Protein AF-A0A8C9ELP5-F1 (afdb_monomer_lite)

pLDDT: mean 88.49, std 15.23, range [23.5, 98.75]

Foldseek 3Di:
DDDDDDDPPDQFKKFKDAQLDTPDIDSDCVVVVVVCVPDDDDAADDCPVLVVLCVVLVWDFQCVVVVWWFFKAFFPAWDDDDDQQTGGWIKTKTWTQPVCLLVSQLSAQLVVRHQHGWPWKADCVLRVDDDQCDGPDIHRGDYDVRTIITITTDPCSVSRRVSRSRHRIDMDTDPVRHDDDPDDPPPPPPDVPVFRKDKDFLDVVRTTIFIDTPVVQVVQQVVLVVQQDAPVQQQSVLLRDGCLSVSQVRLVVSKQEEEEEEWDQDQVVDQVNTDPFFLLLSLQVQLVCVVVVGAYAYEYAPSCQVVSQVVQVVCCVVPSHVDRHHYHYAAPPDPQRLQVVQAPNSDLSGGPTLEYEYTNAFAQWPVRFTADLVRDTPRVSHHPCLVNLVVQVVRPRYFYEYEDAQQRTAQSLVSLVSNCVRGRVSVTRHHNHHGSGYRHGHPPCSPNDPSPPD

Sequence (454 aa):
QKEIKWIKTDRLQYRKYEYGAFTGSLKSLRDYSEQLKDMVAFYLGCSFNFEKVLQAAGIPVRNIEQKCSVSMYKTAVPCYSVSTFCCNLVVTMRPIPECKLEAAVLATSELKATHGAPIHMGNPGLLGIQDLSKPDYGDPVHLHPGDIPVFWASSVTGIEAVINCRSPLAFTHSLDCTFVTDLKNDRFTLGSSREVPQVHCISQDPLHFSMASAEAAKKIKTLESLIGIDPGNRGIVHLLRPGELLKACLSLSHSRSVLVTTGFPTHFNYEPPEENDGPPGALAIAAMLQALEKDVAIVTDQRAMDLNKKIIEEAVQIGILKKPVPLLSYQRESADSALTFLCENGNPRRPRFDHLIAIERAGMAADGNYYNARKVNIKHLVDPIDELFLAAQTIPGITTTGVGDGGNELGMGKLKDAVKKHIKNGDVIACDVAADFAVVAGKGFWDGRKLRCD

Structure (mmCIF, N/CA/C/O backbone):
data_AF-A0A8C9ELP5-F1
#
_entry.id   AF-A0A8C9ELP5-F1
#
loop_
_atom_site.group_PDB
_atom_site.id
_atom_site.type_symbol
_atom_site.label_atom_id
_atom_site.label_alt_id
_atom_site.label_comp_id
_atom_site.label_asym_id
_atom_site.label_entity_id
_atom_site.label_seq_id
_atom_site.pdbx_PDB_ins_code
_atom_site.Cartn_x
_atom_site.Cartn_y
_atom_site.Cartn_z
_atom_site.occupancy
_atom_site.B_iso_or_equiv
_atom_site.auth_seq_id
_atom_site.auth_comp_id
_atom_site.auth_asym_id
_atom_site.auth_atom_id
_atom_site.pdbx_PDB_model_num
ATOM 1 N N . GLN A 1 1 ? -28.405 22.721 37.026 1.00 29.77 1 GLN A N 1
ATOM 2 C CA . GLN A 1 1 ? -28.747 21.291 37.174 1.00 29.77 1 GLN A CA 1
ATOM 3 C C . GLN A 1 1 ? -29.893 20.983 36.221 1.00 29.77 1 GLN A C 1
ATOM 5 O O . GLN A 1 1 ? -30.991 21.463 36.453 1.00 29.77 1 GLN A O 1
ATOM 10 N N . LYS A 1 2 ? -29.630 20.295 35.105 1.00 26.56 2 LYS A N 1
ATOM 11 C CA . LYS A 1 2 ? -30.691 19.707 34.273 1.00 26.56 2 LYS A CA 1
ATOM 12 C C . LYS A 1 2 ? -30.842 18.255 34.724 1.00 26.56 2 LYS A C 1
ATOM 14 O O . LYS A 1 2 ? -29.837 17.559 34.832 1.00 26.56 2 LYS A O 1
ATOM 19 N N . GLU A 1 3 ? -32.060 17.872 35.094 1.00 26.17 3 GLU A N 1
ATOM 20 C CA . GLU A 1 3 ? -32.407 16.533 35.572 1.00 26.17 3 GLU A CA 1
ATOM 21 C C . GLU A 1 3 ? -32.121 15.479 34.501 1.00 26.17 3 GLU A C 1
ATOM 23 O O . GLU A 1 3 ? -32.678 15.531 33.408 1.00 26.17 3 GLU A O 1
ATOM 28 N N . ILE A 1 4 ? -31.276 14.513 34.858 1.00 31.50 4 ILE A N 1
ATOM 29 C CA . ILE A 1 4 ? -31.034 13.285 34.103 1.00 31.50 4 ILE A CA 1
ATOM 30 C C . ILE A 1 4 ? -32.175 12.323 34.449 1.00 31.50 4 ILE A C 1
ATOM 32 O O . ILE A 1 4 ? -32.312 11.914 35.606 1.00 31.50 4 ILE A O 1
ATOM 36 N N . LYS A 1 5 ? -33.014 11.978 33.468 1.00 27.06 5 LYS A N 1
ATOM 37 C CA . LYS A 1 5 ? -34.073 10.972 33.632 1.00 27.06 5 LYS A CA 1
ATOM 38 C C . LYS A 1 5 ? -33.539 9.587 33.272 1.00 27.06 5 LYS A C 1
ATOM 40 O O . LYS A 1 5 ? -33.350 9.261 32.107 1.00 27.06 5 LYS A O 1
ATOM 45 N N . TRP A 1 6 ? -33.346 8.763 34.295 1.00 37.16 6 TRP A N 1
ATOM 46 C CA . TRP A 1 6 ? -32.908 7.373 34.183 1.00 37.16 6 TRP A CA 1
ATOM 47 C C . TRP A 1 6 ? -34.072 6.464 33.742 1.00 37.16 6 TRP A C 1
ATOM 49 O O . TRP A 1 6 ? -35.066 6.326 34.462 1.00 37.16 6 TRP A O 1
ATOM 59 N N . ILE A 1 7 ? -33.988 5.859 32.550 1.00 29.64 7 ILE A N 1
ATOM 60 C CA . ILE A 1 7 ? -34.947 4.848 32.076 1.00 29.64 7 ILE A CA 1
ATOM 61 C C . ILE A 1 7 ? -34.343 3.453 32.291 1.00 29.64 7 ILE A C 1
ATOM 63 O O . ILE A 1 7 ? -33.519 2.985 31.515 1.00 29.64 7 ILE A O 1
ATOM 67 N N . LYS A 1 8 ? -34.800 2.809 33.372 1.00 32.00 8 LYS A N 1
ATOM 68 C CA . LYS A 1 8 ? -34.883 1.362 33.664 1.00 32.00 8 LYS A CA 1
ATOM 69 C C . LYS A 1 8 ? -34.085 0.392 32.762 1.00 32.00 8 LYS A C 1
ATOM 71 O O . LYS A 1 8 ? -34.684 -0.440 32.093 1.00 32.00 8 LYS A O 1
ATOM 76 N N . THR A 1 9 ? -32.757 0.404 32.900 1.00 37.22 9 THR A N 1
ATOM 77 C CA . THR A 1 9 ? -31.876 -0.796 32.957 1.00 37.22 9 THR A CA 1
ATOM 78 C C . THR A 1 9 ? -30.593 -0.502 33.769 1.00 37.22 9 THR A C 1
ATOM 80 O O . THR A 1 9 ? -29.535 -1.086 33.552 1.00 37.22 9 THR A O 1
ATOM 83 N N . ASP A 1 10 ? -30.677 0.424 34.732 1.00 43.22 10 ASP A N 1
ATOM 84 C CA . ASP A 1 10 ? -29.532 1.050 35.404 1.00 43.22 10 ASP A CA 1
ATOM 85 C C . ASP A 1 10 ? -28.763 0.130 36.362 1.00 43.22 10 ASP A C 1
ATOM 87 O O . ASP A 1 10 ? -29.031 0.060 37.565 1.00 43.22 10 ASP A O 1
ATOM 91 N N . ARG A 1 11 ? -27.691 -0.477 35.858 1.00 55.50 11 ARG A N 1
ATOM 92 C CA . ARG A 1 11 ? -26.452 -0.579 36.636 1.00 55.50 11 ARG A CA 1
ATOM 93 C C . ARG A 1 11 ? -25.299 -0.110 35.766 1.00 55.50 11 ARG A C 1
ATOM 95 O O . ARG A 1 11 ? -24.639 -0.930 35.142 1.00 55.50 11 ARG A O 1
ATOM 102 N N . LEU A 1 12 ? -25.054 1.203 35.743 1.00 66.19 12 LEU A N 1
ATOM 103 C CA . LEU A 1 12 ? -23.777 1.736 35.268 1.00 66.19 12 LEU A CA 1
ATOM 104 C C . LEU A 1 12 ? -22.661 1.029 36.042 1.00 66.19 12 LEU A C 1
ATOM 106 O O . LEU A 1 12 ? -22.584 1.121 37.268 1.00 66.19 12 LEU A O 1
ATOM 110 N N . GLN A 1 13 ? -21.838 0.271 35.327 1.00 82.62 13 GLN A N 1
ATOM 111 C CA . GLN A 1 13 ? -20.644 -0.336 35.886 1.00 82.62 13 GLN A CA 1
ATOM 112 C C . GLN A 1 13 ? -19.434 0.433 35.391 1.00 82.62 13 GLN A C 1
ATOM 114 O O . GLN A 1 13 ? -19.248 0.616 34.189 1.00 82.62 13 GLN A O 1
ATOM 119 N N . TYR A 1 14 ? -18.590 0.844 36.321 1.00 88.00 14 TYR A N 1
ATOM 120 C CA . TYR A 1 14 ? -17.334 1.517 36.051 1.00 88.00 14 TYR A CA 1
ATOM 121 C C . TYR A 1 14 ? -16.186 0.542 36.258 1.00 88.00 14 TYR A C 1
ATOM 123 O O . TYR A 1 14 ? -16.240 -0.307 37.143 1.00 88.00 14 TYR A O 1
ATOM 131 N N . ARG A 1 15 ? -15.129 0.684 35.471 1.00 91.94 15 ARG A N 1
ATOM 132 C CA . ARG A 1 15 ? -13.860 -0.006 35.683 1.00 91.94 15 ARG A CA 1
ATOM 133 C C . ARG A 1 15 ? -12.865 0.981 36.272 1.00 91.94 15 ARG A C 1
ATOM 135 O O . ARG A 1 15 ? -12.681 2.062 35.710 1.00 91.94 15 ARG A O 1
ATOM 142 N N . LYS A 1 16 ? -12.253 0.605 37.392 1.00 94.00 16 LYS A N 1
ATOM 143 C CA . LYS A 1 16 ? -11.197 1.358 38.067 1.00 94.00 16 LYS A CA 1
ATOM 144 C C . LYS A 1 16 ? -9.837 0.901 37.550 1.00 94.00 16 LYS A C 1
ATOM 146 O O . LYS A 1 16 ? -9.591 -0.303 37.444 1.00 94.00 16 LYS A O 1
ATOM 151 N N . TYR A 1 17 ? -8.974 1.869 37.265 1.00 95.06 17 TYR A N 1
ATOM 152 C CA . TYR A 1 17 ? -7.582 1.640 36.911 1.00 95.06 17 TYR A CA 1
ATOM 153 C C . TYR A 1 17 ? -6.667 2.438 37.831 1.00 95.06 17 TYR A C 1
ATOM 155 O O . TYR A 1 17 ? -6.917 3.617 38.082 1.00 95.06 17 TYR A O 1
ATOM 163 N N . GLU A 1 18 ? -5.600 1.803 38.304 1.00 95.38 18 GLU A N 1
ATOM 164 C CA . GLU A 1 18 ? -4.544 2.433 39.101 1.00 95.38 18 GLU A CA 1
ATOM 165 C C . GLU A 1 18 ? -3.206 2.144 38.432 1.00 95.38 18 GLU A C 1
ATOM 167 O O . GLU A 1 18 ? -2.853 0.986 38.207 1.00 95.38 18 GLU A O 1
ATOM 172 N N . TYR A 1 19 ? -2.493 3.201 38.038 1.00 94.81 19 TYR A N 1
ATOM 173 C CA . TYR A 1 19 ? -1.244 3.107 37.274 1.00 94.81 19 TYR A CA 1
ATOM 174 C C . TYR A 1 19 ? -1.367 2.237 36.009 1.00 94.81 19 TYR A C 1
ATOM 176 O O . TYR A 1 19 ? -0.432 1.543 35.612 1.00 94.81 19 TYR A O 1
ATOM 184 N N . GLY A 1 20 ? -2.545 2.270 35.373 1.00 92.00 20 GLY A N 1
ATOM 185 C CA . GLY A 1 20 ? -2.869 1.496 34.171 1.00 92.00 20 GLY A CA 1
ATOM 186 C C . GLY A 1 20 ? -3.349 0.061 34.425 1.00 92.00 20 GLY A C 1
ATOM 187 O O . GLY A 1 20 ? -3.874 -0.570 33.511 1.00 92.00 20 GLY A O 1
ATOM 188 N N . ALA A 1 21 ? -3.239 -0.460 35.649 1.00 94.56 21 ALA A N 1
ATOM 189 C CA . ALA A 1 21 ? -3.736 -1.790 35.991 1.00 94.56 21 ALA A CA 1
ATOM 190 C C . ALA A 1 21 ? -5.232 -1.745 36.318 1.00 94.56 21 ALA A C 1
ATOM 192 O O . ALA A 1 21 ? -5.672 -0.888 37.079 1.00 94.56 21 ALA A O 1
ATOM 193 N N . PHE A 1 22 ? -6.017 -2.680 35.777 1.00 93.62 22 PHE A N 1
ATOM 194 C CA . PHE A 1 22 ? -7.421 -2.844 36.158 1.00 93.62 22 PHE A CA 1
ATOM 195 C C . PHE A 1 22 ? -7.512 -3.369 37.598 1.00 93.62 22 PHE A C 1
ATOM 197 O O . PHE A 1 22 ? -7.090 -4.493 37.866 1.00 93.62 22 PHE A O 1
ATOM 204 N N . THR A 1 23 ? -8.066 -2.574 38.519 1.00 94.38 23 THR A N 1
ATOM 205 C CA . THR A 1 23 ? -8.130 -2.921 39.953 1.00 94.38 23 THR A CA 1
ATOM 206 C C . THR A 1 23 ? -9.531 -3.255 40.457 1.00 94.38 23 THR A C 1
ATOM 208 O O . THR A 1 23 ? -9.685 -3.703 41.592 1.00 94.38 23 THR A O 1
ATOM 211 N N . GLY A 1 24 ? -10.561 -3.120 39.617 1.00 92.12 24 GLY A N 1
ATOM 212 C CA . GLY A 1 24 ? -11.883 -3.665 39.916 1.00 92.12 24 GLY A CA 1
ATOM 213 C C . GLY A 1 24 ? -13.042 -2.974 39.207 1.00 92.12 24 GLY A C 1
ATOM 214 O O . GLY A 1 24 ? -12.899 -1.910 38.599 1.00 92.12 24 GLY A O 1
ATOM 215 N N . SER A 1 25 ? -14.218 -3.591 39.320 1.00 91.88 25 SER A N 1
ATOM 216 C CA . SER A 1 25 ? -15.484 -3.046 38.824 1.00 91.88 25 SER A CA 1
ATOM 217 C C . SER A 1 25 ? -16.283 -2.404 39.956 1.00 91.88 25 SER A C 1
ATOM 219 O O . SER A 1 25 ? -16.458 -2.991 41.023 1.00 91.88 25 SER A O 1
ATOM 221 N N . LEU A 1 26 ? -16.820 -1.213 39.708 1.00 89.94 26 LEU A N 1
ATOM 222 C CA . LEU A 1 26 ? -17.600 -0.424 40.655 1.00 89.94 26 LEU A CA 1
ATOM 223 C C . LEU A 1 26 ? -19.015 -0.214 40.114 1.00 89.94 26 LEU A C 1
ATOM 225 O O . LEU A 1 26 ? -19.203 0.062 38.934 1.00 89.94 26 LEU A O 1
ATOM 229 N N . LYS A 1 27 ? -20.027 -0.287 40.981 1.00 88.44 27 LYS A N 1
ATOM 230 C CA . LYS A 1 27 ? -21.426 0.034 40.616 1.00 88.44 27 LYS A CA 1
ATOM 231 C C . LYS A 1 27 ? -21.759 1.523 40.766 1.00 88.44 27 LYS A C 1
ATOM 233 O O . LYS A 1 27 ? -22.863 1.950 40.453 1.00 88.44 27 LYS A O 1
ATOM 238 N N . SER A 1 28 ? -20.841 2.291 41.345 1.00 85.94 28 SER A N 1
ATOM 239 C CA . SER A 1 28 ? -21.008 3.697 41.697 1.00 85.94 28 SER A CA 1
ATOM 240 C C . SER A 1 28 ? -19.632 4.315 41.926 1.00 85.94 28 SER A C 1
ATOM 242 O O . SER A 1 28 ? -18.739 3.641 42.432 1.00 85.94 28 SER A O 1
ATOM 244 N N . LEU A 1 29 ? -19.481 5.598 41.595 1.00 87.00 29 LEU A N 1
ATOM 245 C CA . LEU A 1 29 ? -18.277 6.383 41.889 1.00 87.00 29 LEU A CA 1
ATOM 246 C C . LEU A 1 29 ? -18.446 7.299 43.116 1.00 87.00 29 LEU A C 1
ATOM 248 O O . LEU A 1 29 ? -17.603 8.153 43.362 1.00 87.00 29 LEU A O 1
ATOM 252 N N . ARG A 1 30 ? -19.533 7.144 43.890 1.00 86.75 30 ARG A N 1
ATOM 253 C CA . ARG A 1 30 ? -19.834 8.004 45.055 1.00 86.75 30 ARG A CA 1
ATOM 254 C C . ARG A 1 30 ? -18.714 8.024 46.096 1.00 86.75 30 ARG A C 1
ATOM 256 O O . ARG A 1 30 ? -18.434 9.087 46.631 1.00 86.75 30 ARG A O 1
ATOM 263 N N . ASP A 1 31 ? -18.049 6.893 46.314 1.00 88.31 31 ASP A N 1
ATOM 264 C CA . ASP A 1 31 ? -16.957 6.771 47.292 1.00 88.31 31 ASP A CA 1
ATOM 265 C C . ASP A 1 31 ? -15.677 7.517 46.861 1.00 88.31 31 ASP A C 1
ATOM 267 O O . ASP A 1 31 ? -14.733 7.630 47.635 1.00 88.31 31 ASP A O 1
ATOM 271 N N . TYR A 1 32 ? -15.655 8.047 45.633 1.00 88.88 32 TYR A N 1
ATOM 272 C CA . TYR A 1 32 ? -14.551 8.815 45.057 1.00 88.88 32 TYR A CA 1
ATOM 273 C C . TYR A 1 32 ? -14.918 10.294 44.840 1.00 88.88 32 TYR A C 1
ATOM 275 O O . TYR A 1 32 ? -14.298 10.979 44.029 1.00 88.88 32 TYR A O 1
ATOM 283 N N . SER A 1 33 ? -15.953 10.806 45.520 1.00 86.75 33 SER A N 1
ATOM 284 C CA . SER A 1 33 ? -16.499 12.150 45.278 1.00 86.75 33 SER A CA 1
ATOM 285 C C . SER A 1 33 ? -15.484 13.283 45.422 1.00 86.75 33 SER A C 1
ATOM 287 O O . SER A 1 33 ? -15.594 14.275 44.709 1.00 86.75 33 SER A O 1
ATOM 289 N N . GLU A 1 34 ? -14.514 13.152 46.329 1.00 89.31 34 GLU A N 1
ATOM 290 C CA . GLU A 1 34 ? -13.456 14.152 46.506 1.00 89.31 34 GLU A CA 1
ATOM 291 C C . GLU A 1 34 ? -12.462 14.119 45.344 1.00 89.31 34 GLU A C 1
ATOM 293 O O . GLU A 1 34 ? -12.195 15.155 44.746 1.00 89.31 34 GLU A O 1
ATOM 298 N N . GLN A 1 35 ? -11.996 12.932 44.946 1.00 90.06 35 GLN A N 1
ATOM 299 C CA . GLN A 1 35 ? -11.085 12.761 43.810 1.00 90.06 35 GLN A CA 1
ATOM 300 C C . GLN A 1 35 ? -11.726 13.230 42.501 1.00 90.06 35 GLN A C 1
ATOM 302 O O . GLN A 1 35 ? -11.055 13.813 41.656 1.00 90.06 35 GLN A O 1
ATOM 307 N N . LEU A 1 36 ? -13.034 13.005 42.336 1.00 89.00 36 LEU A N 1
ATOM 308 C CA . LEU A 1 36 ? -13.774 13.414 41.144 1.00 89.00 36 LEU A CA 1
ATOM 309 C C . LEU A 1 36 ? -13.821 14.938 40.941 1.00 89.00 36 LEU A C 1
ATOM 311 O O . LEU A 1 36 ? -14.077 15.360 39.816 1.00 89.00 36 LEU A O 1
ATOM 315 N N . LYS A 1 37 ? -13.576 15.763 41.974 1.00 90.19 37 LYS A N 1
ATOM 316 C CA . LYS A 1 37 ? -13.555 17.235 41.841 1.00 90.19 37 LYS A CA 1
ATOM 317 C C . LYS A 1 37 ? -12.415 17.728 40.949 1.00 90.19 37 LYS A C 1
ATOM 319 O O . LYS A 1 37 ? -12.600 18.712 40.241 1.00 90.19 37 LYS A O 1
ATOM 324 N N . ASP A 1 38 ? -11.294 17.009 40.950 1.00 91.81 38 ASP A N 1
ATOM 325 C CA . ASP A 1 38 ? -10.094 17.336 40.172 1.00 91.81 38 ASP A CA 1
ATOM 326 C C . ASP A 1 38 ? -9.979 16.497 38.885 1.00 91.81 38 ASP A C 1
ATOM 328 O O . ASP A 1 38 ? -8.976 16.556 38.173 1.00 91.81 38 ASP A O 1
ATOM 332 N N . MET A 1 39 ? -11.000 15.693 38.568 1.00 92.75 39 MET A N 1
ATOM 333 C CA . MET A 1 39 ? -11.027 14.849 37.375 1.00 92.75 39 MET A CA 1
ATOM 334 C C . MET A 1 39 ? -11.803 15.492 36.229 1.00 92.75 39 MET A C 1
ATOM 336 O O . MET A 1 39 ? -12.816 16.164 36.412 1.00 92.75 39 MET A O 1
ATOM 340 N N . VAL A 1 40 ? -11.363 15.193 35.007 1.00 91.31 40 VAL A N 1
ATOM 341 C CA . VAL A 1 40 ? -12.064 15.563 33.776 1.00 91.31 40 VAL A CA 1
ATOM 342 C C . VAL A 1 40 ? -12.744 14.326 33.200 1.00 91.31 40 VAL A C 1
ATOM 344 O O . VAL A 1 40 ? -12.113 13.286 33.012 1.00 91.31 40 VAL A O 1
ATOM 347 N N . ALA A 1 41 ? -14.039 14.440 32.907 1.00 88.69 41 ALA A N 1
ATOM 348 C CA . ALA A 1 41 ? -14.807 13.382 32.265 1.00 88.69 41 ALA A CA 1
ATOM 349 C C . ALA A 1 41 ? -14.831 13.575 30.744 1.00 88.69 41 ALA A C 1
ATOM 351 O O . ALA A 1 41 ? -15.235 14.627 30.249 1.00 88.69 41 ALA A O 1
ATOM 352 N N . PHE A 1 42 ? -14.459 12.527 30.010 1.00 87.31 42 PHE A N 1
ATOM 353 C CA . PHE A 1 42 ? -14.516 12.492 28.551 1.00 87.31 42 PHE A CA 1
ATOM 354 C C . PHE A 1 42 ? -15.639 11.559 28.100 1.00 87.31 42 PHE A C 1
ATOM 356 O O . PHE A 1 42 ? -15.638 10.370 28.419 1.00 87.31 42 PHE A O 1
ATOM 363 N N . TYR A 1 43 ? -16.586 12.094 27.332 1.00 81.75 43 TYR A N 1
ATOM 364 C CA . TYR A 1 43 ? -17.624 11.302 26.680 1.00 81.75 43 TYR A CA 1
ATOM 365 C C . TYR A 1 43 ? -17.198 11.029 25.242 1.00 81.75 43 TYR A C 1
ATOM 367 O O . TYR A 1 43 ? -17.160 11.937 24.414 1.00 81.75 43 TYR A O 1
ATOM 375 N N . LEU A 1 44 ? -16.861 9.773 24.961 1.00 77.69 44 LEU A N 1
ATOM 376 C CA . LEU A 1 44 ? -16.493 9.307 23.628 1.00 77.69 44 LEU A CA 1
ATOM 377 C C . LEU A 1 44 ? -17.695 8.578 23.014 1.00 77.69 44 LEU A C 1
ATOM 379 O O . LEU A 1 44 ? -18.373 7.814 23.701 1.00 77.69 44 LEU A O 1
ATOM 383 N N . GLY A 1 45 ? -17.984 8.846 21.738 1.00 68.00 45 GLY A N 1
ATOM 384 C CA . GLY A 1 45 ? -19.166 8.321 21.043 1.00 68.00 45 GLY A CA 1
ATOM 385 C C . GLY A 1 45 ? -19.249 6.785 21.007 1.00 68.00 45 GLY A C 1
ATOM 386 O O . GLY A 1 45 ? -18.250 6.082 21.171 1.00 68.00 45 GLY A O 1
ATOM 387 N N . CYS A 1 46 ? -20.460 6.262 20.779 1.00 62.75 46 CYS A N 1
ATOM 388 C CA . CYS A 1 46 ? -20.768 4.825 20.778 1.00 62.75 46 CYS A CA 1
ATOM 389 C C . CYS A 1 46 ? -21.505 4.375 19.498 1.00 62.75 46 CYS A C 1
ATOM 391 O O . CYS A 1 46 ? -22.206 5.153 18.849 1.00 62.75 46 CYS A O 1
ATOM 393 N N . SER A 1 47 ? -21.354 3.088 19.175 1.00 58.00 47 SER A N 1
ATOM 394 C CA . SER A 1 47 ? -21.798 2.364 17.976 1.00 58.00 47 SER A CA 1
ATOM 395 C C . SER A 1 47 ? -23.311 2.201 17.793 1.00 58.00 47 SER A C 1
ATOM 397 O O . SER A 1 47 ? -23.749 1.769 16.729 1.00 58.00 47 SER A O 1
ATOM 399 N N . PHE A 1 48 ? -24.148 2.527 18.779 1.00 58.12 48 PHE A N 1
ATOM 400 C CA . PHE A 1 48 ? -25.562 2.121 18.732 1.00 58.12 48 PHE A CA 1
ATOM 401 C C . PHE A 1 48 ? -26.359 2.721 17.564 1.00 58.12 48 PHE A C 1
ATOM 403 O O . PHE A 1 48 ? -27.272 2.087 17.035 1.00 58.12 48 PHE A O 1
ATOM 410 N N . ASN A 1 49 ? -26.021 3.937 17.132 1.00 65.12 49 ASN A N 1
ATOM 411 C CA . ASN A 1 49 ? -26.681 4.543 15.974 1.00 65.12 49 ASN A CA 1
ATOM 412 C C . ASN A 1 49 ? -26.093 4.055 14.641 1.00 65.12 49 ASN A C 1
ATOM 414 O O . ASN A 1 49 ? -26.766 4.102 13.617 1.00 65.12 49 ASN A O 1
ATOM 418 N N . PHE A 1 50 ? -24.855 3.564 14.664 1.00 77.38 50 PHE A N 1
ATOM 419 C CA . PHE A 1 50 ? -24.125 3.105 13.489 1.00 77.38 50 PHE A CA 1
ATOM 420 C C . PHE A 1 50 ? -24.731 1.820 12.906 1.00 77.38 50 PHE A C 1
ATOM 422 O O . PHE A 1 50 ? -24.912 1.710 11.698 1.00 77.38 50 PHE A O 1
ATOM 429 N N . GLU A 1 51 ? -25.131 0.867 13.749 1.00 84.81 51 GLU A N 1
ATOM 430 C CA . GLU A 1 51 ? -25.720 -0.392 13.266 1.00 84.81 51 GLU A CA 1
ATOM 431 C C . GLU A 1 51 ? -27.098 -0.177 12.629 1.00 84.81 51 GLU A C 1
ATOM 433 O O . GLU A 1 51 ? -27.402 -0.772 11.597 1.00 84.81 51 GLU A O 1
ATOM 438 N N . LYS A 1 52 ? -27.892 0.756 13.171 1.00 84.25 52 LYS A N 1
ATOM 439 C CA . LYS A 1 52 ? -29.168 1.167 12.566 1.00 84.25 52 LYS A CA 1
ATOM 440 C C . LYS A 1 52 ? -28.977 1.792 11.188 1.00 84.25 52 LYS A C 1
ATOM 442 O O . LYS A 1 52 ? -29.787 1.549 10.300 1.00 84.25 52 LYS A O 1
ATOM 447 N N . VAL A 1 53 ? -27.917 2.583 11.009 1.00 86.38 53 VAL A N 1
ATOM 448 C CA . VAL A 1 53 ? -27.572 3.193 9.716 1.00 86.38 53 VAL A CA 1
ATOM 449 C C . VAL A 1 53 ? -27.267 2.110 8.678 1.00 86.38 53 VAL A C 1
ATOM 451 O O . VAL A 1 53 ? -27.806 2.157 7.574 1.00 86.38 53 VAL A O 1
ATOM 454 N N . LEU A 1 54 ? -26.477 1.096 9.045 1.00 90.31 54 LEU A N 1
ATOM 455 C CA . LEU A 1 54 ? -26.191 -0.039 8.164 1.00 90.31 54 LEU A CA 1
ATOM 456 C C . LEU A 1 54 ? -27.462 -0.826 7.811 1.00 90.31 54 LEU A C 1
ATOM 458 O O . LEU A 1 54 ? -27.724 -1.079 6.635 1.00 90.31 54 LEU A O 1
ATOM 462 N N . GLN A 1 55 ? -28.294 -1.154 8.803 1.00 92.12 55 GLN A N 1
ATOM 463 C CA . GLN A 1 55 ? -29.553 -1.870 8.573 1.00 92.12 55 GLN A CA 1
ATOM 464 C C . GLN A 1 55 ? -30.521 -1.078 7.681 1.00 92.12 55 GLN A C 1
ATOM 466 O O . GLN A 1 55 ? -31.141 -1.660 6.792 1.00 92.12 55 GLN A O 1
ATOM 471 N N . ALA A 1 56 ? -30.626 0.242 7.871 1.00 89.88 56 ALA A N 1
ATOM 472 C CA . ALA A 1 56 ? -31.456 1.117 7.040 1.00 89.88 56 ALA A CA 1
ATOM 473 C C . ALA A 1 56 ? -30.971 1.180 5.581 1.00 89.88 56 ALA A C 1
ATOM 475 O O . ALA A 1 56 ? -31.786 1.293 4.670 1.00 89.88 56 ALA A O 1
ATOM 476 N N . ALA A 1 57 ? -29.662 1.035 5.350 1.00 90.62 57 ALA A N 1
ATOM 477 C CA . ALA A 1 57 ? -29.071 0.874 4.021 1.00 90.62 57 ALA A CA 1
ATOM 478 C C . ALA A 1 57 ? -29.196 -0.564 3.466 1.00 90.62 57 ALA A C 1
ATOM 480 O O . ALA A 1 57 ? -28.624 -0.890 2.426 1.00 90.62 57 ALA A O 1
ATOM 481 N N . GLY A 1 58 ? -29.929 -1.448 4.153 1.00 93.44 58 GLY A N 1
ATOM 482 C CA . GLY A 1 58 ? -30.131 -2.839 3.756 1.00 93.44 58 GLY A CA 1
ATOM 483 C C . GLY A 1 58 ? -28.903 -3.726 3.960 1.00 93.44 58 GLY A C 1
ATOM 484 O O . GLY A 1 58 ? -28.814 -4.790 3.346 1.00 93.44 58 GLY A O 1
ATOM 485 N N . ILE A 1 59 ? -27.934 -3.314 4.776 1.00 95.69 59 ILE A N 1
ATOM 486 C CA . ILE A 1 59 ? -26.691 -4.049 5.021 1.00 95.69 59 ILE A CA 1
ATOM 487 C C . ILE A 1 59 ? -26.894 -4.976 6.225 1.00 95.69 59 ILE A C 1
ATOM 489 O O . ILE A 1 59 ? -27.348 -4.513 7.275 1.00 95.69 59 ILE A O 1
ATOM 493 N N . PRO A 1 60 ? -26.590 -6.282 6.099 1.00 94.31 60 PRO A N 1
ATOM 494 C CA . PRO A 1 60 ? -26.710 -7.198 7.223 1.00 94.31 60 PRO A CA 1
ATOM 495 C C . PRO A 1 60 ? -25.690 -6.846 8.308 1.00 94.31 60 PRO A C 1
ATOM 497 O O . PRO A 1 60 ? -24.543 -6.512 8.016 1.00 94.31 60 PRO A O 1
ATOM 500 N N . VAL A 1 61 ? -26.105 -6.952 9.567 1.00 93.81 61 VAL A N 1
ATOM 501 C CA . VAL A 1 61 ? -25.246 -6.695 10.728 1.00 93.81 61 VAL A CA 1
ATOM 502 C C . VAL A 1 61 ? -25.087 -8.008 11.484 1.00 93.81 61 VAL A C 1
ATOM 504 O O . VAL A 1 61 ? -25.931 -8.379 12.300 1.00 93.81 61 VAL A O 1
ATOM 507 N N . ARG A 1 62 ? -24.013 -8.741 11.163 1.00 94.75 62 ARG A N 1
ATOM 508 C CA . ARG A 1 62 ? -23.817 -10.138 11.588 1.00 94.75 62 ARG A CA 1
ATOM 509 C C . ARG A 1 62 ? -23.825 -10.331 13.100 1.00 94.75 62 ARG A C 1
ATOM 511 O O . ARG A 1 62 ? -24.397 -11.303 13.572 1.00 94.75 62 ARG A O 1
ATOM 518 N N . ASN A 1 63 ? -23.255 -9.399 13.864 1.00 92.06 63 ASN A N 1
ATOM 519 C CA . ASN A 1 63 ? -23.262 -9.478 15.326 1.00 92.06 63 ASN A CA 1
ATOM 520 C C . ASN A 1 63 ? -24.686 -9.404 15.907 1.00 92.06 63 ASN A C 1
ATOM 522 O O . ASN A 1 63 ? -25.012 -10.145 16.830 1.00 92.06 63 ASN A O 1
ATOM 526 N N . ILE A 1 64 ? -25.576 -8.598 15.312 1.00 91.75 64 ILE A N 1
ATOM 527 C CA . ILE A 1 64 ? -26.994 -8.559 15.701 1.00 91.75 64 ILE A CA 1
ATOM 528 C C . ILE A 1 64 ? -27.690 -9.875 15.329 1.00 91.75 64 ILE A C 1
ATOM 530 O O . ILE A 1 64 ? -28.407 -10.438 16.155 1.00 91.75 64 ILE A O 1
ATOM 534 N N . GLU A 1 65 ? -27.472 -10.382 14.110 1.00 93.94 65 GLU A N 1
ATOM 535 C CA . GLU A 1 65 ? -28.037 -11.663 13.645 1.00 93.94 65 GLU A CA 1
ATOM 536 C C . GLU A 1 65 ? -27.619 -12.831 14.559 1.00 93.94 65 GLU A C 1
ATOM 538 O O . GLU A 1 65 ? -28.435 -13.692 14.888 1.00 93.94 65 GLU A O 1
ATOM 543 N N . GLN A 1 66 ? -26.365 -12.814 15.019 1.00 93.94 66 GLN A N 1
ATOM 544 C CA . GLN A 1 66 ? -25.758 -13.823 15.892 1.00 93.94 66 GLN A CA 1
ATOM 545 C C . GLN A 1 66 ? -25.993 -13.557 17.390 1.00 93.94 66 GLN A C 1
ATOM 547 O O . GLN A 1 66 ? -25.612 -14.382 18.218 1.00 93.94 66 GLN A O 1
ATOM 552 N N . LYS A 1 67 ? -26.664 -12.451 17.749 1.00 92.88 67 LYS A N 1
ATOM 553 C CA . LYS A 1 67 ? -26.953 -12.033 19.135 1.00 92.88 67 LYS A CA 1
ATOM 554 C C . LYS A 1 67 ? -25.700 -11.946 20.015 1.00 92.88 67 LYS A C 1
ATOM 556 O O . LYS A 1 67 ? -25.737 -12.330 21.183 1.00 92.88 67 LYS A O 1
ATOM 561 N N . CYS A 1 68 ? -24.612 -11.434 19.455 1.00 90.12 68 CYS A N 1
ATOM 562 C CA . CYS A 1 68 ? -23.338 -11.275 20.141 1.00 90.12 68 CYS A CA 1
ATOM 563 C C . CYS A 1 68 ? -22.848 -9.821 20.090 1.00 90.12 68 CYS A C 1
ATOM 565 O O . CYS A 1 68 ? -23.307 -9.001 19.285 1.00 90.12 68 CYS A O 1
ATOM 567 N N . SER A 1 69 ? -21.925 -9.486 20.985 1.00 88.00 69 SER A N 1
ATOM 568 C CA . SER A 1 69 ? -21.266 -8.183 20.994 1.00 88.00 69 SER A CA 1
ATOM 569 C C . SER A 1 69 ? -20.343 -8.050 19.786 1.00 88.00 69 SER A C 1
ATOM 571 O O . SER A 1 69 ? -19.741 -9.022 19.337 1.00 88.00 69 SER A O 1
ATOM 573 N N . VAL A 1 70 ? -20.200 -6.835 19.256 1.00 90.31 70 VAL A N 1
ATOM 574 C CA . VAL A 1 70 ? -19.300 -6.590 18.121 1.00 90.31 70 VAL A CA 1
ATOM 575 C C . VAL A 1 70 ? -17.853 -6.951 18.479 1.00 90.31 70 VAL A C 1
ATOM 577 O O . VAL A 1 70 ? -17.358 -6.564 19.538 1.00 90.31 70 VAL A O 1
ATOM 580 N N . SER A 1 71 ? -17.168 -7.655 17.577 1.00 94.75 71 SER A N 1
ATOM 581 C CA . SER A 1 71 ? -15.751 -7.982 17.730 1.00 94.75 71 SER A CA 1
ATOM 582 C C . SER A 1 71 ? -14.894 -6.721 17.653 1.00 94.75 71 SER A C 1
ATOM 584 O O . SER A 1 71 ? -15.027 -5.927 16.711 1.00 94.75 71 SER A O 1
ATOM 586 N N . MET A 1 72 ? -13.990 -6.547 18.616 1.00 95.62 72 MET A N 1
ATOM 587 C CA . MET A 1 72 ? -13.026 -5.449 18.617 1.00 95.62 72 MET A CA 1
ATOM 588 C C . MET A 1 72 ? -11.601 -5.964 18.780 1.00 95.62 72 MET A C 1
ATOM 590 O O . MET A 1 72 ? -11.351 -6.867 19.576 1.00 95.62 72 MET A O 1
ATOM 594 N N . TYR A 1 73 ? -10.671 -5.357 18.050 1.00 97.31 73 TYR A N 1
ATOM 595 C CA . TYR A 1 73 ? -9.283 -5.805 17.971 1.00 97.31 73 TYR A CA 1
ATOM 596 C C . TYR A 1 73 ? -8.327 -4.642 18.199 1.00 97.31 73 TYR A C 1
ATOM 598 O O . TYR A 1 73 ? -8.531 -3.543 17.673 1.00 97.31 73 TYR A O 1
ATOM 606 N N . LYS A 1 74 ? -7.261 -4.895 18.953 1.00 96.44 74 LYS A N 1
ATOM 607 C CA . LYS A 1 74 ? -6.087 -4.035 19.039 1.00 96.44 74 LYS A CA 1
ATOM 608 C C . LYS A 1 74 ? -5.273 -4.231 17.769 1.00 96.44 74 LYS A C 1
ATOM 610 O O . LYS A 1 74 ? -4.894 -5.345 17.421 1.00 96.44 74 LYS A O 1
ATOM 615 N N . THR A 1 75 ? -5.020 -3.141 17.062 1.00 96.31 75 THR A N 1
ATOM 616 C CA . THR A 1 75 ? -4.223 -3.181 15.833 1.00 96.31 75 THR A CA 1
ATOM 617 C C . THR A 1 75 ? -2.734 -2.994 16.135 1.00 96.31 75 THR A C 1
ATOM 619 O O . THR A 1 75 ? -2.337 -2.653 17.253 1.00 96.31 75 THR A O 1
ATOM 622 N N . ALA A 1 76 ? -1.893 -3.179 15.121 1.00 92.38 76 ALA A N 1
ATOM 623 C CA . ALA A 1 76 ? -0.502 -2.731 15.121 1.00 92.38 76 ALA A CA 1
ATOM 624 C C . ALA A 1 76 ? -0.354 -1.247 14.727 1.00 92.38 76 ALA A C 1
ATOM 626 O O . ALA A 1 76 ? 0.763 -0.735 14.700 1.00 92.38 76 ALA A O 1
ATOM 627 N N . VAL A 1 77 ? -1.459 -0.554 14.417 1.00 91.38 77 VAL A N 1
ATOM 628 C CA . VAL A 1 77 ? -1.453 0.842 13.968 1.00 91.38 77 VAL A CA 1
ATOM 629 C C . VAL A 1 77 ? -1.375 1.765 15.190 1.00 91.38 77 VAL A C 1
ATOM 631 O O . VAL A 1 77 ? -2.323 1.804 15.981 1.00 91.38 77 VAL A O 1
ATOM 634 N N . PRO A 1 78 ? -0.276 2.516 15.382 1.00 92.00 78 PRO A N 1
ATOM 635 C CA . PRO A 1 78 ? -0.148 3.420 16.516 1.00 92.00 78 PRO A CA 1
ATOM 636 C C . PRO A 1 78 ? -1.040 4.653 16.332 1.00 92.00 78 PRO A C 1
ATOM 638 O O . PRO A 1 78 ? -1.140 5.210 15.239 1.00 92.00 78 PRO A O 1
ATOM 641 N N . CYS A 1 79 ? -1.652 5.122 17.417 1.00 93.56 79 CYS A N 1
ATOM 642 C CA . CYS A 1 79 ? -2.242 6.456 17.451 1.00 93.56 79 CYS A CA 1
ATOM 643 C C . CYS A 1 79 ? -1.142 7.524 17.530 1.00 93.56 79 CYS A C 1
ATOM 645 O O . CYS A 1 79 ? -0.039 7.278 18.030 1.00 93.56 79 CYS A O 1
ATOM 647 N N . TYR A 1 80 ? -1.469 8.744 17.099 1.00 90.44 80 TYR A N 1
ATOM 648 C CA . TYR A 1 80 ? -0.598 9.892 17.331 1.00 90.44 80 TYR A CA 1
ATOM 649 C C . TYR A 1 80 ? -0.387 10.087 18.839 1.00 90.44 80 TYR A C 1
ATOM 651 O O . TYR A 1 80 ? -1.349 10.198 19.601 1.00 90.44 80 TYR A O 1
ATOM 659 N N . SER A 1 81 ? 0.874 10.081 19.270 1.00 91.44 81 SER A N 1
ATOM 660 C CA . SER A 1 81 ? 1.224 10.116 20.691 1.00 91.44 81 SER A CA 1
ATOM 661 C C . SER A 1 81 ? 1.316 11.550 21.206 1.00 91.44 81 SER A C 1
ATOM 663 O O . SER A 1 81 ? 1.899 12.415 20.555 1.00 91.44 81 SER A O 1
ATOM 665 N N . VAL A 1 82 ? 0.775 11.799 22.401 1.00 91.06 82 VAL A N 1
ATOM 666 C CA . VAL A 1 82 ? 0.818 13.111 23.065 1.00 91.06 82 VAL A CA 1
ATOM 667 C C . VAL A 1 82 ? 1.177 12.922 24.535 1.00 91.06 82 VAL A C 1
ATOM 669 O O . VAL A 1 82 ? 0.390 12.381 25.309 1.00 91.06 82 VAL A O 1
ATOM 672 N N . SER A 1 83 ? 2.353 13.414 24.940 1.00 90.94 83 SER A N 1
ATOM 673 C CA . SER A 1 83 ? 2.872 13.247 26.306 1.00 90.94 83 SER A CA 1
ATOM 674 C C . SER A 1 83 ? 2.863 11.765 26.727 1.00 90.94 83 SER A C 1
ATOM 676 O O . SER A 1 83 ? 3.443 10.934 26.032 1.00 90.94 83 SER A O 1
ATOM 678 N N . THR A 1 84 ? 2.214 11.415 27.837 1.00 90.88 84 THR A N 1
ATOM 679 C CA . THR A 1 84 ? 2.100 10.036 28.334 1.00 90.88 84 THR A CA 1
ATOM 680 C C . THR A 1 84 ? 1.051 9.197 27.601 1.00 90.88 84 THR A C 1
ATOM 682 O O . THR A 1 84 ? 0.985 7.990 27.818 1.00 90.88 84 THR A O 1
ATOM 685 N N . PHE A 1 85 ? 0.231 9.790 26.729 1.00 91.12 85 PHE A N 1
ATOM 686 C CA . PHE A 1 85 ? -0.762 9.057 25.950 1.00 91.12 85 PHE A CA 1
ATOM 687 C C . PHE A 1 85 ? -0.127 8.494 24.677 1.00 91.12 85 PHE A C 1
ATOM 689 O O . PHE A 1 85 ? 0.034 9.197 23.679 1.00 91.12 85 PHE A O 1
ATOM 696 N N . CYS A 1 8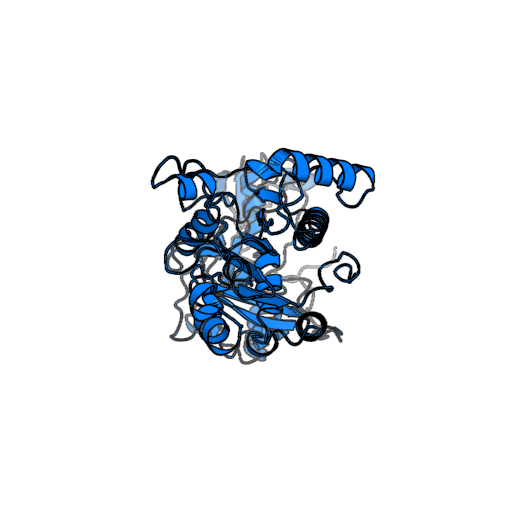6 ? 0.197 7.205 24.712 1.00 92.44 86 CYS A N 1
ATOM 697 C CA . CYS A 1 86 ? 0.622 6.419 23.560 1.00 92.44 86 CYS A CA 1
ATOM 698 C C . CYS A 1 86 ? -0.119 5.077 23.572 1.00 92.44 86 CYS A C 1
ATOM 700 O O . CYS A 1 86 ? -0.142 4.374 24.576 1.00 92.44 86 CYS A O 1
ATOM 702 N N . CYS A 1 87 ? -0.795 4.731 22.481 1.00 94.12 87 CYS A N 1
ATOM 703 C CA . CYS A 1 87 ? -1.514 3.464 22.371 1.00 94.12 87 CYS A CA 1
ATOM 704 C C . CYS A 1 87 ? -1.727 3.101 20.905 1.00 94.12 87 CYS A C 1
ATOM 706 O O . CYS A 1 87 ? -1.603 3.953 20.021 1.00 94.12 87 CYS A O 1
ATOM 708 N N . ASN A 1 88 ? -2.074 1.843 20.656 1.00 95.31 88 ASN A N 1
ATOM 709 C CA . ASN A 1 88 ? -2.506 1.417 19.335 1.00 95.31 88 ASN A CA 1
ATOM 710 C C . ASN A 1 88 ? -4.006 1.637 19.163 1.00 95.31 88 ASN A C 1
ATOM 712 O O . ASN A 1 88 ? -4.783 1.573 20.118 1.00 95.31 88 ASN A O 1
ATOM 716 N N . LEU A 1 89 ? -4.403 1.873 17.918 1.00 95.62 89 LEU A N 1
ATOM 717 C CA . LEU A 1 89 ? -5.794 2.004 17.528 1.00 95.62 89 LEU A CA 1
ATOM 718 C C . LEU A 1 89 ? -6.542 0.694 17.797 1.00 95.62 89 LEU A C 1
ATOM 720 O O . LEU A 1 89 ? -6.084 -0.387 17.412 1.00 95.62 89 LEU A O 1
ATOM 724 N N . VAL A 1 90 ? -7.717 0.800 18.414 1.00 95.69 90 VAL A N 1
ATOM 725 C CA . VAL A 1 90 ? -8.666 -0.309 18.539 1.00 95.69 90 VAL A CA 1
ATOM 726 C C . VAL A 1 90 ? -9.742 -0.145 17.481 1.00 95.69 90 VAL A C 1
ATOM 728 O O . VAL A 1 90 ? -10.291 0.944 17.298 1.00 95.69 90 VAL A O 1
ATOM 731 N N . VAL A 1 91 ? -10.079 -1.235 16.804 1.00 95.69 91 VAL A N 1
ATOM 732 C CA . VAL A 1 91 ? -11.074 -1.251 15.729 1.00 95.69 91 VAL A CA 1
ATOM 733 C C . VAL A 1 91 ? -12.235 -2.162 16.070 1.00 95.69 91 VAL A C 1
ATOM 735 O O . VAL A 1 91 ? -12.043 -3.193 16.702 1.00 95.69 91 VAL A O 1
ATOM 738 N N . THR A 1 92 ? -13.437 -1.804 15.627 1.00 94.75 92 THR A N 1
ATOM 739 C CA . THR A 1 92 ? -14.564 -2.744 15.524 1.00 94.75 92 THR A CA 1
ATOM 740 C C . THR A 1 92 ? -14.572 -3.354 14.132 1.00 94.75 92 THR A C 1
ATOM 742 O O . THR A 1 92 ? -14.358 -2.627 13.161 1.00 94.75 92 THR A O 1
ATOM 745 N N . MET A 1 93 ? -14.846 -4.651 14.027 1.00 96.31 93 MET A N 1
ATOM 746 C CA . MET A 1 93 ? -14.964 -5.350 12.747 1.00 96.31 93 MET A CA 1
ATOM 747 C C . MET A 1 93 ? -16.415 -5.749 12.499 1.00 96.31 93 MET A C 1
ATOM 749 O O . MET A 1 93 ? -17.086 -6.253 13.401 1.00 96.31 93 MET A O 1
ATOM 753 N N . ARG A 1 94 ? -16.901 -5.536 11.275 1.00 95.69 94 ARG A N 1
ATOM 754 C CA . ARG A 1 94 ? -18.171 -6.102 10.808 1.00 95.69 94 ARG A CA 1
ATOM 755 C C . ARG A 1 94 ? -17.963 -6.799 9.465 1.00 95.69 94 ARG A C 1
ATOM 757 O O . ARG A 1 94 ? -17.365 -6.195 8.574 1.00 95.69 94 ARG A O 1
ATOM 764 N N . PRO A 1 95 ? -18.471 -8.030 9.294 1.00 97.12 95 PRO A N 1
ATOM 765 C CA . PRO A 1 95 ? -18.527 -8.671 7.988 1.00 97.12 95 PRO A CA 1
ATOM 766 C C . PRO A 1 95 ? -19.563 -7.980 7.101 1.00 97.12 95 PRO A C 1
ATOM 768 O O . PRO A 1 95 ? -20.726 -7.860 7.493 1.00 97.12 95 PRO A O 1
ATOM 771 N N . ILE A 1 96 ? -19.153 -7.537 5.914 1.00 97.75 96 ILE A N 1
ATOM 772 C CA . ILE A 1 96 ? -20.019 -6.861 4.943 1.00 97.75 96 ILE A CA 1
ATOM 773 C C . ILE A 1 96 ? -19.955 -7.625 3.619 1.00 97.75 96 ILE A C 1
ATOM 775 O O . ILE A 1 96 ? -18.853 -7.809 3.109 1.00 97.75 96 ILE A O 1
ATOM 779 N N . PRO A 1 97 ? -21.087 -8.036 3.017 1.00 97.50 97 PRO A N 1
ATOM 780 C CA . PRO A 1 97 ? -21.076 -8.630 1.682 1.00 97.50 97 PRO A CA 1
ATOM 781 C C . PRO A 1 97 ? -20.344 -7.726 0.686 1.00 97.50 97 PRO A C 1
ATOM 783 O O . PRO A 1 97 ? -20.607 -6.523 0.669 1.00 97.50 97 PRO A O 1
ATOM 786 N N . GLU A 1 98 ? -19.481 -8.283 -0.167 1.00 96.31 98 GLU A N 1
ATOM 787 C CA . GLU A 1 98 ? -18.662 -7.493 -1.104 1.00 96.31 98 GLU A CA 1
ATOM 788 C C . GLU A 1 98 ? -19.504 -6.511 -1.941 1.00 96.31 98 GLU A C 1
ATOM 790 O O . GLU A 1 98 ? -19.186 -5.327 -2.048 1.00 96.31 98 GLU A O 1
ATOM 795 N N . CYS A 1 99 ? -20.663 -6.964 -2.432 1.00 95.81 99 CYS A N 1
ATOM 796 C CA . CYS A 1 99 ? -21.599 -6.152 -3.215 1.00 95.81 99 CYS A CA 1
ATOM 797 C C . CYS A 1 99 ? -22.247 -4.985 -2.445 1.00 95.81 99 CYS A C 1
ATOM 799 O O . CYS A 1 99 ? -22.936 -4.162 -3.044 1.00 95.81 99 CYS A O 1
ATOM 801 N N . LYS A 1 100 ? -22.056 -4.911 -1.123 1.00 96.56 100 LYS A N 1
ATOM 802 C CA . LYS A 1 100 ? -22.587 -3.866 -0.240 1.00 96.56 100 LYS A CA 1
ATOM 803 C C . LYS A 1 100 ? -21.502 -2.974 0.363 1.00 96.56 100 LYS A C 1
ATOM 805 O O . LYS A 1 100 ? -21.846 -2.088 1.143 1.00 96.56 100 LYS A O 1
ATOM 810 N N . LEU A 1 101 ? -20.227 -3.154 0.002 1.00 95.75 101 LEU A N 1
ATOM 811 C CA . LEU A 1 101 ? -19.128 -2.330 0.521 1.00 95.75 101 LEU A CA 1
ATOM 812 C C . LEU A 1 101 ? -19.336 -0.839 0.243 1.00 95.75 101 LEU A C 1
ATOM 814 O O . LEU A 1 101 ? -19.277 -0.030 1.165 1.00 95.75 101 LEU A O 1
ATOM 818 N N . GLU A 1 102 ? -19.647 -0.471 -1.000 1.00 94.50 102 GLU A N 1
ATOM 819 C CA . GLU A 1 102 ? -19.861 0.934 -1.369 1.00 94.50 102 GLU A CA 1
ATOM 820 C C . GLU A 1 102 ? -21.069 1.537 -0.637 1.00 94.50 102 GLU A C 1
ATOM 822 O O . GLU A 1 102 ? -20.982 2.640 -0.102 1.00 94.50 102 GLU A O 1
ATOM 827 N N . ALA A 1 103 ? -22.161 0.778 -0.493 1.00 93.62 103 ALA A N 1
ATOM 828 C CA . ALA A 1 103 ? -23.315 1.196 0.302 1.00 93.62 103 ALA A CA 1
ATOM 829 C C . ALA A 1 103 ? -22.960 1.389 1.789 1.00 93.62 103 ALA A C 1
ATOM 831 O O . ALA A 1 103 ? -23.425 2.346 2.408 1.00 93.62 103 ALA A O 1
ATOM 832 N N . ALA A 1 104 ? -22.115 0.521 2.360 1.00 94.25 104 ALA A N 1
ATOM 833 C CA . ALA A 1 104 ? -21.650 0.643 3.742 1.00 94.25 104 ALA A CA 1
ATOM 834 C C . ALA A 1 104 ? -20.808 1.902 3.943 1.00 94.25 104 ALA A C 1
ATOM 836 O O . ALA A 1 104 ? -21.005 2.636 4.913 1.00 94.25 104 ALA A O 1
ATOM 837 N N . VAL A 1 105 ? -19.908 2.185 3.004 1.00 93.19 105 VAL A N 1
ATOM 838 C CA . VAL A 1 105 ? -19.088 3.398 3.008 1.00 93.19 105 VAL A CA 1
ATOM 839 C C . VAL A 1 105 ? -19.964 4.639 2.904 1.00 93.19 105 VAL A C 1
ATOM 841 O O . VAL A 1 105 ? -19.839 5.532 3.740 1.00 93.19 105 VAL A O 1
ATOM 844 N N . LEU A 1 106 ? -20.890 4.686 1.945 1.00 90.62 106 LEU A N 1
ATOM 845 C CA . LEU A 1 106 ? -21.802 5.817 1.757 1.00 90.62 106 LEU A CA 1
ATOM 846 C C . LEU A 1 106 ? -22.652 6.084 3.000 1.00 90.62 106 LEU A C 1
ATOM 848 O O . LEU A 1 106 ? -22.786 7.228 3.429 1.00 90.62 106 LEU A O 1
ATOM 852 N N . ALA A 1 107 ? -23.193 5.029 3.609 1.00 88.75 107 ALA A N 1
ATOM 853 C CA . ALA A 1 107 ? -24.036 5.156 4.788 1.00 88.75 107 ALA A CA 1
ATOM 854 C C . ALA A 1 107 ? -23.254 5.655 6.017 1.00 88.75 107 ALA A C 1
ATOM 856 O O . ALA A 1 107 ? -23.801 6.382 6.845 1.00 88.75 107 ALA A O 1
ATOM 857 N N . THR A 1 108 ? -21.978 5.280 6.147 1.00 88.69 108 THR A N 1
ATOM 858 C CA . THR A 1 108 ? -21.193 5.527 7.369 1.00 88.69 108 THR A CA 1
ATOM 859 C C . THR A 1 108 ? -20.273 6.747 7.295 1.00 88.69 108 THR A C 1
ATOM 861 O O . THR A 1 108 ? -20.026 7.375 8.324 1.00 88.69 108 THR A O 1
ATOM 864 N N . SER A 1 109 ? -19.830 7.158 6.102 1.00 85.19 109 SER A N 1
ATOM 865 C CA . SER A 1 109 ? -18.858 8.256 5.926 1.00 85.19 109 SER A CA 1
ATOM 866 C C . SER A 1 109 ? -19.364 9.618 6.407 1.00 85.19 109 SER A C 1
ATOM 868 O O . SER A 1 109 ? -18.588 10.433 6.901 1.00 85.19 109 SER A O 1
ATOM 870 N N . GLU A 1 110 ? -20.674 9.855 6.338 1.00 77.44 110 GLU A N 1
ATOM 871 C CA . GLU A 1 110 ? -21.300 11.101 6.803 1.00 77.44 110 GLU A CA 1
ATOM 872 C C . GLU A 1 110 ? -21.408 11.186 8.338 1.00 77.44 110 GLU A C 1
ATOM 874 O O . GLU A 1 110 ? -21.709 12.246 8.895 1.00 77.44 110 GLU A O 1
ATOM 879 N N . LEU A 1 111 ? -21.131 10.095 9.061 1.00 76.44 111 LEU A N 1
ATOM 880 C CA . LEU A 1 111 ? -21.250 10.023 10.517 1.00 76.44 111 LEU A CA 1
ATOM 881 C C . LEU A 1 111 ? -20.040 10.645 11.239 1.00 76.44 111 LEU A C 1
ATOM 883 O O . LEU A 1 111 ? -19.391 9.990 12.055 1.00 76.44 111 LEU A O 1
ATOM 887 N N . LYS A 1 112 ? -19.773 11.935 10.991 1.00 67.94 112 LYS A N 1
ATOM 888 C CA . LYS A 1 112 ? -18.598 12.683 11.494 1.00 67.94 112 LYS A CA 1
ATOM 889 C C . LYS A 1 112 ? -18.416 12.670 13.018 1.00 67.94 112 LYS A C 1
ATOM 891 O O . LYS A 1 112 ? -17.305 12.854 13.497 1.00 67.94 112 LYS A O 1
ATOM 896 N N . ALA A 1 113 ? -19.495 12.490 13.780 1.00 63.78 113 ALA A N 1
ATOM 897 C CA . ALA A 1 113 ? -19.474 12.479 15.247 1.00 63.78 113 ALA A CA 1
ATOM 898 C C . ALA A 1 113 ? -19.357 11.066 15.865 1.00 63.78 113 ALA A C 1
ATOM 900 O O . ALA A 1 113 ? -19.390 10.931 17.087 1.00 63.78 113 ALA A O 1
ATOM 901 N N . THR A 1 114 ? -19.270 10.008 15.049 1.00 67.38 114 THR A N 1
ATOM 902 C CA . THR A 1 114 ? -19.138 8.610 15.510 1.00 67.38 114 THR A CA 1
ATOM 903 C C . THR A 1 114 ? -18.067 7.877 14.687 1.00 67.38 114 THR A C 1
ATOM 905 O O . THR A 1 114 ? -17.116 8.515 14.255 1.00 67.38 114 THR A O 1
ATOM 908 N N . HIS A 1 115 ? -18.192 6.560 14.475 1.00 67.00 115 HIS A N 1
ATOM 909 C CA . HIS A 1 115 ? -17.224 5.725 13.749 1.00 67.00 115 HIS A CA 1
ATOM 910 C C . HIS A 1 115 ? -16.778 6.284 12.386 1.00 67.00 115 HIS A C 1
ATOM 912 O O . HIS A 1 115 ? -15.646 6.030 11.989 1.00 67.00 115 HIS A O 1
ATOM 918 N N . GLY A 1 116 ? -17.639 7.042 11.695 1.00 82.31 116 GLY A N 1
ATOM 919 C CA . GLY A 1 116 ? -17.330 7.645 10.399 1.00 82.31 116 GLY A CA 1
ATOM 920 C C . GLY A 1 116 ? -17.104 6.608 9.297 1.00 82.31 116 GLY A C 1
ATOM 921 O O . GLY A 1 116 ? -17.678 5.516 9.320 1.00 82.31 116 GLY A O 1
ATOM 922 N N . ALA A 1 117 ? -16.269 6.967 8.323 1.00 88.38 117 ALA A N 1
ATOM 923 C CA . ALA A 1 117 ? -15.882 6.079 7.234 1.00 88.38 117 ALA A CA 1
ATOM 924 C C . ALA A 1 117 ? -15.045 4.886 7.749 1.00 88.38 117 ALA A C 1
ATOM 926 O O . ALA A 1 117 ? -14.356 5.019 8.767 1.00 88.38 117 ALA A O 1
ATOM 927 N N . PRO A 1 118 ? -15.069 3.726 7.066 1.00 93.44 118 PRO A N 1
ATOM 928 C CA . PRO A 1 118 ? -14.179 2.624 7.407 1.00 93.44 118 PRO A CA 1
ATOM 929 C C . PRO A 1 118 ? -12.716 3.044 7.306 1.00 93.44 118 PRO A C 1
ATOM 931 O O . PRO A 1 118 ? -12.343 3.801 6.411 1.00 93.44 118 PRO A O 1
ATOM 934 N N . ILE A 1 119 ? -11.884 2.503 8.189 1.00 92.62 119 ILE A N 1
ATOM 935 C CA . ILE A 1 119 ? -10.436 2.731 8.147 1.00 92.62 119 ILE A CA 1
ATOM 936 C C . ILE A 1 119 ? -9.696 1.643 7.362 1.00 92.62 119 ILE A C 1
ATOM 938 O O . ILE A 1 119 ? -8.561 1.854 6.957 1.00 92.62 119 ILE A O 1
ATOM 942 N N . HIS A 1 120 ? -10.316 0.469 7.189 1.00 96.12 120 HIS A N 1
ATOM 943 C CA . HIS A 1 120 ? -9.732 -0.669 6.480 1.00 96.12 120 HIS A CA 1
ATOM 944 C C . HIS A 1 120 ? -10.816 -1.615 5.966 1.00 96.12 120 HIS A C 1
ATOM 946 O O . HIS A 1 120 ? -11.840 -1.816 6.626 1.00 96.12 120 HIS A O 1
ATOM 952 N N . MET A 1 121 ? -10.572 -2.226 4.810 1.00 97.50 121 MET A N 1
ATOM 953 C CA . MET A 1 121 ? -11.469 -3.185 4.162 1.00 97.50 121 MET A CA 1
ATOM 954 C C . MET A 1 121 ? -10.651 -4.299 3.509 1.00 97.50 121 MET A C 1
ATOM 956 O O . MET A 1 121 ? -9.866 -4.046 2.593 1.00 97.50 121 MET A O 1
ATOM 960 N N . GLY A 1 122 ? -10.868 -5.539 3.945 1.00 96.69 122 GLY A N 1
ATOM 961 C CA . GLY A 1 122 ? -10.126 -6.700 3.460 1.00 96.69 122 GLY A CA 1
ATOM 962 C C . GLY A 1 122 ? -9.195 -7.276 4.523 1.00 96.69 122 GLY A C 1
ATOM 963 O O . GLY A 1 122 ? -9.552 -7.362 5.693 1.00 96.69 122 GLY A O 1
ATOM 964 N N . ASN A 1 123 ? -8.013 -7.731 4.121 1.00 95.19 123 ASN A N 1
ATOM 965 C CA . ASN A 1 123 ? -7.183 -8.629 4.913 1.00 95.19 123 ASN A CA 1
ATOM 966 C C . ASN A 1 123 ? -6.828 -8.048 6.305 1.00 95.19 123 ASN A C 1
ATOM 968 O O . ASN A 1 123 ? -6.179 -7.001 6.376 1.00 95.19 123 ASN A O 1
ATOM 972 N N . PRO A 1 124 ? -7.200 -8.723 7.412 1.00 95.44 124 PRO A N 1
ATOM 973 C CA . PRO A 1 124 ? -6.961 -8.243 8.779 1.00 95.44 124 PRO A CA 1
ATOM 974 C C . PRO A 1 124 ? -5.474 -8.151 9.155 1.00 95.44 124 PRO A C 1
ATOM 976 O O . PRO A 1 124 ? -5.097 -7.336 9.999 1.00 95.44 124 PRO A O 1
ATOM 979 N N . GLY A 1 125 ? -4.618 -8.941 8.504 1.00 92.62 125 GLY A N 1
ATOM 980 C CA . GLY A 1 125 ? -3.178 -8.969 8.741 1.00 92.62 125 GLY A CA 1
ATOM 981 C C . GLY A 1 125 ? -2.492 -7.635 8.445 1.00 92.62 125 GLY A C 1
ATOM 982 O O . GLY A 1 125 ? -1.515 -7.313 9.116 1.00 92.62 125 GLY A O 1
ATOM 983 N N . LEU A 1 126 ? -3.047 -6.814 7.541 1.00 90.31 126 LEU A N 1
ATOM 984 C CA . LEU A 1 126 ? -2.554 -5.455 7.268 1.00 90.31 126 LEU A CA 1
ATOM 985 C C . LEU A 1 126 ? -2.747 -4.503 8.464 1.00 90.31 126 LEU A C 1
ATOM 987 O O . LEU A 1 126 ? -2.015 -3.530 8.602 1.00 90.31 126 LEU A O 1
ATOM 991 N N . LEU A 1 127 ? -3.679 -4.813 9.373 1.00 93.12 127 LEU A N 1
ATOM 992 C CA . LEU A 1 127 ? -3.832 -4.131 10.663 1.00 93.12 127 LEU A CA 1
ATOM 993 C C . LEU A 1 127 ? -3.073 -4.832 11.803 1.00 93.12 127 LEU A C 1
ATOM 995 O O . LEU A 1 127 ? -3.212 -4.444 12.962 1.00 93.12 127 LEU A O 1
ATOM 999 N N . GLY A 1 128 ? -2.302 -5.882 11.511 1.00 92.31 128 GLY A N 1
ATOM 1000 C CA . GLY A 1 128 ? -1.636 -6.722 12.508 1.00 92.31 128 GLY A CA 1
ATOM 1001 C C . GLY A 1 128 ? -2.546 -7.755 13.185 1.00 92.31 128 GLY A C 1
ATOM 1002 O O . GLY A 1 128 ? -2.107 -8.416 14.125 1.00 92.31 128 GLY A O 1
ATOM 1003 N N . ILE A 1 129 ? -3.786 -7.931 12.716 1.00 95.25 129 ILE A N 1
ATOM 1004 C CA . ILE A 1 129 ? -4.753 -8.871 13.296 1.00 95.25 129 ILE A CA 1
ATOM 1005 C C . ILE A 1 129 ? -4.577 -10.244 12.635 1.00 95.25 129 ILE A C 1
ATOM 1007 O O . ILE A 1 129 ? -4.840 -10.412 11.447 1.00 95.25 129 ILE A O 1
ATOM 1011 N N . GLN A 1 130 ? -4.129 -11.235 13.410 1.00 91.94 130 GLN A N 1
ATOM 1012 C CA . GLN A 1 130 ? -3.782 -12.571 12.899 1.00 91.94 130 GLN A CA 1
ATOM 1013 C C . GLN A 1 130 ? -4.960 -13.556 12.893 1.00 91.94 130 GLN A C 1
ATOM 1015 O O . GLN A 1 130 ? -4.988 -14.478 12.084 1.00 91.94 130 GLN A O 1
ATOM 1020 N N . ASP A 1 131 ? -5.915 -13.389 13.810 1.00 94.94 131 ASP A N 1
ATOM 1021 C CA . ASP A 1 131 ? -6.990 -14.355 14.038 1.00 94.94 131 ASP A CA 1
ATOM 1022 C C . ASP A 1 131 ? -8.289 -13.629 14.409 1.00 94.94 131 ASP A C 1
ATOM 1024 O O . ASP A 1 131 ? -8.452 -13.137 15.526 1.00 94.94 131 ASP A O 1
ATOM 1028 N N . LEU A 1 132 ? -9.235 -13.568 13.466 1.00 96.38 132 LEU A N 1
ATOM 1029 C CA . LEU A 1 132 ? -10.540 -12.945 13.702 1.00 96.38 132 LEU A CA 1
ATOM 1030 C C . LEU A 1 132 ? -11.395 -13.719 14.719 1.00 96.38 132 LEU A C 1
ATOM 1032 O O . LEU A 1 132 ? -12.317 -13.140 15.286 1.00 96.38 132 LEU A O 1
ATOM 1036 N N . SER A 1 133 ? -11.096 -14.988 15.016 1.00 96.12 133 SER A N 1
ATOM 1037 C CA . SER A 1 133 ? -11.848 -15.754 16.021 1.00 96.12 133 SER A CA 1
ATOM 1038 C C . SER A 1 133 ? -11.518 -15.363 17.469 1.00 96.12 133 SER A C 1
ATOM 1040 O O . SER A 1 133 ? -12.197 -15.811 18.392 1.00 96.12 133 SER A O 1
ATOM 1042 N N . LYS A 1 134 ? -10.499 -14.516 17.679 1.00 96.62 134 LYS A N 1
ATOM 1043 C CA . LYS A 1 134 ? -10.016 -14.095 19.002 1.00 96.62 134 LYS A CA 1
ATOM 1044 C C . LYS A 1 134 ? -9.994 -12.570 19.126 1.00 96.62 134 LYS A C 1
ATOM 1046 O O . LYS A 1 134 ? -8.922 -11.972 19.058 1.00 96.62 134 LYS A O 1
ATOM 1051 N N . PRO A 1 135 ? -11.156 -11.920 19.276 1.00 96.56 135 PRO A N 1
ATOM 1052 C CA . PRO A 1 135 ? -11.185 -10.489 19.537 1.00 96.56 135 PRO A CA 1
ATOM 1053 C C . PRO A 1 135 ? -10.591 -10.155 20.911 1.00 96.56 135 PRO A C 1
ATOM 1055 O O . PRO A 1 135 ? -10.752 -10.911 21.868 1.00 96.56 135 PRO A O 1
ATOM 1058 N N . ASP A 1 136 ? -9.939 -8.997 21.018 1.00 95.00 136 ASP A N 1
ATOM 1059 C CA . ASP A 1 136 ? -9.450 -8.460 22.295 1.00 95.00 136 ASP A CA 1
ATOM 1060 C C . ASP A 1 136 ? -10.607 -8.011 23.201 1.00 95.00 136 ASP A C 1
ATOM 1062 O O . ASP A 1 136 ? -10.495 -8.039 24.429 1.00 95.00 136 ASP A O 1
ATOM 1066 N N . TYR A 1 137 ? -11.724 -7.594 22.591 1.00 91.31 137 TYR A N 1
ATOM 1067 C CA . TYR A 1 137 ? -12.955 -7.222 23.284 1.00 91.31 137 TYR A CA 1
ATOM 1068 C C . TYR A 1 137 ? -14.201 -7.654 22.514 1.00 91.31 137 TYR A C 1
ATOM 1070 O O . TYR A 1 137 ? -14.224 -7.636 21.283 1.00 91.31 137 TYR A O 1
ATOM 1078 N N . GLY A 1 138 ? -15.275 -7.928 23.254 1.00 90.94 138 GLY A N 1
ATOM 1079 C CA . GLY A 1 138 ? -16.532 -8.401 22.684 1.00 90.94 138 GLY A CA 1
ATOM 1080 C C . GLY A 1 138 ? -16.472 -9.883 22.330 1.00 90.94 138 GLY A C 1
ATOM 1081 O O . GLY A 1 138 ? -15.637 -10.624 22.847 1.00 90.94 138 GLY A O 1
ATOM 1082 N N . ASP A 1 139 ? -17.369 -10.300 21.444 1.00 93.56 139 ASP A N 1
ATOM 1083 C CA . ASP A 1 139 ? -17.536 -11.697 21.063 1.00 93.56 139 ASP A CA 1
ATOM 1084 C C . ASP A 1 139 ? -17.033 -11.924 19.629 1.00 93.56 139 ASP A C 1
ATOM 1086 O O . ASP A 1 139 ? -17.043 -10.992 18.815 1.00 93.56 139 ASP A O 1
ATOM 1090 N N . PRO A 1 140 ? -16.577 -13.139 19.277 1.00 95.12 140 PRO A N 1
ATOM 1091 C CA . PRO A 1 140 ? -16.231 -13.463 17.899 1.00 95.12 140 PRO A CA 1
ATOM 1092 C C . PRO A 1 140 ? -17.480 -13.459 17.008 1.00 95.12 140 PRO A C 1
ATOM 1094 O O . PRO A 1 140 ? -18.499 -14.065 17.337 1.00 95.12 140 PRO A O 1
ATOM 1097 N N . VAL A 1 141 ? -17.386 -12.790 15.858 1.00 95.25 141 VAL A N 1
ATOM 1098 C CA . VAL A 1 141 ? -18.451 -12.727 14.848 1.00 95.25 141 VAL A CA 1
ATOM 1099 C C . VAL A 1 141 ? -18.047 -13.559 13.638 1.00 95.25 141 VAL A C 1
ATOM 1101 O O . VAL A 1 141 ? -16.998 -13.329 13.034 1.00 95.25 141 VAL A O 1
ATOM 1104 N N . HIS A 1 142 ? -18.895 -14.509 13.250 1.00 95.06 142 HIS A N 1
ATOM 1105 C CA . HIS A 1 142 ? -18.629 -15.366 12.098 1.00 95.06 142 HIS A CA 1
ATOM 1106 C C . HIS A 1 142 ? -19.003 -14.676 10.780 1.00 95.06 142 HIS A C 1
ATOM 1108 O O . HIS A 1 142 ? -20.085 -14.099 10.656 1.00 95.06 142 HIS A O 1
ATOM 1114 N N . LEU A 1 143 ? -18.107 -14.757 9.793 1.00 95.62 143 LEU A N 1
ATOM 1115 C CA . LEU A 1 143 ? -18.325 -14.270 8.429 1.00 95.62 143 LEU A CA 1
ATOM 1116 C C . LEU A 1 143 ? -19.156 -15.287 7.634 1.00 95.62 143 LEU A C 1
ATOM 1118 O O . LEU A 1 143 ? -18.990 -16.496 7.806 1.00 95.62 143 LEU A O 1
ATOM 1122 N N . HIS A 1 144 ? -20.006 -14.814 6.723 1.00 95.94 144 HIS A N 1
ATOM 1123 C CA . HIS A 1 144 ? -20.610 -15.664 5.696 1.00 95.94 144 HIS A CA 1
ATOM 1124 C C . HIS A 1 144 ? -19.739 -15.699 4.427 1.00 95.94 144 HIS A C 1
ATOM 1126 O O . HIS A 1 144 ? -18.946 -14.782 4.200 1.00 95.94 144 HIS A O 1
ATOM 1132 N N . PRO A 1 145 ? -19.877 -16.724 3.564 1.00 95.94 145 PRO A N 1
ATOM 1133 C CA . PRO A 1 145 ? -19.215 -16.730 2.261 1.00 95.94 145 PRO A CA 1
ATOM 1134 C C . PRO A 1 145 ? -19.519 -15.451 1.462 1.00 95.94 145 PRO A C 1
ATOM 1136 O O . PRO A 1 145 ? -20.683 -15.087 1.296 1.00 95.94 145 PRO A O 1
ATOM 1139 N N . GLY A 1 146 ? -18.472 -14.778 0.974 1.00 95.25 146 GLY A N 1
ATOM 1140 C CA . GLY A 1 146 ? -18.575 -13.501 0.251 1.00 95.25 146 GLY A CA 1
ATOM 1141 C C . GLY A 1 146 ? -18.642 -12.250 1.138 1.00 95.25 146 GLY A C 1
ATOM 1142 O O . GLY A 1 146 ? -18.703 -11.138 0.608 1.00 95.25 146 GLY A O 1
ATOM 1143 N N . ASP A 1 147 ? -18.623 -12.397 2.467 1.00 97.31 147 ASP A N 1
ATOM 1144 C CA . ASP A 1 147 ? -18.424 -11.262 3.365 1.00 97.31 147 ASP A CA 1
ATOM 1145 C C . ASP A 1 147 ? -16.943 -10.847 3.379 1.00 97.31 147 ASP A C 1
ATOM 1147 O O . ASP A 1 147 ? -16.035 -11.671 3.505 1.00 97.31 147 ASP A O 1
ATOM 1151 N N . ILE A 1 148 ? -16.713 -9.540 3.318 1.00 98.00 148 ILE A N 1
ATOM 1152 C CA . ILE A 1 148 ? -15.421 -8.893 3.500 1.00 98.00 148 ILE A CA 1
ATOM 1153 C C . ILE A 1 148 ? -15.377 -8.315 4.920 1.00 98.00 148 ILE A C 1
ATOM 1155 O O . ILE A 1 148 ? -16.320 -7.628 5.326 1.00 98.00 148 ILE A O 1
ATOM 1159 N N . PRO A 1 149 ? -14.317 -8.563 5.706 1.00 97.81 149 PRO A N 1
ATOM 1160 C CA . PRO A 1 149 ? -14.159 -7.911 6.997 1.00 97.81 149 PRO A CA 1
ATOM 1161 C C . PRO A 1 149 ? -13.854 -6.421 6.796 1.00 97.81 149 PRO A C 1
ATOM 1163 O O . PRO A 1 149 ? -12.910 -6.044 6.095 1.00 97.81 149 PRO A O 1
ATOM 1166 N N . VAL A 1 150 ? -14.673 -5.573 7.415 1.00 97.81 150 VAL A N 1
ATOM 1167 C CA . VAL A 1 150 ? -14.549 -4.113 7.360 1.00 97.81 150 VAL A CA 1
ATOM 1168 C C . VAL A 1 150 ? -14.354 -3.563 8.764 1.00 97.81 150 VAL A C 1
ATOM 1170 O O . VAL A 1 150 ? -15.033 -3.987 9.702 1.00 97.81 150 VAL A O 1
ATOM 1173 N N . PHE A 1 151 ? -13.425 -2.620 8.909 1.00 96.88 151 PHE A N 1
ATOM 1174 C CA . PHE A 1 151 ? -12.965 -2.127 10.200 1.00 96.88 151 PHE A CA 1
ATOM 1175 C C . PHE A 1 151 ? -13.234 -0.632 10.360 1.00 96.88 151 PHE A C 1
ATOM 1177 O O . PHE A 1 151 ? -12.950 0.169 9.470 1.00 96.88 151 PHE A O 1
ATOM 1184 N N . TRP A 1 152 ? -13.725 -0.251 11.538 1.00 94.44 152 TRP A N 1
ATOM 1185 C CA . TRP A 1 152 ? -13.942 1.141 11.942 1.00 94.44 152 TRP A CA 1
ATOM 1186 C C . TRP A 1 152 ? -13.236 1.431 13.259 1.00 94.44 152 TRP A C 1
ATOM 1188 O O . TRP A 1 152 ? -13.218 0.577 14.147 1.00 94.44 152 TRP A O 1
ATOM 1198 N N . ALA A 1 153 ? -12.723 2.651 13.420 1.00 92.12 153 ALA A N 1
ATOM 1199 C CA . ALA A 1 153 ? -12.114 3.102 14.668 1.00 92.12 153 ALA A CA 1
ATOM 1200 C C . ALA A 1 153 ? -13.099 2.987 15.844 1.00 92.12 153 ALA A C 1
ATOM 1202 O O . ALA A 1 153 ? -14.262 3.374 15.732 1.00 92.12 153 ALA A O 1
ATOM 1203 N N . SER A 1 154 ? -12.644 2.452 16.975 1.00 90.38 154 SER A N 1
ATOM 1204 C CA . SER A 1 154 ? -13.456 2.230 18.175 1.00 90.38 154 SER A CA 1
ATOM 1205 C C . SER A 1 154 ? -13.121 3.233 19.275 1.00 90.38 154 SER A C 1
ATOM 1207 O O . SER A 1 154 ? -11.949 3.534 19.514 1.00 90.38 154 SER A O 1
ATOM 1209 N N . SER A 1 155 ? -14.129 3.677 20.030 1.00 87.44 155 SER A N 1
ATOM 1210 C CA . SER A 1 155 ? -13.924 4.486 21.241 1.00 87.44 155 SER A CA 1
ATOM 1211 C C . SER A 1 155 ? -13.222 3.721 22.368 1.00 87.44 155 S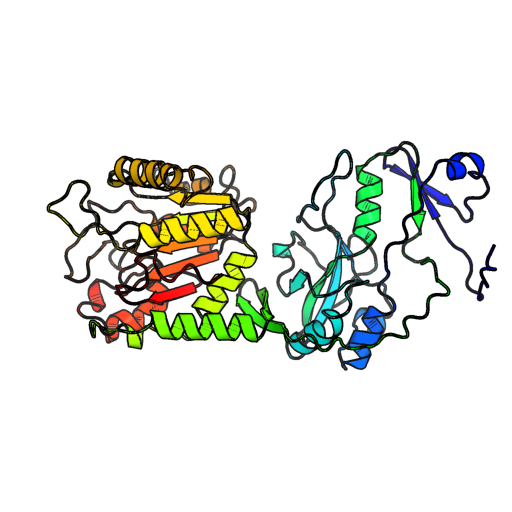ER A C 1
ATOM 1213 O O . SER A 1 155 ? -12.673 4.345 23.274 1.00 87.44 155 SER A O 1
ATOM 1215 N N . VAL A 1 156 ? -13.129 2.388 22.270 1.00 90.38 156 VAL A N 1
ATOM 1216 C CA . VAL A 1 156 ? -12.283 1.554 23.142 1.00 90.38 156 VAL A CA 1
ATOM 1217 C C . VAL A 1 156 ? -10.799 1.926 23.036 1.00 90.38 156 VAL A C 1
ATOM 1219 O O . VAL A 1 156 ? -10.057 1.726 23.993 1.00 90.38 156 VAL A O 1
ATOM 1222 N N . THR A 1 157 ? -10.377 2.597 21.960 1.00 92.81 157 THR A N 1
ATOM 1223 C CA . THR A 1 157 ? -9.045 3.226 21.877 1.00 92.81 157 THR A CA 1
ATOM 1224 C C . THR A 1 157 ? -8.794 4.187 23.048 1.00 92.81 157 THR A C 1
ATOM 1226 O O . THR A 1 157 ? -7.687 4.256 23.570 1.00 92.81 157 THR A O 1
ATOM 1229 N N . GLY A 1 158 ? -9.829 4.875 23.543 1.00 91.06 158 GLY A N 1
ATOM 1230 C CA . GLY A 1 158 ? -9.721 5.717 24.736 1.00 91.06 158 GLY A CA 1
ATOM 1231 C C . GLY A 1 158 ? -9.445 4.924 26.019 1.00 91.06 158 GLY A C 1
ATOM 1232 O O . GLY A 1 158 ? -8.748 5.417 26.900 1.00 91.06 158 GLY A O 1
ATOM 1233 N N . ILE A 1 159 ? -9.932 3.682 26.118 1.00 90.38 159 ILE A N 1
ATOM 1234 C CA . ILE A 1 159 ? -9.620 2.787 27.245 1.00 90.38 159 ILE A CA 1
ATOM 1235 C C . ILE A 1 159 ? -8.144 2.381 27.182 1.00 90.38 159 ILE A C 1
ATOM 1237 O O . ILE A 1 159 ? -7.456 2.438 28.198 1.00 90.38 159 ILE A O 1
ATOM 1241 N N . GLU A 1 160 ? -7.631 2.060 25.993 1.00 92.75 160 GLU A N 1
ATOM 1242 C CA . GLU A 1 160 ? -6.202 1.782 25.802 1.00 92.75 160 GLU A CA 1
ATOM 1243 C C . GLU A 1 160 ? -5.326 2.996 26.117 1.00 92.75 160 GLU A C 1
ATOM 1245 O O . GLU A 1 160 ? -4.271 2.850 26.734 1.00 92.75 160 GLU A O 1
ATOM 1250 N N . ALA A 1 161 ? -5.767 4.203 25.765 1.00 92.75 161 ALA A N 1
ATOM 1251 C CA . ALA A 1 161 ? -5.070 5.430 26.133 1.00 92.75 161 ALA A CA 1
ATOM 1252 C C . ALA A 1 161 ? -5.011 5.619 27.663 1.00 92.75 161 ALA A C 1
ATOM 1254 O O . ALA A 1 161 ? -3.962 5.983 28.192 1.00 92.75 161 ALA A O 1
ATOM 1255 N N . VAL A 1 162 ? -6.102 5.321 28.383 1.00 91.19 162 VAL A N 1
ATOM 1256 C CA . VAL A 1 162 ? -6.160 5.367 29.858 1.00 91.19 162 VAL A CA 1
ATOM 1257 C C . VAL A 1 162 ? -5.242 4.323 30.500 1.00 91.19 162 VAL A C 1
ATOM 1259 O O . VAL A 1 162 ? -4.553 4.624 31.474 1.00 91.19 162 VAL A O 1
ATOM 1262 N N . ILE A 1 163 ? -5.207 3.105 29.958 1.00 91.94 163 ILE A N 1
ATOM 1263 C CA . ILE A 1 163 ? -4.321 2.038 30.442 1.00 91.94 163 ILE A CA 1
ATOM 1264 C C . ILE A 1 163 ? -2.854 2.448 30.260 1.00 91.94 163 ILE A C 1
ATOM 1266 O O . ILE A 1 163 ? -2.052 2.336 31.189 1.00 91.94 163 ILE A O 1
ATOM 1270 N N . ASN A 1 164 ? -2.499 2.968 29.085 1.00 92.25 164 ASN A N 1
ATOM 1271 C CA . ASN A 1 164 ? -1.110 3.272 28.750 1.00 92.25 164 ASN A CA 1
ATOM 1272 C C . ASN A 1 164 ? -0.584 4.570 29.371 1.00 92.25 164 ASN A C 1
ATOM 1274 O O . ASN A 1 164 ? 0.610 4.647 29.654 1.00 92.25 164 ASN A O 1
ATOM 1278 N N . CYS A 1 165 ? -1.442 5.557 29.660 1.00 92.12 165 CYS A N 1
ATOM 1279 C CA . CYS A 1 165 ? -0.991 6.788 30.317 1.00 92.12 165 CYS A CA 1
ATOM 1280 C C . CYS A 1 165 ? -0.566 6.575 31.776 1.00 92.12 165 CYS A C 1
ATOM 1282 O O . CYS A 1 165 ? 0.102 7.437 32.348 1.00 92.12 165 CYS A O 1
ATOM 1284 N N . ARG A 1 166 ? -0.943 5.431 32.374 1.00 92.00 166 ARG A N 1
ATOM 1285 C CA . ARG A 1 166 ? -0.583 5.011 33.738 1.00 92.00 166 ARG A CA 1
ATOM 1286 C C . ARG A 1 166 ? -0.855 6.083 34.797 1.00 92.00 166 ARG A C 1
ATOM 1288 O O . ARG A 1 166 ? -0.095 6.226 35.755 1.00 92.00 166 ARG A O 1
ATOM 1295 N N . SER A 1 167 ? -1.960 6.814 34.640 1.00 92.31 167 SER A N 1
ATOM 1296 C CA . SER A 1 167 ? -2.445 7.747 35.663 1.00 92.31 167 SER A CA 1
ATOM 1297 C C . SER A 1 167 ? -2.586 7.032 37.018 1.00 92.31 167 SER A C 1
ATOM 1299 O O . SER A 1 167 ? -3.034 5.878 37.032 1.00 92.31 167 SER A O 1
ATOM 1301 N N . PRO A 1 168 ? -2.266 7.685 38.156 1.00 94.38 168 PRO A N 1
ATOM 1302 C CA . PRO A 1 168 ? -2.436 7.094 39.484 1.00 94.38 168 PRO A CA 1
ATOM 1303 C C . PRO A 1 168 ? -3.843 6.548 39.727 1.00 94.38 168 PRO A C 1
ATOM 1305 O O . PRO A 1 168 ? -4.001 5.511 40.362 1.00 94.38 168 PRO A O 1
ATOM 1308 N N . LEU A 1 169 ? -4.858 7.222 39.181 1.00 94.62 169 LEU A N 1
ATOM 1309 C CA . LEU A 1 169 ? -6.245 6.793 39.246 1.00 94.62 169 LEU A CA 1
ATOM 1310 C C . LEU A 1 169 ? -6.982 7.216 37.973 1.00 94.62 169 LEU A C 1
ATOM 1312 O O . LEU A 1 169 ? -6.869 8.361 37.528 1.00 94.62 169 LEU A O 1
ATOM 1316 N N . ALA A 1 170 ? -7.750 6.297 37.398 1.00 94.50 170 ALA A N 1
ATOM 1317 C CA . ALA A 1 170 ? -8.644 6.567 36.283 1.00 94.50 170 ALA A CA 1
ATOM 1318 C C . ALA A 1 170 ? -9.883 5.666 36.333 1.00 94.50 170 ALA A C 1
ATOM 1320 O O . ALA A 1 170 ? -9.862 4.561 36.880 1.00 94.50 170 ALA A O 1
ATOM 1321 N N . PHE A 1 171 ? -10.965 6.136 35.715 1.00 92.44 171 PHE A N 1
ATOM 1322 C CA . PHE A 1 171 ? -12.218 5.400 35.604 1.00 92.44 171 PHE A CA 1
ATOM 1323 C C . PHE A 1 171 ? -12.677 5.358 34.151 1.00 92.44 171 PHE A C 1
ATOM 1325 O O . PHE A 1 171 ? -12.584 6.345 33.426 1.00 92.44 171 PHE A O 1
ATOM 1332 N N . THR A 1 172 ? -13.224 4.220 33.739 1.00 91.06 172 THR A N 1
ATOM 1333 C CA . THR A 1 172 ? -13.921 4.076 32.452 1.00 91.06 172 THR A CA 1
ATOM 1334 C C . THR A 1 172 ? -15.269 3.404 32.683 1.00 91.06 172 THR A C 1
ATOM 1336 O O . THR A 1 172 ? -15.522 2.864 33.762 1.00 91.06 172 THR A O 1
ATOM 1339 N N . HIS A 1 173 ? -16.148 3.424 31.687 1.00 85.69 173 HIS A N 1
ATOM 1340 C CA . HIS A 1 173 ? -17.335 2.576 31.707 1.00 85.69 173 HIS A CA 1
ATOM 1341 C C . HIS A 1 173 ? -16.950 1.114 31.425 1.00 85.69 173 HIS A C 1
ATOM 1343 O O . HIS A 1 173 ? -15.934 0.827 30.793 1.00 85.69 173 HIS A O 1
ATOM 1349 N N . SER A 1 174 ? -17.764 0.175 31.895 1.00 82.88 174 SER A N 1
ATOM 1350 C CA . SER A 1 174 ? -17.699 -1.211 31.429 1.00 82.88 174 SER A CA 1
ATOM 1351 C C . SER A 1 174 ? -18.263 -1.283 30.017 1.00 82.88 174 SER A C 1
ATOM 1353 O O . SER A 1 174 ? -19.254 -0.618 29.738 1.00 82.88 174 SER A O 1
ATOM 1355 N N . LEU A 1 175 ? -17.662 -2.096 29.149 1.00 74.56 175 LEU A N 1
ATOM 1356 C CA . LEU A 1 175 ? -17.996 -2.158 27.718 1.00 74.56 175 LEU A CA 1
ATOM 1357 C C . LEU A 1 175 ? -19.488 -2.415 27.442 1.00 74.56 175 LEU A C 1
ATOM 1359 O O . LEU A 1 175 ? -20.039 -1.843 26.507 1.00 74.56 175 LEU A O 1
ATOM 1363 N N . ASP A 1 176 ? -20.156 -3.171 28.315 1.00 66.75 176 ASP A N 1
ATOM 1364 C CA . ASP A 1 176 ? -21.581 -3.517 28.191 1.00 66.75 176 ASP A CA 1
ATOM 1365 C C . ASP A 1 176 ? -22.521 -2.466 28.816 1.00 66.75 176 ASP A C 1
ATOM 1367 O O . ASP A 1 176 ? -23.731 -2.661 28.906 1.00 66.75 176 ASP A O 1
ATOM 1371 N N . CYS A 1 177 ? -21.973 -1.362 29.331 1.00 72.06 177 CYS A N 1
ATOM 1372 C CA . CYS A 1 177 ? -22.691 -0.339 30.088 1.00 72.06 177 CYS A CA 1
ATOM 1373 C C . CYS A 1 177 ? -22.387 1.051 29.524 1.00 72.06 177 CYS A C 1
ATOM 1375 O O . CYS A 1 177 ? -21.568 1.795 30.064 1.00 72.06 177 CYS A O 1
ATOM 1377 N N . THR A 1 178 ? -23.051 1.421 28.433 1.00 69.50 178 THR A N 1
ATOM 1378 C CA . THR A 1 178 ? -22.878 2.742 27.820 1.00 69.50 178 THR A CA 1
ATOM 1379 C C . THR A 1 178 ? -23.706 3.812 28.536 1.00 69.50 178 THR A C 1
ATOM 1381 O O . THR A 1 178 ? -24.836 3.572 28.961 1.00 69.50 178 THR A O 1
ATOM 1384 N N . PHE A 1 179 ? -23.160 5.025 28.638 1.00 75.12 179 PHE A N 1
ATOM 1385 C CA . PHE A 1 179 ? -23.906 6.193 29.099 1.00 75.12 179 PHE A CA 1
ATOM 1386 C C . PHE A 1 179 ? -24.872 6.677 28.009 1.00 75.12 179 PHE A C 1
ATOM 1388 O O . PHE A 1 179 ? -24.448 7.029 26.907 1.00 75.12 179 PHE A O 1
ATOM 1395 N N . VAL A 1 180 ? -26.168 6.713 28.320 1.00 75.69 180 VAL A N 1
ATOM 1396 C CA . VAL A 1 180 ? -27.205 7.230 27.420 1.00 75.69 180 VAL A CA 1
ATOM 1397 C C . VAL A 1 180 ? -27.439 8.705 27.727 1.00 75.69 180 VAL A C 1
ATOM 1399 O O . VAL A 1 180 ? -27.720 9.072 28.864 1.00 75.69 180 VAL A O 1
ATOM 1402 N N . THR A 1 181 ? -27.318 9.552 26.708 1.00 75.50 181 THR A N 1
ATOM 1403 C CA . THR A 1 181 ? -27.533 11.001 26.829 1.00 75.50 181 THR A CA 1
ATOM 1404 C C . THR A 1 181 ? -28.945 11.390 26.395 1.00 75.50 181 THR A C 1
ATOM 1406 O O . THR A 1 181 ? -29.523 10.724 25.540 1.00 75.50 181 THR A O 1
ATOM 1409 N N . ASP A 1 182 ? -29.434 12.544 26.851 1.00 78.00 182 ASP A N 1
ATOM 1410 C CA . ASP A 1 182 ? -30.684 13.144 26.350 1.00 78.00 182 ASP A CA 1
ATOM 1411 C C . ASP A 1 182 ? -30.548 13.778 24.949 1.00 78.00 182 ASP A C 1
ATOM 1413 O O . ASP A 1 182 ? -31.523 14.296 24.395 1.00 78.00 182 ASP A O 1
ATOM 1417 N N . LEU A 1 183 ? -29.344 13.778 24.361 1.00 72.38 183 LEU A N 1
ATOM 1418 C CA . LEU A 1 183 ? -29.125 14.282 23.009 1.00 72.38 183 LEU A CA 1
ATOM 1419 C C . LEU A 1 183 ? -29.776 13.331 22.007 1.00 72.38 183 LEU A C 1
ATOM 1421 O O . LEU A 1 183 ? -29.313 12.213 21.779 1.00 72.38 183 LEU A O 1
ATOM 1425 N N . LYS A 1 184 ? -30.852 13.799 21.376 1.00 67.81 184 LYS A N 1
ATOM 1426 C CA . LYS A 1 184 ? -31.443 13.108 20.235 1.00 67.81 184 LYS A CA 1
ATOM 1427 C C . LYS A 1 184 ? -30.557 13.289 19.016 1.00 67.81 184 LYS A C 1
ATOM 1429 O O . LYS A 1 184 ? -30.191 14.411 18.663 1.00 67.81 184 LYS A O 1
ATOM 1434 N N . ASN A 1 185 ? -30.268 12.190 18.335 1.00 61.19 185 ASN A N 1
ATOM 1435 C CA . ASN A 1 185 ? -29.558 12.224 17.067 1.00 61.19 185 ASN A CA 1
ATOM 1436 C C . ASN A 1 185 ? -30.552 12.420 15.906 1.00 61.19 185 ASN A C 1
ATOM 1438 O O . ASN A 1 185 ? -30.668 11.574 15.027 1.00 61.19 185 ASN A O 1
ATOM 1442 N N . ASP A 1 186 ? -31.308 13.524 15.931 1.00 49.00 186 ASP A N 1
ATOM 1443 C CA . ASP A 1 186 ? -32.379 13.820 14.958 1.00 49.00 186 ASP A CA 1
ATOM 1444 C C . ASP A 1 186 ? -31.845 14.409 13.633 1.00 49.00 186 ASP A C 1
ATOM 1446 O O . ASP A 1 186 ? -32.613 14.827 12.769 1.00 49.00 186 ASP A O 1
ATOM 1450 N N . ARG A 1 187 ? -30.521 14.450 13.435 1.00 46.62 187 ARG A N 1
ATOM 1451 C CA . ARG A 1 187 ? -29.897 14.948 12.202 1.00 46.62 187 ARG A CA 1
ATOM 1452 C C . ARG A 1 187 ? -29.331 13.808 11.362 1.00 46.62 187 ARG A C 1
ATOM 1454 O O . ARG A 1 187 ? -28.127 13.720 11.157 1.00 46.62 187 ARG A O 1
ATOM 1461 N N . PHE A 1 188 ? -30.220 13.013 10.769 1.00 49.03 188 PHE A N 1
ATOM 1462 C CA . PHE A 1 188 ? -29.945 12.382 9.471 1.00 49.03 188 PHE A CA 1
ATOM 1463 C C . PHE A 1 188 ? -30.071 13.428 8.357 1.00 49.03 188 PHE A C 1
ATOM 1465 O O . PHE A 1 188 ? -30.805 13.261 7.389 1.00 49.03 188 PHE A O 1
ATOM 1472 N N . THR A 1 189 ? -29.381 14.557 8.484 1.00 42.22 189 THR A N 1
ATOM 1473 C CA . THR A 1 189 ? -29.035 15.302 7.282 1.00 42.22 189 THR A CA 1
ATOM 1474 C C . THR A 1 189 ? -27.861 14.543 6.702 1.00 42.22 189 THR A C 1
ATOM 1476 O O . THR A 1 189 ? -26.738 14.759 7.152 1.00 42.22 189 THR A O 1
ATOM 1479 N N . LEU A 1 190 ? -28.127 13.632 5.752 1.00 47.91 190 LEU A N 1
ATOM 1480 C CA . LEU A 1 190 ? -27.131 13.340 4.724 1.00 47.91 190 LEU A CA 1
ATOM 1481 C C . LEU A 1 190 ? -26.682 14.716 4.252 1.00 47.91 190 LEU A C 1
ATOM 1483 O O . LEU A 1 190 ? -27.477 15.462 3.670 1.00 47.91 190 LEU A O 1
ATOM 1487 N N . GLY A 1 191 ? -25.472 15.116 4.641 1.00 45.12 191 GLY A N 1
ATOM 1488 C CA . GLY A 1 191 ? -24.911 16.336 4.115 1.00 45.12 191 GLY A CA 1
ATOM 1489 C C . GLY A 1 191 ? -24.978 16.207 2.604 1.00 45.12 191 GLY A C 1
ATOM 1490 O O . GLY A 1 191 ? -24.751 15.125 2.059 1.00 45.12 191 GLY A O 1
ATOM 1491 N N . SER A 1 192 ? -25.295 17.293 1.906 1.00 46.31 192 SER A N 1
ATOM 1492 C CA . SER A 1 192 ? -24.980 17.384 0.485 1.00 46.31 192 SER A CA 1
ATOM 1493 C C . SER A 1 192 ? -23.453 17.452 0.349 1.00 46.31 192 SER A C 1
ATOM 1495 O O . SER A 1 192 ? -22.888 18.483 -0.022 1.00 46.31 192 SER A O 1
ATOM 1497 N N . SER A 1 193 ? -22.758 16.397 0.771 1.00 54.78 193 SER A N 1
ATOM 1498 C CA . SER A 1 193 ? -21.357 16.205 0.478 1.00 54.78 193 SER A CA 1
ATOM 1499 C C . SER A 1 193 ? -21.246 16.227 -1.038 1.00 54.78 193 SER A C 1
ATOM 1501 O O . SER A 1 193 ? -21.895 15.447 -1.735 1.00 54.78 193 SER A O 1
ATOM 1503 N N . ARG A 1 194 ? -20.470 17.179 -1.562 1.00 56.84 194 ARG A N 1
ATOM 1504 C CA . ARG A 1 194 ? -20.159 17.242 -2.996 1.00 56.84 194 ARG A CA 1
ATOM 1505 C C . ARG A 1 194 ? -19.338 16.030 -3.446 1.00 56.84 194 ARG A C 1
ATOM 1507 O O . ARG A 1 194 ? -19.230 15.784 -4.642 1.00 56.84 194 ARG A O 1
ATOM 1514 N N . GLU A 1 195 ? -18.793 15.272 -2.499 1.00 73.25 195 GLU A N 1
ATOM 1515 C CA . GLU A 1 195 ? -17.879 14.171 -2.736 1.00 73.25 195 GLU A CA 1
ATOM 1516 C C . GLU A 1 195 ? -18.542 12.841 -2.378 1.00 73.25 195 GLU A C 1
ATOM 1518 O O . GLU A 1 195 ? -18.663 12.464 -1.215 1.00 73.25 195 GLU A O 1
ATOM 1523 N N . VAL A 1 196 ? -18.981 12.126 -3.413 1.00 86.94 196 VAL A N 1
ATOM 1524 C CA . VAL A 1 196 ? -19.503 10.761 -3.297 1.00 86.94 196 VAL A CA 1
ATOM 1525 C C . VAL A 1 196 ? -18.310 9.803 -3.189 1.00 86.94 196 VAL A C 1
ATOM 1527 O O . VAL A 1 196 ? -17.538 9.737 -4.149 1.00 86.94 196 VAL A O 1
ATOM 1530 N N . PRO A 1 197 ? -18.102 9.090 -2.067 1.00 90.94 197 PRO A N 1
ATOM 1531 C CA . PRO A 1 197 ? -17.034 8.101 -1.962 1.00 90.94 197 PRO A CA 1
ATOM 1532 C C . PRO A 1 197 ? -17.293 6.911 -2.893 1.00 90.94 197 PRO A C 1
ATOM 1534 O O . PRO A 1 197 ? -18.427 6.467 -3.044 1.00 90.94 197 PRO A O 1
ATOM 1537 N N . GLN A 1 198 ? -16.223 6.392 -3.487 1.00 93.56 198 GLN A N 1
ATOM 1538 C CA . GLN A 1 198 ? -16.186 5.184 -4.304 1.00 93.56 198 GLN A CA 1
ATOM 1539 C C . GLN A 1 198 ? -15.218 4.186 -3.679 1.00 93.56 198 GLN A C 1
ATOM 1541 O O . GLN A 1 198 ? -14.165 4.571 -3.164 1.00 93.56 198 GLN A O 1
ATOM 1546 N N . VAL A 1 199 ? -15.565 2.903 -3.749 1.00 96.00 199 VAL A N 1
ATOM 1547 C CA . VAL A 1 199 ? -14.731 1.807 -3.244 1.00 96.00 199 VAL A CA 1
ATOM 1548 C C . VAL A 1 199 ? -14.004 1.146 -4.408 1.00 96.00 199 VAL A C 1
ATOM 1550 O O . VAL A 1 199 ? -14.595 0.836 -5.441 1.00 96.00 199 VAL A O 1
ATOM 1553 N N . HIS A 1 200 ? -12.708 0.908 -4.239 1.00 96.25 200 HIS A N 1
ATOM 1554 C CA . HIS A 1 200 ? -11.852 0.313 -5.256 1.00 96.25 200 HIS A CA 1
ATOM 1555 C C . HIS A 1 200 ? -11.080 -0.865 -4.669 1.00 96.25 200 HIS A C 1
ATOM 1557 O O . HIS A 1 200 ? -10.363 -0.706 -3.685 1.00 96.25 200 HIS A O 1
ATOM 1563 N N . CYS A 1 201 ? -11.174 -2.038 -5.298 1.00 96.12 201 CYS A N 1
ATOM 1564 C CA . CYS A 1 201 ? -10.254 -3.134 -5.005 1.00 96.12 201 CYS A CA 1
ATOM 1565 C C . CYS A 1 201 ? -8.872 -2.794 -5.578 1.00 96.12 201 CYS A C 1
ATOM 1567 O O . CYS A 1 201 ? -8.730 -2.577 -6.789 1.00 96.12 201 CYS A O 1
ATOM 1569 N N .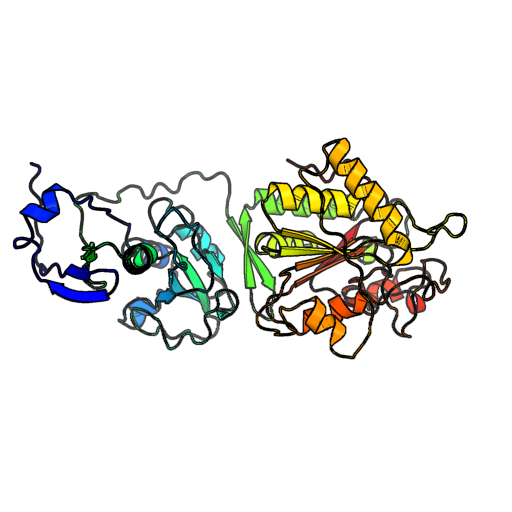 ILE A 1 202 ? -7.873 -2.736 -4.699 1.00 95.50 202 ILE A N 1
ATOM 1570 C CA . ILE A 1 202 ? -6.485 -2.413 -5.045 1.00 95.50 202 ILE A CA 1
ATOM 1571 C C . ILE A 1 202 ? -5.581 -3.645 -5.009 1.00 95.50 202 ILE A C 1
ATOM 1573 O O . ILE A 1 202 ? -4.610 -3.679 -5.753 1.00 95.50 202 ILE A O 1
ATOM 1577 N N . SER A 1 203 ? -5.937 -4.678 -4.240 1.00 93.56 203 SER A N 1
ATOM 1578 C CA . SER A 1 203 ? -5.285 -5.990 -4.285 1.00 93.56 203 SER A CA 1
ATOM 1579 C C . SER A 1 203 ? -6.293 -7.115 -4.049 1.00 93.56 203 SER A C 1
ATOM 1581 O O . SER A 1 203 ? -7.282 -6.928 -3.340 1.00 93.56 203 SER A O 1
ATOM 1583 N N . GLN A 1 204 ? -6.048 -8.270 -4.667 1.00 89.75 204 GLN A N 1
ATOM 1584 C CA . GLN A 1 204 ? -6.824 -9.503 -4.484 1.00 89.75 204 GLN A CA 1
ATOM 1585 C C . GLN A 1 204 ? -6.117 -10.490 -3.548 1.00 89.75 204 GLN A C 1
ATOM 1587 O O . GLN A 1 204 ? -6.784 -11.281 -2.885 1.00 89.75 204 GLN A O 1
ATOM 1592 N N . ASP A 1 205 ? -4.789 -10.408 -3.448 1.00 86.81 205 ASP A N 1
ATOM 1593 C CA . ASP A 1 205 ? -3.984 -11.238 -2.558 1.00 86.81 205 ASP A CA 1
ATOM 1594 C C . ASP A 1 205 ? -2.785 -10.431 -2.015 1.00 86.81 205 ASP A C 1
ATOM 1596 O O . ASP A 1 205 ? -1.871 -10.116 -2.775 1.00 86.81 205 ASP A O 1
ATOM 1600 N N . PRO A 1 206 ? -2.803 -10.017 -0.735 1.00 90.62 206 PRO A N 1
ATOM 1601 C CA . PRO A 1 206 ? -3.953 -10.092 0.159 1.00 90.62 206 PRO A CA 1
ATOM 1602 C C . PRO A 1 206 ? -5.087 -9.168 -0.314 1.00 90.62 206 PRO A C 1
ATOM 1604 O O . PRO A 1 206 ? -4.845 -8.047 -0.760 1.00 90.62 206 PRO A O 1
ATOM 1607 N N . LEU A 1 207 ? -6.340 -9.609 -0.164 1.00 94.19 207 LEU A N 1
ATOM 1608 C CA . LEU A 1 207 ? -7.512 -8.809 -0.530 1.00 94.19 207 LEU A CA 1
ATOM 1609 C C . LEU A 1 207 ? -7.507 -7.458 0.195 1.00 94.19 207 LEU A C 1
ATOM 1611 O O . LEU A 1 207 ? -7.488 -7.417 1.424 1.00 94.19 207 LEU A O 1
ATOM 1615 N N . HIS A 1 208 ? -7.560 -6.358 -0.549 1.00 95.38 208 HIS A N 1
ATOM 1616 C CA . HIS A 1 208 ? -7.517 -5.013 0.011 1.00 95.38 208 HIS A CA 1
ATOM 1617 C C . HIS A 1 208 ? -8.324 -4.043 -0.854 1.00 95.38 208 HIS A C 1
ATOM 1619 O O . HIS A 1 208 ? -8.137 -3.955 -2.073 1.00 95.38 208 HIS A O 1
ATOM 1625 N N . PHE A 1 209 ? -9.217 -3.297 -0.207 1.00 97.31 209 PHE A N 1
ATOM 1626 C CA . PHE A 1 209 ? -9.986 -2.222 -0.819 1.00 97.31 209 PHE A CA 1
ATOM 1627 C C . PHE A 1 209 ? -9.586 -0.874 -0.228 1.00 97.31 209 PHE A C 1
ATOM 1629 O O . PHE A 1 209 ? -9.349 -0.747 0.969 1.00 97.31 209 PHE A O 1
ATOM 1636 N N . SER A 1 210 ? -9.582 0.145 -1.077 1.00 95.94 210 SER A N 1
ATOM 1637 C CA . SER A 1 210 ? -9.385 1.539 -0.693 1.00 95.94 210 SER A CA 1
ATOM 1638 C C . SER A 1 210 ? -10.561 2.389 -1.173 1.00 95.94 210 SER A C 1
ATOM 1640 O O . SER A 1 210 ? -11.454 1.902 -1.872 1.00 95.94 210 SER A O 1
ATOM 1642 N N . MET A 1 211 ? -10.577 3.659 -0.785 1.00 93.94 211 MET A N 1
ATOM 1643 C CA . MET A 1 211 ? -11.646 4.594 -1.115 1.00 93.94 211 MET A CA 1
ATOM 1644 C C . MET A 1 211 ? -11.077 5.903 -1.641 1.00 93.94 211 MET A C 1
ATOM 1646 O O . MET A 1 211 ? -10.051 6.381 -1.166 1.00 93.94 211 MET A O 1
ATOM 1650 N N . ALA A 1 212 ? -11.789 6.511 -2.580 1.00 93.69 212 ALA A N 1
ATOM 1651 C CA . ALA A 1 212 ? -11.562 7.885 -3.013 1.00 93.69 212 ALA A CA 1
ATOM 1652 C C . ALA A 1 212 ? -12.902 8.551 -3.306 1.00 93.69 212 ALA A C 1
ATOM 1654 O O . ALA A 1 212 ? -13.886 7.871 -3.591 1.00 93.69 212 ALA A O 1
ATOM 1655 N N . SER A 1 213 ? -12.957 9.880 -3.282 1.00 92.69 213 SER A N 1
ATOM 1656 C CA . SER A 1 213 ? -14.123 10.569 -3.827 1.00 92.69 213 SER A CA 1
ATOM 1657 C C . SER A 1 213 ? -14.208 10.360 -5.341 1.00 92.69 213 SER A C 1
ATOM 1659 O O . SER A 1 213 ? -13.193 10.267 -6.037 1.00 92.69 213 SER A O 1
ATOM 1661 N N . ALA A 1 214 ? -15.429 10.316 -5.875 1.00 92.12 214 ALA A N 1
ATOM 1662 C CA . ALA A 1 214 ? -15.679 10.179 -7.307 1.00 92.12 214 ALA A CA 1
ATOM 1663 C C . ALA A 1 214 ? -14.983 11.286 -8.120 1.00 92.12 214 ALA A C 1
ATOM 1665 O O . ALA A 1 214 ? -14.539 11.049 -9.245 1.00 92.12 214 ALA A O 1
ATOM 1666 N N . GLU A 1 215 ? -14.849 12.487 -7.546 1.00 93.56 215 GLU A N 1
ATOM 1667 C CA . GLU A 1 215 ? -14.108 13.590 -8.154 1.00 93.56 215 GLU A CA 1
ATOM 1668 C C . GLU A 1 215 ? -12.607 13.284 -8.246 1.00 93.56 215 GLU A C 1
ATOM 1670 O O . GLU A 1 215 ? -12.035 13.390 -9.334 1.00 93.56 215 GLU A O 1
ATOM 1675 N N . ALA A 1 216 ? -11.976 12.857 -7.147 1.00 93.44 216 ALA A N 1
ATOM 1676 C CA . ALA A 1 216 ? -10.562 12.485 -7.140 1.00 93.44 216 ALA A CA 1
ATOM 1677 C C . ALA A 1 216 ? -10.285 11.320 -8.103 1.00 93.44 216 ALA A C 1
ATOM 1679 O O . ALA A 1 216 ? -9.390 11.407 -8.946 1.00 93.44 216 ALA A O 1
ATOM 1680 N N . ALA A 1 217 ? -11.116 10.272 -8.070 1.00 95.00 217 ALA A N 1
ATOM 1681 C CA . ALA A 1 217 ? -11.005 9.137 -8.982 1.00 95.00 217 ALA A CA 1
ATOM 1682 C C . ALA A 1 217 ? -11.132 9.567 -10.456 1.00 95.00 217 ALA A C 1
ATOM 1684 O O . ALA A 1 217 ? -10.392 9.083 -11.316 1.00 95.00 217 ALA A O 1
ATOM 1685 N N . LYS A 1 218 ? -12.033 10.509 -10.768 1.00 95.12 218 LYS A N 1
ATOM 1686 C CA . LYS A 1 218 ? -12.186 11.071 -12.119 1.00 95.12 218 LYS A CA 1
ATOM 1687 C C . LYS A 1 218 ? -10.966 11.890 -12.549 1.00 95.12 218 LYS A C 1
ATOM 1689 O O . LYS A 1 218 ? -10.527 11.744 -13.692 1.00 95.12 218 LYS A O 1
ATOM 1694 N N . LYS A 1 219 ? -10.409 12.727 -11.666 1.00 95.44 219 LYS A N 1
ATOM 1695 C CA . LYS A 1 219 ? -9.181 13.495 -11.944 1.00 95.44 219 LYS A CA 1
ATOM 1696 C C . LYS A 1 219 ? -8.018 12.556 -12.256 1.00 95.44 219 LYS A C 1
ATOM 1698 O O . LYS A 1 219 ? -7.379 12.721 -13.290 1.00 95.44 219 LYS A O 1
ATOM 1703 N N . ILE A 1 220 ? -7.823 11.511 -11.451 1.00 95.00 220 ILE A N 1
ATOM 1704 C CA . ILE A 1 220 ? -6.752 10.528 -11.665 1.00 95.00 220 ILE A CA 1
ATOM 1705 C C . ILE A 1 220 ? -6.935 9.772 -12.988 1.00 95.00 220 ILE A C 1
ATOM 1707 O O . ILE A 1 220 ? -5.986 9.659 -13.755 1.00 95.00 220 ILE A O 1
ATOM 1711 N N . LYS A 1 221 ? -8.153 9.329 -13.327 1.00 94.25 221 LYS A N 1
ATOM 1712 C CA . LYS A 1 221 ? -8.438 8.694 -14.633 1.00 94.25 221 LYS A CA 1
ATOM 1713 C C . LYS A 1 221 ? -8.173 9.630 -15.818 1.00 94.25 221 LYS A C 1
ATOM 1715 O O . LYS A 1 221 ? -7.727 9.196 -16.879 1.00 94.25 221 LYS A O 1
ATOM 1720 N N . THR A 1 222 ? -8.446 10.923 -15.640 1.00 94.88 222 THR A N 1
ATOM 1721 C CA . THR A 1 222 ? -8.146 11.942 -16.655 1.00 94.88 222 THR A CA 1
ATOM 1722 C C . THR A 1 222 ? -6.635 12.094 -16.823 1.00 94.88 222 THR A C 1
ATOM 1724 O O . THR A 1 222 ? -6.153 12.105 -17.952 1.00 94.88 222 THR A O 1
ATOM 1727 N N . LEU A 1 223 ? -5.881 12.142 -15.720 1.00 92.69 223 LEU A N 1
ATOM 1728 C CA . LEU A 1 223 ? -4.417 12.165 -15.746 1.00 92.69 223 LEU A CA 1
ATOM 1729 C C . LEU A 1 223 ? -3.841 10.908 -16.404 1.00 92.69 223 LEU A C 1
ATOM 1731 O O . LEU A 1 223 ? -2.993 11.042 -17.276 1.00 92.69 223 LEU A O 1
ATOM 1735 N N . GLU A 1 224 ? -4.343 9.718 -16.070 1.00 92.69 224 GLU A N 1
ATOM 1736 C CA . GLU A 1 224 ? -3.938 8.447 -16.692 1.00 92.69 224 GLU A CA 1
ATOM 1737 C C . GLU A 1 224 ? -4.112 8.482 -18.218 1.00 92.69 224 GLU A C 1
ATOM 1739 O O . GLU A 1 224 ? -3.221 8.090 -18.967 1.00 92.69 224 GLU A O 1
ATOM 1744 N N . SER A 1 225 ? -5.232 9.037 -18.690 1.00 91.25 225 SER A N 1
ATOM 1745 C CA . SER A 1 225 ? -5.489 9.198 -20.126 1.00 91.25 225 SER A CA 1
ATOM 1746 C C . SER A 1 225 ? -4.532 10.197 -20.784 1.00 91.25 225 SER A C 1
ATOM 1748 O O . SER A 1 225 ? -4.132 10.002 -21.928 1.00 91.25 225 SER A O 1
ATOM 1750 N N . LEU A 1 226 ? -4.165 11.273 -20.077 1.00 91.06 226 LEU A N 1
ATOM 1751 C CA . LEU A 1 226 ? -3.244 12.293 -20.583 1.00 91.06 226 LEU A CA 1
ATOM 1752 C C . LEU A 1 226 ? -1.811 11.771 -20.664 1.00 91.06 226 LEU A C 1
ATOM 1754 O O . LEU A 1 226 ? -1.170 11.942 -21.696 1.00 91.06 226 LEU A O 1
ATOM 1758 N N . ILE A 1 227 ? -1.315 11.127 -19.607 1.00 88.00 227 ILE A N 1
ATOM 1759 C CA . ILE A 1 227 ? 0.051 10.591 -19.593 1.00 88.00 227 ILE A CA 1
ATOM 1760 C C . ILE A 1 227 ? 0.206 9.422 -20.569 1.00 88.00 227 ILE A C 1
ATOM 1762 O O . ILE A 1 227 ? 1.293 9.217 -21.096 1.00 88.00 227 ILE A O 1
ATOM 1766 N N . GLY A 1 228 ? -0.876 8.699 -20.872 1.00 87.12 228 GLY A N 1
ATOM 1767 C CA . GLY A 1 228 ? -0.886 7.607 -21.844 1.00 87.12 228 GLY A CA 1
ATOM 1768 C C . GLY A 1 228 ? -0.831 8.030 -23.317 1.00 87.12 228 GLY A C 1
ATOM 1769 O O . GLY A 1 228 ? -0.839 7.165 -24.193 1.00 87.12 228 GLY A O 1
ATOM 1770 N N . ILE A 1 229 ? -0.791 9.332 -23.625 1.00 85.69 229 ILE A N 1
ATOM 1771 C CA . ILE A 1 229 ? -0.647 9.806 -25.007 1.00 85.69 229 ILE A CA 1
ATOM 1772 C C . ILE A 1 229 ? 0.717 9.361 -25.556 1.00 85.69 229 ILE A C 1
ATOM 1774 O O . ILE A 1 229 ? 1.747 9.532 -24.908 1.00 85.69 229 ILE A O 1
ATOM 1778 N N . ASP A 1 230 ? 0.720 8.828 -26.782 1.00 83.00 230 ASP A N 1
ATOM 1779 C CA . ASP A 1 230 ? 1.912 8.340 -27.484 1.00 83.00 230 ASP A CA 1
ATOM 1780 C C . ASP A 1 230 ? 2.322 9.283 -28.626 1.00 83.00 230 ASP A C 1
ATOM 1782 O O . ASP A 1 230 ? 2.108 8.969 -29.802 1.00 83.00 230 ASP A O 1
ATOM 1786 N N . PRO A 1 231 ? 2.899 10.463 -28.333 1.00 77.56 231 PRO A N 1
ATOM 1787 C CA . PRO A 1 231 ? 3.271 11.408 -29.382 1.00 77.56 231 PRO A CA 1
ATOM 1788 C C . PRO A 1 231 ? 4.359 10.842 -30.307 1.00 77.56 231 PRO A C 1
ATOM 1790 O O . PRO A 1 231 ? 4.449 11.235 -31.466 1.00 77.56 231 PRO A O 1
ATOM 1793 N N . GLY A 1 232 ? 5.174 9.907 -29.805 1.00 75.38 232 GLY A N 1
ATOM 1794 C CA . GLY A 1 232 ? 6.225 9.235 -30.567 1.00 75.38 232 GLY A CA 1
ATOM 1795 C C . GLY A 1 232 ? 5.744 8.047 -31.403 1.00 75.38 232 GLY A C 1
ATOM 1796 O O . GLY A 1 232 ? 6.567 7.460 -32.103 1.00 75.38 232 GLY A O 1
ATOM 1797 N N . ASN A 1 233 ? 4.457 7.681 -31.324 1.00 81.25 233 ASN A N 1
ATOM 1798 C CA . ASN A 1 233 ? 3.862 6.507 -31.969 1.00 81.25 233 ASN A CA 1
ATOM 1799 C C . ASN A 1 233 ? 4.707 5.227 -31.783 1.00 81.25 233 ASN A C 1
ATOM 1801 O O . ASN A 1 233 ? 4.973 4.484 -32.731 1.00 81.25 233 ASN A O 1
ATOM 1805 N N . ARG A 1 234 ? 5.191 5.009 -30.555 1.00 79.38 234 ARG A N 1
ATOM 1806 C CA . ARG A 1 234 ? 6.054 3.877 -30.179 1.00 79.38 234 ARG A CA 1
ATOM 1807 C C . ARG A 1 234 ? 5.273 2.588 -29.907 1.00 79.38 234 ARG A C 1
ATOM 1809 O O . ARG A 1 234 ? 5.891 1.539 -29.752 1.00 79.38 234 ARG A O 1
ATOM 1816 N N . GLY A 1 235 ? 3.942 2.659 -29.874 1.00 84.94 235 GLY A N 1
ATOM 1817 C CA . GLY A 1 235 ? 3.045 1.536 -29.601 1.00 84.94 235 GLY A CA 1
ATOM 1818 C C . GLY A 1 235 ? 2.605 1.444 -28.138 1.00 84.94 235 GLY A C 1
ATOM 1819 O O . GLY A 1 235 ? 1.945 0.475 -27.766 1.00 84.94 235 GLY A O 1
ATOM 1820 N N . ILE A 1 236 ? 2.920 2.449 -27.309 1.00 87.19 236 ILE A N 1
ATOM 1821 C CA . ILE A 1 236 ? 2.672 2.424 -25.852 1.00 87.19 236 ILE A CA 1
ATOM 1822 C C . ILE A 1 236 ? 1.176 2.463 -25.533 1.00 87.19 236 ILE A C 1
ATOM 1824 O O . ILE A 1 236 ? 0.749 1.969 -24.494 1.00 87.19 236 ILE A O 1
ATOM 1828 N N . VAL A 1 237 ? 0.359 2.986 -26.456 1.00 89.81 237 VAL A N 1
ATOM 1829 C CA . VAL A 1 237 ? -1.107 2.988 -26.349 1.00 89.81 237 VAL A CA 1
ATOM 1830 C C . VAL A 1 237 ? -1.672 1.574 -26.162 1.00 89.81 237 VAL A C 1
ATOM 1832 O O . VAL A 1 237 ? -2.692 1.396 -25.502 1.00 89.81 237 VAL A O 1
ATOM 1835 N N . HIS A 1 238 ? -0.988 0.551 -26.688 1.00 92.50 238 HIS A N 1
ATOM 1836 C CA . HIS A 1 238 ? -1.369 -0.855 -26.533 1.00 92.50 238 HIS A CA 1
ATOM 1837 C C . HIS A 1 238 ? -0.961 -1.458 -25.184 1.00 92.50 238 HIS A C 1
ATOM 1839 O O . HIS A 1 238 ? -1.390 -2.564 -24.857 1.00 92.50 238 HIS A O 1
ATOM 1845 N N . LEU A 1 239 ? -0.133 -0.753 -24.412 1.00 93.19 239 LEU A N 1
ATOM 1846 C CA . LEU A 1 239 ? 0.296 -1.157 -23.076 1.00 93.19 239 LEU A CA 1
ATOM 1847 C C . LEU A 1 239 ? -0.618 -0.583 -21.981 1.00 93.19 239 LEU A C 1
ATOM 1849 O O . LEU A 1 239 ? -0.608 -1.082 -20.857 1.00 93.19 239 LEU A O 1
ATOM 1853 N N . LEU A 1 240 ? -1.423 0.439 -22.297 1.00 92.19 240 LEU A N 1
ATOM 1854 C CA . LEU A 1 240 ? -2.307 1.098 -21.338 1.00 92.19 240 LEU A CA 1
ATOM 1855 C C . LEU A 1 240 ? -3.319 0.116 -20.738 1.00 92.19 240 LEU A C 1
ATOM 1857 O O . LEU A 1 240 ? -4.090 -0.535 -21.446 1.00 92.19 240 LEU A O 1
ATOM 1861 N N . ARG A 1 241 ? -3.361 0.066 -19.406 1.00 91.75 241 ARG A N 1
ATOM 1862 C CA . ARG A 1 241 ? -4.378 -0.655 -18.638 1.00 91.75 241 ARG A CA 1
ATOM 1863 C C . ARG A 1 241 ? -5.171 0.344 -17.794 1.00 91.75 241 ARG A C 1
ATOM 1865 O O . ARG A 1 241 ? -4.607 0.907 -16.859 1.00 91.75 241 ARG A O 1
ATOM 1872 N N . PRO A 1 242 ? -6.459 0.574 -18.104 1.00 91.94 242 PRO A N 1
ATOM 1873 C CA . PRO A 1 242 ? -7.265 1.543 -17.372 1.00 91.94 242 PRO A CA 1
ATOM 1874 C C . PRO A 1 242 ? -7.340 1.243 -15.869 1.00 91.94 242 PRO A C 1
ATOM 1876 O O . PRO A 1 242 ? -7.662 0.126 -15.460 1.00 91.94 242 PRO A O 1
ATOM 1879 N N . GLY A 1 243 ? -7.115 2.269 -15.051 1.00 94.06 243 GLY A N 1
ATOM 1880 C CA . GLY A 1 243 ? -7.232 2.234 -13.597 1.00 94.06 243 GLY A CA 1
ATOM 1881 C C . GLY A 1 243 ? -5.977 1.794 -12.841 1.00 94.06 243 GLY A C 1
ATOM 1882 O O . GLY A 1 243 ? -6.030 1.758 -11.611 1.00 94.06 243 GLY A O 1
ATOM 1883 N N . GLU A 1 244 ? -4.868 1.481 -13.515 1.00 94.94 244 GLU A N 1
ATOM 1884 C CA . GLU A 1 244 ? -3.600 1.145 -12.850 1.00 94.94 244 GLU A CA 1
ATOM 1885 C C . GLU A 1 244 ? -3.054 2.336 -12.056 1.00 94.94 244 GLU A C 1
ATOM 1887 O O . GLU A 1 244 ? -2.648 2.157 -10.908 1.00 94.94 244 GLU A O 1
ATOM 1892 N N . LEU A 1 245 ? -3.127 3.558 -12.601 1.00 96.06 245 LEU A N 1
ATOM 1893 C CA . LEU A 1 245 ? -2.688 4.763 -11.893 1.00 96.06 245 LEU A CA 1
ATOM 1894 C C . LEU A 1 245 ? -3.530 5.004 -10.637 1.00 96.06 245 LEU A C 1
ATOM 1896 O O . LEU A 1 245 ? -2.987 5.287 -9.573 1.00 96.06 245 LEU A O 1
ATOM 1900 N N . LEU A 1 246 ? -4.854 4.843 -10.733 1.00 96.69 246 LEU A N 1
ATOM 1901 C CA . LEU A 1 246 ? -5.745 4.992 -9.580 1.00 96.69 246 LEU A CA 1
ATOM 1902 C C . LEU A 1 246 ? -5.408 3.979 -8.484 1.00 96.69 246 LEU A C 1
ATOM 1904 O O . LEU A 1 246 ? -5.281 4.361 -7.324 1.00 96.69 246 LEU A O 1
ATOM 1908 N N . LYS A 1 247 ? -5.224 2.705 -8.839 1.00 97.12 247 LYS A N 1
ATOM 1909 C CA . LYS A 1 247 ? -4.861 1.670 -7.865 1.00 97.12 247 LYS A CA 1
ATOM 1910 C C . LYS A 1 247 ? -3.488 1.924 -7.242 1.00 97.12 247 LYS A C 1
ATOM 1912 O O . LYS A 1 247 ? -3.370 1.814 -6.026 1.00 97.12 247 LYS A O 1
ATOM 1917 N N . ALA A 1 248 ? -2.499 2.343 -8.034 1.00 96.69 248 ALA A N 1
ATOM 1918 C CA . ALA A 1 248 ? -1.176 2.714 -7.539 1.00 96.69 248 ALA A CA 1
ATOM 1919 C C . ALA A 1 248 ? -1.245 3.887 -6.548 1.00 96.69 248 ALA A C 1
ATOM 1921 O O . ALA A 1 248 ? -0.685 3.795 -5.458 1.00 96.69 248 ALA A O 1
ATOM 1922 N N . CYS A 1 249 ? -1.976 4.960 -6.877 1.00 96.62 249 CYS A N 1
ATOM 1923 C CA . CYS A 1 249 ? -2.177 6.102 -5.979 1.00 96.62 249 CYS A CA 1
ATOM 1924 C C . CYS A 1 249 ? -2.879 5.695 -4.678 1.00 96.62 249 CYS A C 1
ATOM 1926 O O . CYS A 1 249 ? -2.487 6.132 -3.598 1.00 96.62 249 CYS A O 1
ATOM 1928 N N . LEU A 1 250 ? -3.903 4.843 -4.766 1.00 96.50 250 LEU A N 1
ATOM 1929 C CA . LEU A 1 250 ? -4.620 4.348 -3.596 1.00 96.50 250 LEU A CA 1
ATOM 1930 C C . LEU A 1 250 ? -3.741 3.441 -2.729 1.00 96.50 250 LEU A C 1
ATOM 1932 O O . LEU A 1 250 ? -3.767 3.591 -1.513 1.00 96.50 250 LEU A O 1
ATOM 1936 N N . SER A 1 251 ? -2.929 2.559 -3.316 1.00 95.62 251 SER A N 1
ATOM 1937 C CA . SER A 1 251 ? -1.950 1.757 -2.567 1.00 95.62 251 SER A CA 1
ATOM 1938 C C . SER A 1 251 ? -0.930 2.651 -1.858 1.00 95.62 251 SER A C 1
ATOM 1940 O O . SER A 1 251 ? -0.725 2.532 -0.653 1.00 95.62 251 SER A O 1
ATOM 1942 N N . LEU A 1 252 ? -0.390 3.645 -2.570 1.00 95.19 252 LEU A N 1
ATOM 1943 C CA . LEU A 1 252 ? 0.548 4.624 -2.019 1.00 95.19 252 LEU A CA 1
ATOM 1944 C C . LEU A 1 252 ? -0.072 5.482 -0.902 1.00 95.19 252 LEU A C 1
ATOM 1946 O O . LEU A 1 252 ? 0.625 5.939 0.004 1.00 95.19 252 LEU A O 1
ATOM 1950 N N . SER A 1 253 ? -1.388 5.709 -0.922 1.00 93.75 253 SER A N 1
ATOM 1951 C CA . SER A 1 253 ? -2.065 6.439 0.156 1.00 93.75 253 SER A CA 1
ATOM 1952 C C . SER A 1 253 ? -1.984 5.698 1.498 1.00 93.75 253 SER A C 1
ATOM 1954 O O . SER A 1 253 ? -1.830 6.356 2.528 1.00 93.75 253 SER A O 1
ATOM 1956 N N . HIS A 1 254 ? -1.951 4.360 1.472 1.00 91.94 254 HIS A N 1
ATOM 1957 C CA . HIS A 1 254 ? -1.843 3.489 2.651 1.00 91.94 254 HIS A CA 1
ATOM 1958 C C . HIS A 1 254 ? -0.408 3.261 3.136 1.00 91.94 254 HIS A C 1
ATOM 1960 O O . HIS A 1 254 ? -0.219 2.811 4.263 1.00 91.94 254 HIS A O 1
ATOM 1966 N N . SER A 1 255 ? 0.607 3.572 2.326 1.00 93.38 255 SER A N 1
ATOM 1967 C CA . SER A 1 255 ? 2.006 3.371 2.718 1.00 93.38 255 SER A CA 1
ATOM 1968 C C . SER A 1 255 ? 2.476 4.410 3.737 1.00 93.38 255 SER A C 1
ATOM 1970 O O . SER A 1 255 ? 2.072 5.571 3.709 1.00 93.38 255 SER A O 1
ATOM 1972 N N . ARG A 1 256 ? 3.379 4.035 4.633 1.00 93.06 256 ARG A N 1
ATOM 1973 C CA . ARG A 1 256 ? 4.075 4.972 5.518 1.00 93.06 256 ARG A CA 1
ATOM 1974 C C . ARG A 1 256 ? 5.482 5.263 5.011 1.00 93.06 256 ARG A C 1
ATOM 1976 O O . ARG A 1 256 ? 5.920 6.409 5.084 1.00 93.06 256 ARG A O 1
ATOM 1983 N N . SER A 1 257 ? 6.165 4.237 4.513 1.00 96.19 257 SER A N 1
ATOM 1984 C CA . SER A 1 257 ? 7.546 4.297 4.042 1.00 96.19 257 SER A CA 1
ATOM 1985 C C . SER A 1 257 ? 7.649 3.811 2.598 1.00 96.19 257 SER A C 1
ATOM 1987 O O . SER A 1 257 ? 7.106 2.761 2.251 1.00 96.19 257 SER A O 1
ATOM 1989 N N . VAL A 1 258 ? 8.334 4.572 1.743 1.00 98.50 258 VAL A N 1
ATOM 1990 C CA . VAL A 1 258 ? 8.403 4.322 0.296 1.00 98.50 258 VAL A CA 1
ATOM 1991 C C . VAL A 1 258 ? 9.847 4.309 -0.193 1.00 98.50 258 VAL A C 1
ATOM 1993 O O . VAL A 1 258 ? 10.617 5.233 0.076 1.00 98.50 258 VAL A O 1
ATOM 1996 N N . LEU A 1 259 ? 10.203 3.281 -0.961 1.00 98.75 259 LEU A N 1
ATOM 1997 C CA . LEU A 1 259 ? 11.482 3.194 -1.659 1.00 98.75 259 LEU A CA 1
ATOM 1998 C C . LEU A 1 259 ? 11.286 3.533 -3.137 1.00 98.75 259 LEU A C 1
ATOM 2000 O O . LEU A 1 259 ? 10.553 2.847 -3.844 1.00 98.75 259 LEU A O 1
ATOM 2004 N N . VAL A 1 260 ? 11.952 4.578 -3.615 1.00 98.62 260 VAL A N 1
ATOM 2005 C CA . VAL A 1 260 ? 11.896 5.009 -5.015 1.00 98.62 260 VAL A CA 1
ATOM 2006 C C . VAL A 1 260 ? 13.180 4.595 -5.728 1.00 98.62 260 VAL A C 1
ATOM 2008 O O . VAL A 1 260 ? 14.265 4.709 -5.170 1.00 98.62 260 VAL A O 1
ATOM 2011 N N . THR A 1 261 ? 13.086 4.136 -6.970 1.00 98.38 261 THR A N 1
ATOM 2012 C CA . THR A 1 261 ? 14.244 3.867 -7.822 1.00 98.38 261 THR A CA 1
ATOM 2013 C C . THR A 1 261 ? 14.050 4.441 -9.214 1.00 98.38 261 THR A C 1
ATOM 2015 O O . THR A 1 261 ? 12.934 4.517 -9.728 1.00 98.38 261 THR A O 1
ATOM 2018 N N . THR A 1 262 ? 15.151 4.883 -9.807 1.00 96.44 262 THR A N 1
ATOM 2019 C CA . THR A 1 262 ? 15.213 5.454 -11.149 1.00 96.44 262 THR A CA 1
ATOM 2020 C C . THR A 1 262 ? 16.639 5.344 -11.680 1.00 96.44 262 THR A C 1
ATOM 2022 O O . THR A 1 262 ? 17.580 5.159 -10.899 1.00 96.44 262 THR A O 1
ATOM 2025 N N . GLY A 1 263 ? 16.790 5.447 -12.996 1.00 94.00 263 GLY A N 1
ATOM 2026 C CA . GLY A 1 263 ? 18.074 5.404 -13.684 1.00 94.00 263 GLY A CA 1
ATOM 2027 C C . GLY A 1 263 ? 18.052 4.397 -14.823 1.00 94.00 263 GLY A C 1
ATOM 2028 O O . GLY A 1 263 ? 17.719 3.217 -14.634 1.00 94.00 263 GLY A O 1
ATOM 2029 N N . PHE A 1 264 ? 18.449 4.874 -15.997 1.00 94.81 264 PHE A N 1
ATOM 2030 C CA . PHE A 1 264 ? 18.462 4.101 -17.227 1.00 94.81 264 PHE A CA 1
ATOM 2031 C C . PHE A 1 264 ? 19.699 4.491 -18.060 1.00 94.81 264 PHE A C 1
ATOM 2033 O O . PHE A 1 264 ? 19.753 5.565 -18.667 1.00 94.81 264 PHE A O 1
ATOM 2040 N N . PRO A 1 265 ? 20.734 3.628 -18.112 1.00 93.44 265 PRO A N 1
ATOM 2041 C CA . PRO A 1 265 ? 21.979 3.965 -18.786 1.00 93.44 265 PRO A CA 1
ATOM 2042 C C . PRO A 1 265 ? 21.869 3.843 -20.311 1.00 93.44 265 PRO A C 1
ATOM 2044 O O . PRO A 1 265 ? 22.116 2.774 -20.876 1.00 93.44 265 PRO A O 1
ATOM 2047 N N . THR A 1 266 ? 21.519 4.929 -21.002 1.00 88.00 266 THR A N 1
ATOM 2048 C CA . THR A 1 266 ? 21.450 4.955 -22.477 1.00 88.00 266 THR A CA 1
ATOM 2049 C C . THR A 1 266 ? 22.339 6.008 -23.140 1.00 88.00 266 THR A C 1
ATOM 2051 O O . THR A 1 266 ? 22.612 5.905 -24.341 1.00 88.00 266 THR A O 1
ATOM 2054 N N . HIS A 1 267 ? 22.851 6.987 -22.391 1.00 87.44 267 HIS A N 1
ATOM 2055 C CA . HIS A 1 267 ? 23.653 8.090 -22.918 1.00 87.44 267 HIS A CA 1
ATOM 2056 C C . HIS A 1 267 ? 25.158 7.843 -22.749 1.00 87.44 267 HIS A C 1
ATOM 2058 O O . HIS A 1 267 ? 25.838 8.513 -21.978 1.00 87.44 267 HIS A O 1
ATOM 2064 N N . PHE A 1 268 ? 25.706 6.910 -23.529 1.00 88.12 268 PHE A N 1
ATOM 2065 C CA . PHE A 1 268 ? 27.100 6.437 -23.418 1.00 88.12 268 PHE A CA 1
ATOM 2066 C C . PHE A 1 268 ? 28.206 7.492 -23.627 1.00 88.12 268 PHE A C 1
ATOM 2068 O O . PHE A 1 268 ? 29.376 7.184 -23.429 1.00 88.12 268 PHE A O 1
ATOM 2075 N N . ASN A 1 269 ? 27.860 8.720 -24.026 1.00 89.25 269 ASN A N 1
ATOM 2076 C CA . ASN A 1 269 ? 28.808 9.830 -24.181 1.00 89.25 269 ASN A CA 1
ATOM 2077 C C . ASN A 1 269 ? 29.007 10.647 -22.888 1.00 89.25 269 ASN A C 1
ATOM 2079 O O . ASN A 1 269 ? 29.773 11.609 -22.898 1.00 89.25 269 ASN A O 1
ATOM 2083 N N . TYR A 1 270 ? 28.301 10.303 -21.808 1.00 87.31 270 TYR A N 1
ATOM 2084 C CA . TYR A 1 270 ? 28.386 10.961 -20.505 1.00 87.31 270 TYR A CA 1
ATOM 2085 C C . TYR A 1 270 ? 28.835 9.969 -19.428 1.00 87.31 270 TYR A C 1
ATOM 2087 O O . TYR A 1 270 ? 28.667 8.758 -19.574 1.00 87.31 270 TYR A O 1
ATOM 2095 N N . GLU A 1 271 ? 29.383 10.493 -18.332 1.00 87.19 271 GLU A N 1
ATOM 2096 C CA . GLU A 1 271 ? 29.794 9.712 -17.166 1.00 87.19 271 GLU A CA 1
ATOM 2097 C C . GLU A 1 271 ? 29.157 10.311 -15.894 1.00 87.19 271 GLU A C 1
ATOM 2099 O O . GLU A 1 271 ? 29.494 11.440 -15.525 1.00 87.19 271 GLU A O 1
ATOM 2104 N N . PRO A 1 272 ? 28.215 9.605 -15.233 1.00 89.25 272 PRO A N 1
ATOM 2105 C CA . PRO A 1 272 ? 27.631 8.317 -15.629 1.00 89.25 272 PRO A CA 1
ATOM 2106 C C . PRO A 1 272 ? 26.726 8.436 -16.880 1.00 89.25 272 PRO A C 1
ATOM 2108 O O . PRO A 1 272 ? 26.213 9.522 -17.160 1.00 89.25 272 PRO A O 1
ATOM 2111 N N . PRO A 1 273 ? 26.493 7.338 -17.633 1.00 90.62 273 PRO A N 1
ATOM 2112 C CA . PRO A 1 273 ? 25.775 7.359 -18.914 1.00 90.62 273 PRO A CA 1
ATOM 2113 C C . PRO A 1 273 ? 24.245 7.419 -18.755 1.00 90.62 273 PRO A C 1
ATOM 2115 O O . PRO A 1 273 ? 23.521 6.659 -19.396 1.00 90.62 273 PRO A O 1
ATOM 2118 N N . GLU A 1 274 ? 23.754 8.285 -17.872 1.00 87.56 274 GLU A N 1
ATOM 2119 C CA . GLU A 1 274 ? 22.339 8.400 -17.502 1.00 87.56 274 GLU A CA 1
ATOM 2120 C C . GLU A 1 274 ? 21.509 9.174 -18.527 1.00 87.56 274 GLU A C 1
ATOM 2122 O O . GLU A 1 274 ? 21.966 10.147 -19.139 1.00 87.56 274 GLU A O 1
ATOM 2127 N N . GLU A 1 275 ? 20.249 8.770 -18.674 1.00 85.94 275 GLU A N 1
ATOM 2128 C CA . GLU A 1 275 ? 19.238 9.619 -19.293 1.00 85.94 275 GLU A CA 1
ATOM 2129 C C . GLU A 1 275 ? 18.588 10.578 -18.290 1.00 85.94 275 GLU A C 1
ATOM 2131 O O . GLU A 1 275 ? 18.769 10.487 -17.077 1.00 85.94 275 GLU A O 1
ATOM 2136 N N . ASN A 1 276 ? 17.878 11.570 -18.818 1.00 86.50 276 ASN A N 1
ATOM 2137 C CA . ASN A 1 276 ? 17.188 12.583 -18.022 1.00 86.50 276 ASN A CA 1
ATOM 2138 C C . ASN A 1 276 ? 15.740 12.201 -17.686 1.00 86.50 276 ASN A C 1
ATOM 2140 O O . ASN A 1 276 ? 15.109 12.891 -16.884 1.00 86.50 276 ASN A O 1
ATOM 2144 N N . ASP A 1 277 ? 15.214 11.145 -18.305 1.00 87.56 277 ASP A N 1
ATOM 2145 C CA . ASP A 1 277 ? 13.902 10.596 -17.994 1.00 87.56 277 ASP A CA 1
ATOM 2146 C C . ASP A 1 277 ? 13.988 9.718 -16.740 1.00 87.56 277 ASP A C 1
ATOM 2148 O O . ASP A 1 277 ? 14.949 8.972 -16.566 1.00 87.56 277 ASP A O 1
ATOM 2152 N N . GLY A 1 278 ? 13.023 9.864 -15.830 1.00 90.25 278 GLY A N 1
ATOM 2153 C CA . GLY A 1 278 ? 13.053 9.222 -14.512 1.00 90.25 278 GLY A CA 1
ATOM 2154 C C . GLY A 1 278 ? 13.418 10.140 -13.333 1.00 90.25 278 GLY A C 1
ATOM 2155 O O . GLY A 1 278 ? 12.532 10.393 -12.506 1.00 90.25 278 GLY A O 1
ATOM 2156 N N . PRO A 1 279 ? 14.653 10.688 -13.219 1.00 91.81 279 PRO A N 1
ATOM 2157 C CA . PRO A 1 279 ? 15.080 11.460 -12.046 1.00 91.81 279 PRO A CA 1
ATOM 2158 C C . PRO A 1 279 ? 14.156 12.624 -11.645 1.00 91.81 279 PRO A C 1
ATOM 2160 O O . PRO A 1 279 ? 13.841 12.735 -10.455 1.00 91.81 279 PRO A O 1
ATOM 2163 N N . PRO A 1 280 ? 13.628 13.455 -12.570 1.00 91.62 280 PRO A N 1
ATOM 2164 C CA . PRO A 1 280 ? 12.654 14.489 -12.210 1.00 91.62 280 PRO A CA 1
ATOM 2165 C C . PRO A 1 280 ? 11.359 13.916 -11.612 1.00 91.62 280 PRO A C 1
ATOM 2167 O O . PRO A 1 280 ? 10.819 14.473 -10.655 1.00 91.62 280 PRO A O 1
ATOM 2170 N N . GLY A 1 281 ? 10.880 12.781 -12.133 1.00 91.88 281 GLY A N 1
ATOM 2171 C CA . GLY A 1 281 ? 9.721 12.061 -11.604 1.00 91.88 281 GLY A CA 1
ATOM 2172 C C . GLY A 1 281 ? 9.974 11.500 -10.205 1.00 91.88 281 GLY A C 1
ATOM 2173 O O . GLY A 1 281 ? 9.133 11.652 -9.318 1.00 91.88 281 GLY A O 1
ATOM 2174 N N . ALA A 1 282 ? 11.158 10.928 -9.973 1.00 94.75 282 ALA A N 1
ATOM 2175 C CA . ALA A 1 282 ? 11.561 10.418 -8.663 1.00 94.75 282 ALA A CA 1
ATOM 2176 C C . ALA A 1 282 ? 11.628 11.530 -7.609 1.00 94.75 282 ALA A C 1
ATOM 2178 O O . ALA A 1 282 ? 11.098 11.367 -6.508 1.00 94.75 282 ALA A O 1
ATOM 2179 N N . LEU A 1 283 ? 12.199 12.688 -7.959 1.00 95.50 283 LEU A N 1
ATOM 2180 C CA . LEU A 1 283 ? 12.209 13.862 -7.085 1.00 95.50 283 LEU A CA 1
ATOM 2181 C C . LEU A 1 283 ? 10.803 14.407 -6.819 1.00 95.50 283 LEU A C 1
ATOM 2183 O O . LEU A 1 283 ? 10.507 14.781 -5.686 1.00 95.50 283 LEU A O 1
ATOM 2187 N N . ALA A 1 284 ? 9.930 14.441 -7.830 1.00 94.25 284 ALA A N 1
ATOM 2188 C CA . ALA A 1 284 ? 8.552 14.898 -7.668 1.00 94.25 284 ALA A CA 1
ATOM 2189 C C . ALA A 1 284 ? 7.761 13.990 -6.712 1.00 94.25 284 ALA A C 1
ATOM 2191 O O . ALA A 1 284 ? 7.081 14.489 -5.813 1.00 94.25 284 ALA A O 1
ATOM 2192 N N . ILE A 1 285 ? 7.898 12.665 -6.850 1.00 95.44 285 ILE A N 1
ATOM 2193 C CA . ILE A 1 285 ? 7.298 11.705 -5.916 1.00 95.44 285 ILE A CA 1
ATOM 2194 C C . ILE A 1 2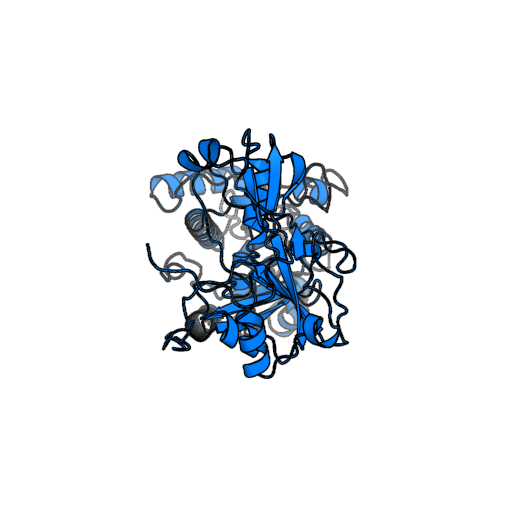85 ? 7.889 11.882 -4.516 1.00 95.44 285 ILE A C 1
ATOM 2196 O O . ILE A 1 285 ? 7.135 11.943 -3.548 1.00 95.44 285 ILE A O 1
ATOM 2200 N N . ALA A 1 286 ? 9.208 12.033 -4.384 1.00 97.00 286 ALA A N 1
ATOM 2201 C CA . ALA A 1 286 ? 9.832 12.256 -3.084 1.00 97.00 286 ALA A CA 1
ATOM 2202 C C . ALA A 1 286 ? 9.350 13.554 -2.411 1.00 97.00 286 ALA A C 1
ATOM 2204 O O . ALA A 1 286 ? 9.064 13.551 -1.213 1.00 97.00 286 ALA A O 1
ATOM 2205 N N . ALA A 1 287 ? 9.190 14.642 -3.169 1.00 96.94 287 ALA A N 1
ATOM 2206 C CA . ALA A 1 287 ? 8.642 15.902 -2.673 1.00 96.94 287 ALA A CA 1
ATOM 2207 C C . ALA A 1 287 ? 7.190 15.745 -2.193 1.00 96.94 287 ALA A C 1
ATOM 2209 O O . ALA A 1 287 ? 6.857 16.174 -1.087 1.00 96.94 287 ALA A O 1
ATOM 2210 N N . MET A 1 288 ? 6.343 15.076 -2.984 1.00 96.00 288 MET A N 1
ATOM 2211 C CA . MET A 1 288 ? 4.956 14.771 -2.618 1.00 96.00 288 MET A CA 1
ATOM 2212 C C . MET A 1 288 ? 4.887 13.932 -1.334 1.00 96.00 288 MET A C 1
ATOM 2214 O O . MET A 1 288 ? 4.128 14.252 -0.424 1.00 96.00 288 MET A O 1
ATOM 2218 N N . LEU A 1 289 ? 5.704 12.883 -1.225 1.00 96.56 289 LEU A N 1
ATOM 2219 C CA . LEU A 1 289 ? 5.738 12.022 -0.042 1.00 96.56 289 LEU A CA 1
ATOM 2220 C C . LEU A 1 289 ? 6.193 12.785 1.209 1.00 96.56 289 LEU A C 1
ATOM 2222 O O . LEU A 1 289 ? 5.589 12.620 2.265 1.00 96.56 289 LEU A O 1
ATOM 2226 N N . GLN A 1 290 ? 7.182 13.680 1.093 1.00 95.56 290 GLN A N 1
ATOM 2227 C CA . GLN A 1 290 ? 7.582 14.557 2.200 1.00 95.56 290 GLN A CA 1
ATOM 2228 C C . GLN A 1 290 ? 6.471 15.528 2.619 1.00 95.56 290 GLN A C 1
ATOM 2230 O O . GLN A 1 290 ? 6.332 15.805 3.812 1.00 95.56 290 GLN A O 1
ATOM 2235 N N . ALA A 1 291 ? 5.694 16.050 1.665 1.00 95.19 291 ALA A N 1
ATOM 2236 C CA . ALA A 1 291 ? 4.550 16.914 1.952 1.00 95.19 291 ALA A CA 1
ATOM 2237 C C . ALA A 1 291 ? 3.421 16.159 2.675 1.00 95.19 291 ALA A C 1
ATOM 2239 O O . ALA A 1 291 ? 2.748 16.737 3.522 1.00 95.19 291 ALA A O 1
ATOM 2240 N N . LEU A 1 292 ? 3.270 14.862 2.392 1.00 93.88 292 LEU A N 1
ATOM 2241 C CA . LEU A 1 292 ? 2.350 13.946 3.077 1.00 93.88 292 LEU A CA 1
ATOM 2242 C C . LEU A 1 292 ? 2.925 13.354 4.376 1.00 93.88 292 LEU A C 1
ATOM 2244 O O . LEU A 1 292 ? 2.325 12.442 4.939 1.00 93.88 292 LEU A O 1
ATOM 2248 N N . GLU A 1 293 ? 4.087 13.835 4.831 1.00 94.56 293 GLU A N 1
ATOM 2249 C CA . GLU A 1 293 ? 4.785 13.362 6.036 1.00 94.56 293 GLU A CA 1
ATOM 2250 C C . GLU A 1 293 ? 5.122 11.858 6.024 1.00 94.56 293 GLU A C 1
ATOM 2252 O O . GLU A 1 293 ? 5.263 11.230 7.073 1.00 94.56 293 GLU A O 1
ATOM 2257 N N . LYS A 1 294 ? 5.290 11.281 4.830 1.00 95.19 294 LYS A N 1
ATOM 2258 C CA . LYS A 1 294 ? 5.718 9.893 4.631 1.00 95.19 294 LYS A CA 1
ATOM 2259 C C . LYS A 1 294 ? 7.243 9.792 4.607 1.00 95.19 294 LYS A C 1
ATOM 2261 O O . LYS A 1 294 ? 7.949 10.718 4.192 1.00 95.19 294 LYS A O 1
ATOM 2266 N N . ASP A 1 295 ? 7.750 8.639 5.026 1.00 96.69 295 ASP A N 1
ATOM 2267 C CA . ASP A 1 295 ? 9.166 8.309 4.932 1.00 96.69 295 ASP A CA 1
ATOM 2268 C C . ASP A 1 295 ? 9.494 7.920 3.484 1.00 96.69 295 ASP A C 1
ATOM 2270 O O . ASP A 1 295 ? 8.781 7.143 2.851 1.00 96.69 295 ASP A O 1
ATOM 2274 N N . VAL A 1 296 ? 10.564 8.484 2.926 1.00 98.06 296 VAL A N 1
ATOM 2275 C CA . VAL A 1 296 ? 10.993 8.206 1.550 1.00 98.06 296 VAL A CA 1
ATOM 2276 C C . VAL A 1 296 ? 12.499 8.010 1.501 1.00 98.06 296 VAL A C 1
ATOM 2278 O O . VAL A 1 296 ? 13.234 8.754 2.147 1.00 98.06 296 VAL A O 1
ATOM 2281 N N . ALA A 1 297 ? 12.949 7.027 0.726 1.00 98.50 297 ALA A N 1
ATOM 2282 C CA . ALA A 1 297 ? 14.345 6.820 0.358 1.00 98.50 297 ALA A CA 1
ATOM 2283 C C . ALA A 1 297 ? 14.455 6.578 -1.152 1.00 98.50 297 ALA A C 1
ATOM 2285 O O . ALA A 1 297 ? 13.505 6.103 -1.776 1.00 98.50 297 ALA A O 1
ATOM 2286 N N . ILE A 1 298 ? 15.614 6.882 -1.732 1.00 98.56 298 ILE A N 1
ATOM 2287 C CA . ILE A 1 298 ? 15.926 6.583 -3.131 1.00 98.56 298 ILE A CA 1
ATOM 2288 C C . ILE A 1 298 ? 17.002 5.499 -3.167 1.00 98.56 298 ILE A C 1
ATOM 2290 O O . ILE A 1 298 ? 18.021 5.634 -2.495 1.00 98.56 298 ILE A O 1
ATOM 2294 N N . VAL A 1 299 ? 16.794 4.443 -3.954 1.00 98.50 299 VAL A N 1
ATOM 2295 C CA . VAL A 1 299 ? 17.833 3.470 -4.314 1.00 98.50 299 VAL A CA 1
ATOM 2296 C C . VAL A 1 299 ? 18.221 3.646 -5.777 1.00 98.50 299 VAL A C 1
ATOM 2298 O O . VAL A 1 299 ? 17.364 3.679 -6.663 1.00 98.50 299 VAL A O 1
ATOM 2301 N N . THR A 1 300 ? 19.515 3.778 -6.036 1.00 97.31 300 THR A N 1
ATOM 2302 C CA . THR A 1 300 ? 20.075 3.930 -7.384 1.00 97.31 300 THR A CA 1
ATOM 2303 C C . THR A 1 300 ? 21.307 3.046 -7.536 1.00 97.31 300 THR A C 1
ATOM 2305 O O . THR A 1 300 ? 21.777 2.448 -6.565 1.00 97.31 300 THR A O 1
ATOM 2308 N N . ASP A 1 301 ? 21.819 2.932 -8.756 1.00 97.00 301 ASP A N 1
ATOM 2309 C CA . ASP A 1 301 ? 23.039 2.176 -8.987 1.00 97.00 301 ASP A CA 1
ATOM 2310 C C . ASP A 1 301 ? 24.251 2.876 -8.371 1.00 97.00 301 ASP A C 1
ATOM 2312 O O . ASP A 1 301 ? 24.372 4.104 -8.388 1.00 97.00 301 ASP A O 1
ATOM 2316 N N . GLN A 1 302 ? 25.235 2.085 -7.962 1.00 96.06 302 GLN A N 1
ATOM 2317 C CA . GLN A 1 302 ? 26.490 2.546 -7.396 1.00 96.06 302 GLN A CA 1
ATOM 2318 C C . GLN A 1 302 ? 27.208 3.543 -8.316 1.00 96.06 302 GLN A C 1
ATOM 2320 O O . GLN A 1 302 ? 27.744 4.541 -7.833 1.00 96.06 302 GLN A O 1
ATOM 2325 N N . ARG A 1 303 ? 27.162 3.330 -9.643 1.00 95.06 303 ARG A N 1
ATOM 2326 C CA . ARG A 1 303 ? 27.764 4.245 -10.637 1.00 95.06 303 ARG A CA 1
ATOM 2327 C C . ARG A 1 303 ? 27.136 5.647 -10.635 1.00 95.06 303 ARG A C 1
ATOM 2329 O O . ARG A 1 303 ? 27.774 6.595 -11.074 1.00 95.06 303 ARG A O 1
ATOM 2336 N N . ALA A 1 304 ? 25.883 5.771 -10.198 1.00 95.06 304 ALA A N 1
ATOM 2337 C CA . ALA A 1 304 ? 25.085 6.991 -10.297 1.00 95.06 304 ALA A CA 1
ATOM 2338 C C . ALA A 1 304 ? 24.881 7.689 -8.943 1.00 95.06 304 ALA A C 1
ATOM 2340 O O . ALA A 1 304 ? 24.194 8.712 -8.874 1.00 95.06 304 ALA A O 1
ATOM 2341 N N . MET A 1 305 ? 25.489 7.169 -7.872 1.00 95.88 305 MET A N 1
ATOM 2342 C CA . MET A 1 305 ? 25.351 7.692 -6.510 1.00 95.88 305 MET A CA 1
ATOM 2343 C C . MET A 1 305 ? 25.752 9.166 -6.406 1.00 95.88 305 MET A C 1
ATOM 2345 O O . MET A 1 305 ? 24.981 9.974 -5.893 1.00 95.88 305 MET A O 1
ATOM 2349 N N . ASP A 1 306 ? 26.919 9.545 -6.934 1.00 96.00 306 ASP A N 1
ATOM 2350 C CA . ASP A 1 306 ? 27.418 10.923 -6.830 1.00 96.00 306 ASP A CA 1
ATOM 2351 C C . ASP A 1 306 ? 26.559 11.922 -7.612 1.00 96.00 306 ASP A C 1
ATOM 2353 O O . ASP A 1 306 ? 26.333 13.043 -7.152 1.00 96.00 306 ASP A O 1
ATOM 2357 N N . LEU A 1 307 ? 26.054 11.515 -8.782 1.00 94.50 307 LEU A N 1
ATOM 2358 C CA . LEU A 1 307 ? 25.148 12.335 -9.582 1.00 94.50 307 LEU A CA 1
ATOM 2359 C C . LEU A 1 307 ? 23.825 12.555 -8.841 1.00 94.50 307 LEU A C 1
ATOM 2361 O O . LEU A 1 307 ? 23.418 13.698 -8.640 1.00 94.50 307 LEU A O 1
ATOM 2365 N N . ASN A 1 308 ? 23.180 11.478 -8.385 1.00 95.38 308 ASN A N 1
ATOM 2366 C CA . ASN A 1 308 ? 21.907 11.565 -7.669 1.00 95.38 308 ASN A CA 1
ATOM 2367 C C . ASN A 1 308 ? 22.041 12.327 -6.346 1.00 95.38 308 ASN A C 1
ATOM 2369 O O . ASN A 1 308 ? 21.147 13.090 -5.986 1.00 95.38 308 ASN A O 1
ATOM 2373 N N . LYS A 1 309 ? 23.173 12.192 -5.649 1.00 96.81 309 LYS A N 1
ATOM 2374 C CA . LYS A 1 309 ? 23.459 12.968 -4.440 1.00 96.81 309 LYS A CA 1
ATOM 2375 C C . LYS A 1 309 ? 23.468 14.471 -4.726 1.00 96.81 309 LYS A C 1
ATOM 2377 O O . LYS A 1 309 ? 22.767 15.208 -4.040 1.00 96.81 309 LYS A O 1
ATOM 2382 N N . LYS A 1 310 ? 24.186 14.912 -5.766 1.00 95.94 310 LYS A N 1
ATOM 2383 C CA . LYS A 1 310 ? 24.212 16.327 -6.183 1.00 95.94 310 LYS A CA 1
ATOM 2384 C C . LYS A 1 310 ? 22.825 16.828 -6.585 1.00 95.94 310 LYS A C 1
ATOM 2386 O O . LYS A 1 310 ? 22.430 17.911 -6.171 1.00 95.94 310 LYS A O 1
ATOM 2391 N N . ILE A 1 311 ? 22.070 16.019 -7.330 1.00 94.81 311 ILE A N 1
ATOM 2392 C CA . ILE A 1 311 ? 20.692 16.333 -7.733 1.00 94.81 311 ILE A CA 1
ATOM 2393 C C . ILE A 1 311 ? 19.788 16.536 -6.505 1.00 94.81 311 ILE A C 1
ATOM 2395 O O . ILE A 1 311 ? 19.018 17.492 -6.462 1.00 94.81 311 ILE A O 1
ATOM 2399 N N . ILE A 1 312 ? 19.885 15.670 -5.490 1.00 97.19 312 ILE A N 1
ATOM 2400 C CA . ILE A 1 312 ? 19.109 15.790 -4.244 1.00 97.19 312 ILE A CA 1
ATOM 2401 C C . ILE A 1 312 ? 19.524 17.041 -3.457 1.00 97.19 312 ILE A C 1
ATOM 2403 O O . ILE A 1 312 ? 18.658 17.764 -2.968 1.00 97.19 312 ILE A O 1
ATOM 2407 N N . GLU A 1 313 ? 20.827 17.307 -3.334 1.00 97.06 313 GLU A N 1
ATOM 2408 C CA . GLU A 1 313 ? 21.358 18.496 -2.652 1.00 97.06 313 GLU A CA 1
ATOM 2409 C C . GLU A 1 313 ? 20.867 19.790 -3.317 1.00 97.06 313 GLU A C 1
ATOM 2411 O O . GLU A 1 313 ? 20.353 20.682 -2.637 1.00 97.06 313 GLU A O 1
ATOM 2416 N N . GLU A 1 314 ? 20.937 19.864 -4.647 1.00 96.62 314 GLU A N 1
ATOM 2417 C CA . GLU A 1 314 ? 20.442 21.004 -5.416 1.00 96.62 314 GLU A CA 1
ATOM 2418 C C . GLU A 1 314 ? 18.918 21.141 -5.299 1.00 96.62 314 GLU A C 1
ATOM 2420 O O . GLU A 1 314 ? 18.424 22.238 -5.044 1.00 96.62 314 GLU A O 1
ATOM 2425 N N . ALA A 1 315 ? 18.165 20.038 -5.383 1.00 96.50 315 ALA A N 1
ATOM 2426 C CA . ALA A 1 315 ? 16.710 20.035 -5.220 1.00 96.50 315 ALA A CA 1
ATOM 2427 C C . ALA A 1 315 ? 16.262 20.567 -3.847 1.00 96.50 315 ALA A C 1
ATOM 2429 O O . ALA A 1 315 ? 15.213 21.210 -3.749 1.00 96.50 315 ALA A O 1
ATOM 2430 N N . VAL A 1 316 ? 17.046 20.336 -2.789 1.00 97.06 316 VAL A N 1
ATOM 2431 C CA . VAL A 1 316 ? 16.826 20.954 -1.472 1.00 97.06 316 VAL A CA 1
ATOM 2432 C C . VAL A 1 316 ? 17.162 22.444 -1.513 1.00 97.06 316 VAL A C 1
ATOM 2434 O O . VAL A 1 316 ? 16.373 23.261 -1.042 1.00 97.06 316 VAL A O 1
ATOM 2437 N N . GLN A 1 317 ? 18.297 22.819 -2.109 1.00 97.19 317 GLN A N 1
ATOM 2438 C CA . GLN A 1 317 ? 18.741 24.214 -2.197 1.00 97.19 317 GLN A CA 1
ATOM 2439 C C . GLN A 1 317 ? 17.731 25.113 -2.929 1.00 97.19 317 GLN A C 1
ATOM 2441 O O . GLN A 1 317 ? 17.501 26.245 -2.506 1.00 97.19 317 GLN A O 1
ATOM 2446 N N . ILE A 1 318 ? 17.107 24.610 -3.997 1.00 96.19 318 ILE A N 1
ATOM 2447 C CA . ILE A 1 318 ? 16.093 25.343 -4.774 1.00 96.19 318 ILE A CA 1
ATOM 2448 C C . ILE A 1 318 ? 14.662 25.169 -4.234 1.00 96.19 318 ILE A C 1
ATOM 2450 O O . ILE A 1 318 ? 13.717 25.706 -4.810 1.00 96.19 318 ILE A O 1
ATOM 2454 N N . GLY A 1 319 ? 14.482 24.426 -3.136 1.00 94.25 319 GLY A N 1
ATOM 2455 C CA . GLY A 1 319 ? 13.199 24.281 -2.444 1.00 94.25 319 GLY A CA 1
ATOM 2456 C C . GLY A 1 319 ? 12.193 23.328 -3.099 1.00 94.25 319 GLY A C 1
ATOM 2457 O O . GLY A 1 319 ? 11.000 23.420 -2.810 1.00 94.25 319 GLY A O 1
ATOM 2458 N N . ILE A 1 320 ? 12.633 22.414 -3.971 1.00 93.81 320 ILE A N 1
ATOM 2459 C CA . ILE A 1 320 ? 11.787 21.308 -4.458 1.00 93.81 320 ILE A CA 1
ATOM 2460 C C . ILE A 1 320 ? 11.578 20.281 -3.341 1.00 93.81 320 ILE A C 1
ATOM 2462 O O . ILE A 1 320 ? 10.454 19.839 -3.111 1.00 93.81 320 ILE A O 1
ATOM 2466 N N . LEU A 1 321 ? 12.656 19.912 -2.645 1.00 96.00 321 LEU A N 1
ATOM 2467 C CA . LEU A 1 321 ? 12.617 19.014 -1.494 1.00 96.00 321 LEU A CA 1
ATOM 2468 C C . LEU A 1 321 ? 12.681 19.813 -0.191 1.00 96.00 321 LEU A C 1
ATOM 2470 O O . LEU A 1 321 ? 13.495 20.722 -0.047 1.00 96.00 321 LEU A O 1
ATOM 2474 N N . LYS A 1 322 ? 11.861 19.433 0.795 1.00 93.62 322 LYS A N 1
ATOM 2475 C CA . LYS A 1 322 ? 11.860 20.054 2.131 1.00 93.62 322 LYS A CA 1
ATOM 2476 C C . LYS A 1 322 ? 13.111 19.677 2.928 1.00 93.62 322 LYS A C 1
ATOM 2478 O O . LYS A 1 322 ? 13.601 20.471 3.726 1.00 93.62 322 LYS A O 1
ATOM 2483 N N . LYS A 1 323 ? 13.599 18.448 2.748 1.00 95.38 323 LYS A N 1
ATOM 2484 C CA . LYS A 1 323 ? 14.809 17.909 3.386 1.00 95.38 323 LYS A CA 1
ATOM 2485 C C . LYS A 1 323 ? 15.517 16.919 2.451 1.00 95.38 323 LYS A C 1
ATOM 2487 O O . LYS A 1 323 ? 14.848 16.348 1.585 1.00 95.38 323 LYS A O 1
ATOM 2492 N N . PRO A 1 324 ? 16.827 16.666 2.632 1.00 95.69 324 PRO A N 1
ATOM 2493 C CA . PRO A 1 324 ? 17.525 15.625 1.885 1.00 95.69 324 PRO A CA 1
ATOM 2494 C C . PRO A 1 324 ? 16.836 14.264 2.033 1.00 95.69 324 PRO A C 1
ATOM 2496 O O . PRO A 1 324 ? 16.370 13.906 3.118 1.00 95.69 324 PRO A O 1
ATOM 2499 N N . VAL A 1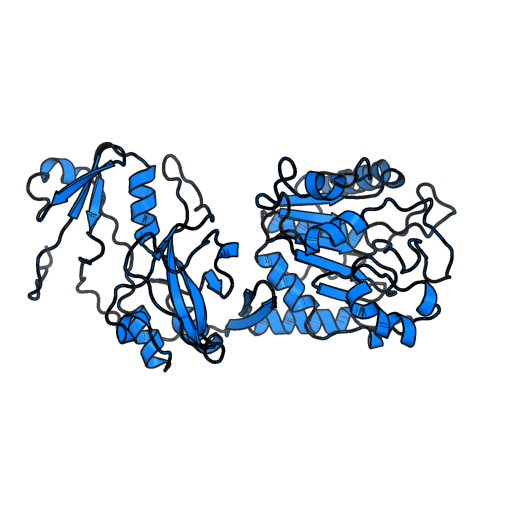 325 ? 16.773 13.515 0.935 1.00 97.00 325 VAL A N 1
ATOM 2500 C CA . VAL A 1 325 ? 16.232 12.152 0.896 1.00 97.00 325 VAL A CA 1
ATOM 2501 C C . VAL A 1 325 ? 17.394 11.167 1.064 1.00 97.00 325 VAL A C 1
ATOM 2503 O O . VAL A 1 325 ? 18.408 11.337 0.385 1.00 97.00 325 VAL A O 1
ATOM 2506 N N . PRO A 1 326 ? 17.291 10.151 1.943 1.00 98.06 326 PRO A N 1
ATOM 2507 C CA . PRO A 1 326 ? 18.281 9.084 2.031 1.00 98.06 326 PRO A CA 1
ATOM 2508 C C . PRO A 1 326 ? 18.526 8.436 0.666 1.00 98.06 326 PRO A C 1
ATOM 2510 O O . PRO A 1 326 ? 17.585 7.963 0.029 1.00 98.06 326 PRO A O 1
ATOM 2513 N N . LEU A 1 327 ? 19.790 8.410 0.244 1.00 98.25 327 LEU A N 1
ATOM 2514 C CA . LEU A 1 327 ? 20.234 7.761 -0.984 1.00 98.25 327 LEU A CA 1
ATOM 2515 C C . LEU A 1 327 ? 20.942 6.450 -0.634 1.00 98.25 327 LEU A C 1
ATOM 2517 O O . LEU A 1 327 ? 21.875 6.440 0.170 1.00 98.25 327 LEU A O 1
ATOM 2521 N N . LEU A 1 328 ? 20.475 5.356 -1.221 1.00 98.12 328 LEU A N 1
ATOM 2522 C CA . LEU A 1 328 ? 20.908 3.989 -0.961 1.00 98.12 328 LEU A CA 1
ATOM 2523 C C . LEU A 1 328 ? 21.427 3.357 -2.258 1.00 98.12 328 LEU A C 1
ATOM 2525 O O . LEU A 1 328 ? 20.989 3.716 -3.351 1.00 98.12 328 LEU A O 1
ATOM 2529 N N . SER A 1 329 ? 22.300 2.364 -2.128 1.00 96.75 329 SER A N 1
ATOM 2530 C CA . SER A 1 329 ? 22.644 1.435 -3.206 1.00 96.75 329 SER A CA 1
ATOM 2531 C C . SER A 1 329 ? 22.346 0.003 -2.767 1.00 96.75 329 SER A C 1
ATOM 2533 O O . SER A 1 329 ? 22.277 -0.294 -1.570 1.00 96.75 329 SER A O 1
ATOM 2535 N N . TYR A 1 330 ? 22.120 -0.878 -3.738 1.00 97.38 330 TYR A N 1
ATOM 2536 C CA . TYR A 1 330 ? 21.879 -2.298 -3.506 1.00 97.38 330 TYR A CA 1
ATOM 2537 C C . TYR A 1 330 ? 22.843 -3.130 -4.345 1.00 97.38 330 TYR A C 1
ATOM 2539 O O . TYR A 1 330 ? 23.008 -2.888 -5.538 1.00 97.38 330 TYR A O 1
ATOM 2547 N N . GLN A 1 331 ? 23.454 -4.125 -3.708 1.00 95.56 331 GLN A N 1
ATOM 2548 C CA . GLN A 1 331 ? 24.310 -5.120 -4.338 1.00 95.56 331 GLN A CA 1
ATOM 2549 C C . GLN A 1 331 ? 23.936 -6.496 -3.790 1.00 95.56 331 GLN A C 1
ATOM 2551 O O . GLN A 1 331 ? 23.595 -6.638 -2.612 1.00 95.56 331 GLN A O 1
ATOM 2556 N N . ARG A 1 332 ? 24.010 -7.521 -4.642 1.00 93.75 332 ARG A N 1
ATOM 2557 C CA . ARG A 1 332 ? 23.836 -8.907 -4.205 1.00 93.75 332 ARG A CA 1
ATOM 2558 C C . ARG A 1 332 ? 25.138 -9.406 -3.582 1.00 93.75 332 ARG A C 1
ATOM 2560 O O . ARG A 1 332 ? 26.109 -9.651 -4.292 1.00 93.75 332 ARG A O 1
ATOM 2567 N N . GLU A 1 333 ? 25.120 -9.626 -2.273 1.00 93.81 333 GLU A N 1
ATOM 2568 C CA . GLU A 1 333 ? 26.214 -10.266 -1.528 1.00 93.81 333 GLU A CA 1
ATOM 2569 C C . GLU A 1 333 ? 25.889 -11.731 -1.189 1.00 93.81 333 GLU A C 1
ATOM 2571 O O . GLU A 1 333 ? 26.772 -12.587 -1.164 1.00 93.81 333 GLU A O 1
ATOM 2576 N N . SER A 1 334 ? 24.610 -12.038 -0.961 1.00 93.75 334 SER A N 1
ATOM 2577 C CA . SER A 1 334 ? 24.086 -13.370 -0.663 1.00 93.75 334 SER A CA 1
ATOM 2578 C C . SER A 1 334 ? 22.661 -13.530 -1.210 1.00 93.75 334 SER A C 1
ATOM 2580 O O . SER A 1 334 ? 22.070 -12.585 -1.736 1.00 93.75 334 SER A O 1
ATOM 2582 N N . ALA A 1 335 ? 22.086 -14.730 -1.090 1.00 90.38 335 ALA A N 1
ATOM 2583 C CA . ALA A 1 335 ? 20.700 -14.982 -1.497 1.00 90.38 335 ALA A CA 1
ATOM 2584 C C . ALA A 1 335 ? 19.677 -14.153 -0.691 1.00 90.38 335 ALA A C 1
ATOM 2586 O O . ALA A 1 335 ? 18.621 -13.809 -1.215 1.00 90.38 335 ALA A O 1
ATOM 2587 N N . ASP A 1 336 ? 20.020 -13.781 0.546 1.00 92.75 336 ASP A N 1
ATOM 2588 C CA . ASP A 1 336 ? 19.141 -13.054 1.467 1.00 92.75 336 ASP A CA 1
ATOM 2589 C C . ASP A 1 336 ? 19.383 -11.534 1.454 1.00 92.75 336 ASP A C 1
ATOM 2591 O O . ASP A 1 336 ? 18.791 -10.805 2.258 1.00 92.75 336 ASP A O 1
ATOM 2595 N N . SER A 1 337 ? 20.246 -11.026 0.561 1.00 96.25 337 SER A N 1
ATOM 2596 C CA . SER A 1 337 ? 20.572 -9.595 0.476 1.00 96.25 337 SER A CA 1
ATOM 2597 C C . SER A 1 337 ? 19.325 -8.734 0.274 1.00 96.25 337 SER A C 1
ATOM 2599 O O . SER A 1 337 ? 19.146 -7.755 0.995 1.00 96.25 337 SER A O 1
ATOM 2601 N N . ALA A 1 338 ? 18.431 -9.112 -0.646 1.00 96.88 338 ALA A N 1
ATOM 2602 C CA . ALA A 1 338 ? 17.200 -8.364 -0.908 1.00 96.88 338 ALA A CA 1
ATOM 2603 C C . ALA A 1 338 ? 16.257 -8.358 0.305 1.00 96.88 338 ALA A C 1
ATOM 2605 O O . ALA A 1 338 ? 15.731 -7.311 0.683 1.00 96.88 338 ALA A O 1
ATOM 2606 N N . LEU A 1 339 ? 16.093 -9.508 0.967 1.00 95.81 339 LEU A N 1
ATOM 2607 C CA . LEU A 1 339 ? 15.264 -9.621 2.166 1.00 95.81 339 LEU A CA 1
ATOM 2608 C C . LEU A 1 339 ? 15.825 -8.770 3.314 1.00 95.81 339 LEU A C 1
ATOM 2610 O O . LEU A 1 339 ? 15.091 -8.030 3.962 1.00 95.81 339 LEU A O 1
ATOM 2614 N N . THR A 1 340 ? 17.137 -8.827 3.539 1.00 95.69 340 THR A N 1
ATOM 2615 C CA . THR A 1 340 ? 17.820 -8.028 4.569 1.00 95.69 340 THR A CA 1
ATOM 2616 C C . THR A 1 340 ? 17.763 -6.534 4.255 1.00 95.69 340 THR A C 1
ATOM 2618 O O . THR A 1 340 ? 17.654 -5.706 5.159 1.00 95.69 340 THR A O 1
ATOM 2621 N N . PHE A 1 341 ? 17.798 -6.170 2.972 1.00 97.50 341 PHE A N 1
ATOM 2622 C CA . PHE A 1 341 ? 17.645 -4.788 2.544 1.00 97.50 341 PHE A CA 1
ATOM 2623 C C . PHE A 1 341 ? 16.236 -4.264 2.838 1.00 97.50 341 PHE A C 1
ATOM 2625 O O . PHE A 1 341 ? 16.098 -3.156 3.359 1.00 97.50 341 PHE A O 1
ATOM 2632 N N . LEU A 1 342 ? 15.201 -5.050 2.530 1.00 97.31 342 LEU A N 1
ATOM 2633 C CA . LEU A 1 342 ? 13.799 -4.641 2.647 1.00 97.31 342 LEU A CA 1
ATOM 2634 C C . LEU A 1 342 ? 13.218 -4.791 4.051 1.00 97.31 342 LEU A C 1
ATOM 2636 O O . LEU A 1 342 ? 12.243 -4.114 4.360 1.00 97.31 342 LEU A O 1
ATOM 2640 N N . CYS A 1 343 ? 13.797 -5.626 4.911 1.00 95.19 343 CYS A N 1
ATOM 2641 C CA . CYS A 1 343 ? 13.235 -5.957 6.217 1.00 95.19 343 CYS A CA 1
ATOM 2642 C C . CYS A 1 343 ? 14.229 -5.742 7.359 1.00 95.19 343 CYS A C 1
ATOM 2644 O O . CYS A 1 343 ? 15.420 -6.020 7.234 1.00 95.19 343 CYS A O 1
ATOM 2646 N N . GLU A 1 344 ? 13.736 -5.304 8.520 1.00 91.00 344 GLU A N 1
ATOM 2647 C CA . GLU A 1 344 ? 14.565 -5.164 9.719 1.00 91.00 344 GLU A CA 1
ATOM 2648 C C . GLU A 1 344 ? 15.192 -6.512 10.108 1.00 91.00 344 GLU A C 1
ATOM 2650 O O . GLU A 1 344 ? 14.483 -7.458 10.462 1.00 91.00 344 GLU A O 1
ATOM 2655 N N . ASN A 1 345 ? 16.527 -6.597 10.045 1.00 85.94 345 ASN A N 1
ATOM 2656 C CA . ASN A 1 345 ? 17.302 -7.819 10.298 1.00 85.94 345 ASN A CA 1
ATOM 2657 C C . ASN A 1 345 ? 16.822 -9.031 9.473 1.00 85.94 345 ASN A C 1
ATOM 2659 O O . ASN A 1 345 ? 16.854 -10.160 9.960 1.00 85.94 345 ASN A O 1
ATOM 2663 N N . GLY A 1 346 ? 16.309 -8.794 8.259 1.00 87.62 346 GLY A N 1
ATOM 2664 C CA . GLY A 1 346 ? 15.795 -9.848 7.381 1.00 87.62 346 GLY A CA 1
ATOM 2665 C C . GLY A 1 346 ? 14.483 -10.490 7.844 1.00 87.62 346 GLY A C 1
ATOM 2666 O O . GLY A 1 346 ? 14.132 -11.555 7.353 1.00 87.62 346 GLY A O 1
ATOM 2667 N N . ASN A 1 347 ? 13.743 -9.885 8.782 1.00 88.75 347 ASN A N 1
ATOM 2668 C CA . ASN A 1 347 ? 12.457 -10.414 9.241 1.00 88.75 347 ASN A CA 1
ATOM 2669 C C . ASN A 1 347 ? 11.301 -9.990 8.307 1.00 88.75 347 ASN A C 1
ATOM 2671 O O . ASN A 1 347 ? 10.878 -8.834 8.389 1.00 88.75 347 ASN A O 1
ATOM 2675 N N . PRO A 1 348 ? 10.685 -10.902 7.523 1.00 87.81 348 PRO A N 1
ATOM 2676 C CA . PRO A 1 348 ? 9.622 -10.555 6.570 1.00 87.81 348 PRO A CA 1
ATOM 2677 C C . PRO A 1 348 ? 8.379 -9.913 7.205 1.00 87.81 348 PRO A C 1
ATOM 2679 O O . PRO A 1 348 ? 7.568 -9.314 6.513 1.00 87.81 348 PRO A O 1
ATOM 2682 N N . ARG A 1 349 ? 8.200 -10.032 8.528 1.00 85.88 349 ARG A N 1
ATOM 2683 C CA . ARG A 1 349 ? 7.084 -9.411 9.263 1.00 85.88 349 ARG A CA 1
ATOM 2684 C C . ARG A 1 349 ? 7.343 -7.957 9.659 1.00 85.88 349 ARG A C 1
ATOM 2686 O O . ARG A 1 349 ? 6.474 -7.335 10.262 1.00 85.88 349 ARG A O 1
ATOM 2693 N N . ARG A 1 350 ? 8.548 -7.441 9.409 1.00 88.44 350 ARG A N 1
ATOM 2694 C CA . ARG A 1 350 ? 8.967 -6.077 9.754 1.00 88.44 350 ARG A CA 1
ATOM 2695 C C . ARG A 1 350 ? 9.608 -5.404 8.537 1.00 88.44 350 ARG A C 1
ATOM 2697 O O . ARG A 1 350 ? 10.824 -5.184 8.534 1.00 88.44 350 ARG A O 1
ATOM 2704 N N . PRO A 1 351 ? 8.822 -5.138 7.481 1.00 93.31 351 PRO A N 1
ATOM 2705 C CA . PRO A 1 351 ? 9.316 -4.413 6.322 1.00 93.31 351 PRO A CA 1
ATOM 2706 C C . PRO A 1 351 ? 9.746 -2.991 6.713 1.00 93.31 351 PRO A C 1
ATOM 2708 O O . PRO A 1 351 ? 9.156 -2.355 7.583 1.00 93.31 351 PRO A O 1
ATOM 2711 N N . ARG A 1 352 ? 10.808 -2.503 6.070 1.00 95.00 352 ARG A N 1
ATOM 2712 C CA . ARG A 1 352 ? 11.323 -1.129 6.190 1.00 95.00 352 ARG A CA 1
ATOM 2713 C C . ARG A 1 352 ? 10.580 -0.159 5.271 1.00 95.00 352 ARG A C 1
ATOM 2715 O O . ARG A 1 352 ? 10.611 1.050 5.503 1.00 95.00 352 ARG A O 1
ATOM 2722 N N . PHE A 1 353 ? 9.959 -0.692 4.223 1.00 96.50 353 PHE A N 1
ATOM 2723 C CA . PHE A 1 353 ? 9.205 0.030 3.206 1.00 96.50 353 PHE A CA 1
ATOM 2724 C C . PHE A 1 353 ? 7.907 -0.721 2.933 1.00 96.50 353 PHE A C 1
ATOM 2726 O O . PHE A 1 353 ? 7.933 -1.941 2.818 1.00 96.50 353 PHE A O 1
ATOM 2733 N N . ASP A 1 354 ? 6.806 0.003 2.778 1.00 94.44 354 ASP A N 1
ATOM 2734 C CA . ASP A 1 354 ? 5.488 -0.570 2.473 1.00 94.44 354 ASP A CA 1
ATOM 2735 C C . ASP A 1 354 ? 5.187 -0.504 0.966 1.00 94.44 354 ASP A C 1
ATOM 2737 O O . ASP A 1 354 ? 4.316 -1.204 0.449 1.00 94.44 354 ASP A O 1
ATOM 2741 N N . HIS A 1 355 ? 5.904 0.362 0.240 1.00 97.94 355 HIS A N 1
ATOM 2742 C CA . HIS A 1 355 ? 5.724 0.554 -1.196 1.00 97.94 355 HIS A CA 1
ATOM 2743 C C . HIS A 1 355 ? 7.063 0.789 -1.904 1.00 97.94 355 HIS A C 1
ATOM 2745 O O . HIS A 1 355 ? 7.863 1.618 -1.474 1.00 97.94 355 HIS A O 1
ATOM 2751 N N . LEU A 1 356 ? 7.298 0.094 -3.013 1.00 98.69 356 LEU A N 1
ATOM 2752 C CA . LEU A 1 356 ? 8.438 0.289 -3.911 1.00 98.69 356 LEU A CA 1
ATOM 2753 C C . LEU A 1 356 ? 7.958 0.907 -5.226 1.00 98.69 356 LEU A C 1
ATOM 2755 O O . LEU A 1 356 ? 6.977 0.443 -5.803 1.00 98.69 356 LEU A O 1
ATOM 2759 N N . ILE A 1 357 ? 8.635 1.942 -5.717 1.00 98.69 357 ILE A N 1
ATOM 2760 C CA . ILE A 1 357 ? 8.288 2.612 -6.977 1.00 98.69 357 ILE A CA 1
ATOM 2761 C C . ILE A 1 357 ? 9.509 2.646 -7.887 1.00 98.69 357 ILE A C 1
ATOM 2763 O O . ILE A 1 357 ? 10.522 3.240 -7.532 1.00 98.69 357 ILE A O 1
ATOM 2767 N N . ALA A 1 358 ? 9.402 2.050 -9.070 1.00 98.44 358 ALA A N 1
ATOM 2768 C CA . ALA A 1 358 ? 10.382 2.167 -10.141 1.00 98.44 358 ALA A CA 1
ATOM 2769 C C . ALA A 1 358 ? 9.889 3.180 -11.176 1.00 98.44 358 ALA A C 1
ATOM 2771 O O . ALA A 1 358 ? 8.766 3.056 -11.655 1.00 98.44 358 ALA A O 1
ATOM 2772 N N . ILE A 1 359 ? 10.716 4.171 -11.509 1.00 96.81 359 ILE A N 1
ATOM 2773 C CA . ILE A 1 359 ? 10.401 5.218 -12.489 1.00 96.81 359 ILE A CA 1
ATOM 2774 C C . ILE A 1 359 ? 11.512 5.274 -13.521 1.00 96.81 359 ILE A C 1
ATOM 2776 O O . ILE A 1 359 ? 12.630 5.665 -13.181 1.00 96.81 359 ILE A O 1
ATOM 2780 N N . GLU A 1 360 ? 11.207 4.882 -14.758 1.00 95.31 360 GLU A N 1
ATOM 2781 C CA . GLU A 1 360 ? 12.197 4.788 -15.840 1.00 95.31 360 GLU A CA 1
ATOM 2782 C C . GLU A 1 360 ? 13.465 4.049 -15.367 1.00 95.31 360 GLU A C 1
ATOM 2784 O O . GLU A 1 360 ? 14.602 4.475 -15.558 1.00 95.31 360 GLU A O 1
ATOM 2789 N N . ARG A 1 361 ? 13.273 2.962 -14.617 1.00 97.06 361 ARG A N 1
ATOM 2790 C CA . ARG A 1 361 ? 14.365 2.115 -14.140 1.00 97.06 361 ARG A CA 1
ATOM 2791 C C . ARG A 1 361 ? 14.532 0.971 -15.124 1.00 97.06 361 ARG A C 1
ATOM 2793 O O . ARG A 1 361 ? 13.555 0.277 -15.373 1.00 97.06 361 ARG A O 1
ATOM 2800 N N . ALA A 1 362 ? 15.737 0.734 -15.641 1.00 97.62 362 ALA A N 1
ATOM 2801 C CA . ALA A 1 362 ? 15.997 -0.424 -16.500 1.00 97.62 362 ALA A CA 1
ATOM 2802 C C . ALA A 1 362 ? 15.573 -1.735 -15.814 1.00 97.62 362 ALA A C 1
ATOM 2804 O O . ALA A 1 362 ? 15.952 -1.976 -14.670 1.00 97.62 362 ALA A O 1
ATOM 2805 N N . GLY A 1 363 ? 14.783 -2.554 -16.514 1.00 97.94 363 GLY A N 1
ATOM 2806 C CA . GLY A 1 363 ? 14.255 -3.815 -16.006 1.00 97.94 363 GLY A CA 1
ATOM 2807 C C . GLY A 1 363 ? 14.935 -5.034 -16.625 1.00 97.94 363 GLY A C 1
ATOM 2808 O O . GLY A 1 363 ? 15.291 -5.039 -17.806 1.00 97.94 363 GLY A O 1
ATOM 2809 N N . MET A 1 364 ? 15.092 -6.089 -15.831 1.00 98.38 364 MET A N 1
ATOM 2810 C CA . MET A 1 364 ? 15.694 -7.349 -16.262 1.00 98.38 364 MET A CA 1
ATOM 2811 C C . MET A 1 364 ? 14.787 -8.057 -17.276 1.00 98.38 364 MET A C 1
ATOM 2813 O O . MET A 1 364 ? 13.598 -8.244 -17.025 1.00 98.38 364 MET A O 1
ATOM 2817 N N . ALA A 1 365 ? 15.343 -8.463 -18.416 1.00 98.50 365 ALA A N 1
ATOM 2818 C CA . ALA A 1 365 ? 14.670 -9.266 -19.433 1.00 98.50 365 ALA A CA 1
ATOM 2819 C C . ALA A 1 365 ? 14.715 -10.768 -19.094 1.00 98.50 365 ALA A C 1
ATOM 2821 O O . ALA A 1 365 ? 15.422 -11.207 -18.187 1.00 98.50 365 ALA A O 1
ATOM 2822 N N . ALA A 1 366 ? 13.982 -11.580 -19.860 1.00 97.69 366 ALA A N 1
ATOM 2823 C CA . ALA A 1 366 ? 13.798 -13.012 -19.583 1.00 97.69 366 ALA A CA 1
ATOM 2824 C C . ALA A 1 366 ? 15.092 -13.856 -19.616 1.00 97.69 366 ALA A C 1
ATOM 2826 O O . ALA A 1 366 ? 15.113 -14.972 -19.107 1.00 97.69 366 ALA A O 1
ATOM 2827 N N . ASP A 1 367 ? 16.162 -13.354 -20.232 1.00 97.50 367 ASP A N 1
ATOM 2828 C CA . ASP A 1 367 ? 17.475 -14.007 -20.289 1.00 97.50 367 ASP A CA 1
ATOM 2829 C C . ASP A 1 367 ? 18.446 -13.512 -19.195 1.00 97.50 367 ASP A C 1
ATOM 2831 O O . ASP A 1 367 ? 19.627 -13.868 -19.189 1.00 97.50 367 ASP A O 1
ATOM 2835 N N . GLY A 1 368 ? 17.965 -12.673 -18.271 1.00 97.19 368 GLY A N 1
ATOM 2836 C CA . GLY A 1 368 ? 18.760 -12.081 -17.199 1.00 97.19 368 GLY A CA 1
ATOM 2837 C C . GLY A 1 368 ? 19.680 -10.940 -17.650 1.00 97.19 368 GLY A C 1
ATOM 2838 O O . GLY A 1 368 ? 20.600 -10.575 -16.908 1.00 97.19 368 GLY A O 1
ATOM 2839 N N . ASN A 1 369 ? 19.506 -10.410 -18.865 1.00 98.06 369 ASN A N 1
ATOM 2840 C CA . ASN A 1 369 ? 20.166 -9.193 -19.338 1.00 98.06 369 ASN A CA 1
ATOM 2841 C C . ASN A 1 369 ? 19.260 -7.965 -19.214 1.00 98.06 369 ASN A C 1
ATOM 2843 O O . ASN A 1 369 ? 18.085 -8.061 -18.876 1.00 98.06 369 ASN A O 1
ATOM 2847 N N . TYR A 1 370 ? 19.832 -6.799 -19.507 1.00 98.19 370 TYR A N 1
ATOM 2848 C CA . TYR A 1 370 ? 19.137 -5.516 -19.530 1.00 98.19 370 TYR A CA 1
ATOM 2849 C C . TYR A 1 370 ? 19.335 -4.898 -20.901 1.00 98.19 370 TYR A C 1
ATOM 2851 O O . TYR A 1 370 ? 20.457 -4.898 -21.415 1.00 98.19 370 TYR A O 1
ATOM 2859 N N . TYR A 1 371 ? 18.271 -4.364 -21.491 1.00 97.75 371 TYR A N 1
ATOM 2860 C CA . TYR A 1 371 ? 18.312 -3.826 -22.845 1.00 97.75 371 TYR A CA 1
ATOM 2861 C C . TYR A 1 371 ? 17.697 -2.437 -22.912 1.00 97.75 371 TYR A C 1
ATOM 2863 O O . TYR A 1 371 ? 16.629 -2.192 -22.356 1.00 97.75 371 TYR A O 1
ATOM 2871 N N . ASN A 1 372 ? 18.323 -1.540 -23.673 1.00 94.88 372 ASN A N 1
ATOM 2872 C CA . ASN A 1 372 ? 17.633 -0.330 -24.116 1.00 94.88 372 ASN A CA 1
ATOM 2873 C C . ASN A 1 372 ? 16.668 -0.642 -25.279 1.00 94.88 372 ASN A C 1
ATOM 2875 O O . ASN A 1 372 ? 16.718 -1.718 -25.881 1.00 94.88 372 ASN A O 1
ATOM 2879 N N . ALA A 1 373 ? 15.840 0.330 -25.675 1.00 91.88 373 ALA A N 1
ATOM 2880 C CA . ALA A 1 373 ? 14.862 0.165 -26.761 1.00 91.88 373 ALA A CA 1
ATOM 2881 C C . ALA A 1 373 ? 15.479 -0.246 -28.122 1.00 91.88 373 ALA A C 1
ATOM 2883 O O . ALA A 1 373 ? 14.806 -0.794 -29.000 1.00 91.88 373 ALA A O 1
ATOM 2884 N N . ARG A 1 374 ? 16.787 -0.016 -28.315 1.00 93.25 374 ARG A N 1
ATOM 2885 C CA . ARG A 1 374 ? 17.544 -0.414 -29.515 1.00 93.25 374 ARG A CA 1
ATOM 2886 C C . ARG A 1 374 ? 18.124 -1.831 -29.419 1.00 93.25 374 ARG A C 1
ATOM 2888 O O . ARG A 1 374 ? 18.890 -2.206 -30.302 1.00 93.25 374 ARG A O 1
ATOM 2895 N N . LYS A 1 375 ? 17.760 -2.612 -28.391 1.00 95.25 375 LYS A N 1
ATOM 2896 C CA . LYS A 1 375 ? 18.268 -3.971 -28.122 1.00 95.25 375 LYS A CA 1
ATOM 2897 C C . LYS A 1 375 ? 19.775 -3.999 -27.807 1.00 95.25 375 LYS A C 1
ATOM 2899 O O . LYS A 1 375 ? 20.434 -5.024 -27.957 1.00 95.25 375 LYS A O 1
ATOM 2904 N N . VAL A 1 376 ? 20.345 -2.882 -27.354 1.00 96.44 376 VAL A N 1
ATOM 2905 C CA . VAL A 1 376 ? 21.732 -2.853 -26.865 1.00 96.44 376 VAL A CA 1
ATOM 2906 C C . VAL A 1 376 ? 21.743 -3.362 -25.431 1.00 96.44 376 VAL A C 1
ATOM 2908 O O . VAL A 1 376 ? 20.979 -2.863 -24.608 1.00 96.44 376 VAL A O 1
ATOM 2911 N N . ASN A 1 377 ? 22.596 -4.349 -25.146 1.00 97.06 377 ASN A N 1
ATOM 2912 C CA . ASN A 1 377 ? 22.760 -4.890 -23.800 1.00 97.06 377 ASN A CA 1
ATOM 2913 C C . ASN A 1 377 ? 23.514 -3.884 -22.912 1.00 97.06 377 ASN A C 1
ATOM 2915 O O . ASN A 1 377 ? 24.636 -3.489 -23.228 1.00 97.06 377 ASN A O 1
ATOM 2919 N N . ILE A 1 378 ? 22.896 -3.503 -21.799 1.00 96.75 378 ILE A N 1
ATOM 2920 C CA . ILE A 1 378 ? 23.399 -2.524 -20.828 1.00 96.75 378 ILE A CA 1
ATOM 2921 C C . ILE A 1 378 ? 23.654 -3.138 -19.445 1.00 96.75 378 ILE A C 1
ATOM 2923 O O . ILE A 1 378 ? 23.899 -2.410 -18.494 1.00 96.75 378 ILE A O 1
ATOM 2927 N N . LYS A 1 379 ? 23.651 -4.473 -19.317 1.00 96.50 379 LYS A N 1
ATOM 2928 C CA . LYS A 1 379 ? 23.812 -5.191 -18.037 1.00 96.50 379 LYS A CA 1
ATOM 2929 C C . LYS A 1 379 ? 25.029 -4.755 -17.220 1.00 96.50 379 LYS A C 1
ATOM 2931 O O . LYS A 1 379 ? 24.958 -4.695 -16.004 1.00 96.50 379 LYS A O 1
ATOM 2936 N N . HIS A 1 380 ? 26.133 -4.428 -17.883 1.00 94.88 380 HIS A N 1
ATOM 2937 C CA . HIS A 1 380 ? 27.369 -3.967 -17.242 1.00 94.88 380 HIS A CA 1
ATOM 2938 C C . HIS A 1 380 ? 27.249 -2.592 -16.552 1.00 94.88 380 HIS A C 1
ATOM 2940 O O . HIS A 1 380 ? 28.197 -2.163 -15.903 1.00 94.88 380 HIS A O 1
ATOM 2946 N N . LEU A 1 381 ? 26.117 -1.898 -16.707 1.00 95.69 381 LEU A N 1
ATOM 2947 C CA . LEU A 1 381 ? 25.839 -0.574 -16.143 1.00 95.69 381 LEU A CA 1
ATOM 2948 C C . LEU A 1 381 ? 24.669 -0.584 -15.150 1.00 95.69 381 LEU A C 1
ATOM 2950 O O . LEU A 1 381 ? 24.322 0.475 -14.634 1.00 95.69 381 LEU A O 1
ATOM 2954 N N . VAL A 1 382 ? 24.030 -1.736 -14.936 1.00 96.81 382 VAL A N 1
ATOM 2955 C CA . VAL A 1 382 ? 22.776 -1.849 -14.186 1.00 96.81 382 VAL A CA 1
ATOM 2956 C C . VAL A 1 382 ? 22.987 -2.787 -13.003 1.00 96.81 382 VAL A C 1
ATOM 2958 O O . VAL A 1 382 ? 23.237 -3.980 -13.179 1.00 96.81 382 VAL A O 1
ATOM 2961 N N . ASP A 1 383 ? 22.868 -2.240 -11.799 1.00 97.44 383 ASP A N 1
ATOM 2962 C CA . ASP A 1 383 ? 22.845 -2.990 -10.551 1.00 97.44 383 ASP A CA 1
ATOM 2963 C C . ASP A 1 383 ? 21.534 -3.778 -10.418 1.00 97.44 383 ASP A C 1
ATOM 2965 O O . ASP A 1 383 ? 20.489 -3.341 -10.915 1.00 97.44 383 ASP A O 1
ATOM 2969 N N . PRO A 1 384 ? 21.533 -4.924 -9.716 1.00 96.94 384 PRO A N 1
ATOM 2970 C CA . PRO A 1 384 ? 20.405 -5.852 -9.711 1.00 96.94 384 PRO A CA 1
ATOM 2971 C C . PRO A 1 384 ? 19.263 -5.425 -8.766 1.00 96.94 384 PRO A C 1
ATOM 2973 O O . PRO A 1 384 ? 18.757 -6.214 -7.972 1.00 96.94 384 PRO A O 1
ATOM 2976 N N . ILE A 1 385 ? 18.838 -4.161 -8.839 1.00 98.19 385 ILE A N 1
ATOM 2977 C CA . ILE A 1 385 ? 17.758 -3.576 -8.025 1.00 98.19 385 ILE A CA 1
ATOM 2978 C C . ILE A 1 385 ? 16.417 -4.299 -8.252 1.00 98.19 385 ILE A C 1
ATOM 2980 O O . ILE A 1 385 ? 15.595 -4.367 -7.340 1.00 98.19 385 ILE A O 1
ATOM 2984 N N . ASP A 1 386 ? 16.212 -4.911 -9.420 1.00 98.00 386 ASP A N 1
ATOM 2985 C CA . ASP A 1 386 ? 15.079 -5.784 -9.743 1.00 98.00 386 ASP A CA 1
ATOM 2986 C C . ASP A 1 386 ? 14.848 -6.898 -8.707 1.00 98.00 386 ASP A C 1
ATOM 2988 O O . ASP A 1 386 ? 13.712 -7.307 -8.464 1.00 98.00 386 ASP A O 1
ATOM 2992 N N . GLU A 1 387 ? 15.911 -7.367 -8.047 1.00 98.00 387 GLU A N 1
ATOM 2993 C CA . GLU A 1 387 ? 15.821 -8.372 -6.985 1.00 98.00 387 GLU A CA 1
ATOM 2994 C C . GLU A 1 387 ? 15.013 -7.889 -5.781 1.00 98.00 387 GLU A C 1
ATOM 2996 O O . GLU A 1 387 ? 14.358 -8.697 -5.124 1.00 98.00 387 GLU A O 1
ATOM 3001 N N . LEU A 1 388 ? 15.009 -6.580 -5.511 1.00 98.50 388 LEU A N 1
ATOM 3002 C CA . LEU A 1 388 ? 14.169 -5.993 -4.470 1.00 98.50 388 LEU A CA 1
ATOM 3003 C C . LEU A 1 388 ? 12.684 -6.120 -4.832 1.00 98.50 388 LEU A C 1
ATOM 3005 O O . LEU A 1 388 ? 11.865 -6.428 -3.973 1.00 98.50 388 LEU A O 1
ATOM 3009 N N . PHE A 1 389 ? 12.329 -5.945 -6.107 1.00 98.38 389 PHE A N 1
ATOM 3010 C CA . PHE A 1 389 ? 10.947 -6.091 -6.573 1.00 98.38 389 PHE A CA 1
ATOM 3011 C C . PHE A 1 389 ? 10.507 -7.556 -6.558 1.00 98.38 389 PHE A C 1
ATOM 3013 O O . PHE A 1 389 ? 9.394 -7.853 -6.133 1.00 98.38 389 PHE A O 1
ATOM 3020 N N . LEU A 1 390 ? 11.390 -8.480 -6.948 1.00 97.62 390 LEU A N 1
ATOM 3021 C CA . LEU A 1 390 ? 11.128 -9.918 -6.848 1.00 97.62 390 LEU A CA 1
ATOM 3022 C C . LEU A 1 390 ? 10.942 -10.364 -5.390 1.00 97.62 390 LEU A C 1
ATOM 3024 O O . LEU A 1 390 ? 10.009 -11.103 -5.090 1.00 97.62 390 LEU A O 1
ATOM 3028 N N . ALA A 1 391 ? 11.791 -9.893 -4.471 1.00 96.88 391 ALA A N 1
ATOM 3029 C CA . ALA A 1 391 ? 11.655 -10.201 -3.050 1.00 96.88 391 ALA A CA 1
ATOM 3030 C C . ALA A 1 391 ? 10.354 -9.626 -2.466 1.00 96.88 391 ALA A C 1
ATOM 3032 O O . ALA A 1 391 ? 9.652 -10.332 -1.740 1.00 96.88 391 ALA A O 1
ATOM 3033 N N . ALA A 1 392 ? 9.997 -8.387 -2.827 1.00 96.38 392 ALA A N 1
ATOM 3034 C CA . ALA A 1 392 ? 8.786 -7.714 -2.359 1.00 96.38 392 ALA A CA 1
ATOM 3035 C C . ALA A 1 392 ? 7.500 -8.510 -2.639 1.00 96.38 392 ALA A C 1
ATOM 3037 O O . ALA A 1 392 ? 6.635 -8.553 -1.771 1.00 96.38 392 ALA A O 1
ATOM 3038 N N . GLN A 1 393 ? 7.410 -9.226 -3.768 1.00 92.38 393 GLN A N 1
ATOM 3039 C CA . GLN A 1 393 ? 6.253 -10.079 -4.098 1.00 92.38 393 GLN A CA 1
ATOM 3040 C C . GLN A 1 393 ? 5.984 -11.181 -3.058 1.00 92.38 393 GLN A C 1
ATOM 3042 O O . GLN A 1 393 ? 4.875 -11.701 -2.968 1.00 92.38 393 GLN A O 1
ATOM 3047 N N . THR A 1 394 ? 6.999 -11.561 -2.280 1.00 90.88 394 THR A N 1
ATOM 3048 C CA . THR A 1 394 ? 6.902 -12.620 -1.263 1.00 90.88 394 THR A CA 1
ATOM 3049 C C . THR A 1 394 ? 6.819 -12.084 0.165 1.00 90.88 394 THR A C 1
ATOM 3051 O O . THR A 1 394 ? 6.604 -12.862 1.096 1.00 90.88 394 THR A O 1
ATOM 3054 N N . ILE A 1 395 ? 6.987 -10.771 0.359 1.00 91.81 395 ILE A N 1
ATOM 3055 C CA . ILE A 1 395 ? 7.010 -10.133 1.677 1.00 91.81 395 ILE A CA 1
ATOM 3056 C C . ILE A 1 395 ? 5.645 -9.474 1.926 1.00 91.81 395 ILE A C 1
ATOM 3058 O O . ILE A 1 395 ? 5.313 -8.481 1.276 1.00 91.81 395 ILE A O 1
ATOM 3062 N N . PRO A 1 396 ? 4.842 -9.978 2.882 1.00 86.50 396 PRO A N 1
ATOM 3063 C CA . PRO A 1 396 ? 3.539 -9.399 3.176 1.00 86.50 396 PRO A CA 1
ATOM 3064 C C . PRO A 1 396 ? 3.644 -7.929 3.592 1.00 86.50 396 PRO A C 1
ATOM 3066 O O . PRO A 1 396 ? 4.443 -7.575 4.457 1.00 86.50 396 PRO A O 1
ATOM 3069 N N . GLY A 1 397 ? 2.784 -7.089 3.018 1.00 87.62 397 GLY A N 1
ATOM 3070 C CA . GLY A 1 397 ? 2.712 -5.663 3.344 1.00 87.62 397 GLY A CA 1
ATOM 3071 C C . GLY A 1 397 ? 3.598 -4.763 2.484 1.00 87.62 397 GLY A C 1
ATOM 3072 O O . GLY A 1 397 ? 3.494 -3.549 2.624 1.00 87.62 397 GLY A O 1
ATOM 3073 N N . ILE A 1 398 ? 4.406 -5.322 1.575 1.00 94.75 398 ILE A N 1
ATOM 3074 C CA . ILE A 1 398 ? 5.106 -4.542 0.552 1.00 94.75 398 ILE A CA 1
ATOM 3075 C C . ILE A 1 398 ? 4.318 -4.606 -0.755 1.00 94.75 398 ILE A C 1
ATOM 3077 O O . ILE A 1 398 ? 3.952 -5.683 -1.212 1.00 94.75 398 ILE A O 1
ATOM 3081 N N . THR A 1 399 ? 4.075 -3.449 -1.363 1.00 96.81 399 THR A N 1
ATOM 3082 C CA . THR A 1 399 ? 3.494 -3.335 -2.709 1.00 96.81 399 THR A CA 1
ATOM 3083 C C . THR A 1 399 ? 4.463 -2.650 -3.667 1.00 96.81 399 THR A C 1
ATOM 3085 O O . THR A 1 399 ? 5.387 -1.952 -3.250 1.00 96.81 399 THR A O 1
ATOM 3088 N N . THR A 1 400 ? 4.298 -2.866 -4.967 1.00 98.38 400 THR A N 1
ATOM 3089 C CA . THR A 1 400 ? 5.236 -2.417 -6.000 1.00 98.38 400 THR A CA 1
ATOM 3090 C C . THR A 1 400 ? 4.514 -1.690 -7.134 1.00 98.38 400 THR A C 1
ATOM 3092 O O . THR A 1 400 ? 3.480 -2.132 -7.633 1.00 98.38 400 THR A O 1
ATOM 3095 N N . THR A 1 401 ? 5.082 -0.576 -7.592 1.00 98.56 401 THR A N 1
ATOM 3096 C CA . THR A 1 401 ? 4.637 0.141 -8.793 1.00 98.56 401 THR A CA 1
ATOM 3097 C C . THR A 1 401 ? 5.799 0.288 -9.762 1.00 98.56 401 THR A C 1
ATOM 3099 O O . THR A 1 401 ? 6.834 0.845 -9.407 1.00 98.56 401 THR A O 1
ATOM 3102 N N . GLY A 1 402 ? 5.614 -0.168 -10.996 1.00 98.00 402 GLY A N 1
ATOM 3103 C CA . GLY A 1 402 ? 6.473 0.163 -12.126 1.00 98.00 402 GLY A CA 1
ATOM 3104 C C . GLY A 1 402 ? 5.870 1.296 -12.940 1.00 98.00 402 GLY A C 1
ATOM 3105 O O . GLY A 1 402 ? 4.673 1.290 -13.231 1.00 98.00 402 GLY A O 1
ATOM 3106 N N . VAL A 1 403 ? 6.703 2.249 -13.325 1.00 97.06 403 VAL A N 1
ATOM 3107 C CA . VAL A 1 403 ? 6.371 3.350 -14.218 1.00 97.06 403 VAL A CA 1
ATOM 3108 C C . VAL A 1 403 ? 7.359 3.318 -15.375 1.00 97.06 403 VAL A C 1
ATOM 3110 O O . VAL A 1 403 ? 8.566 3.426 -15.155 1.00 97.06 403 VAL A O 1
ATOM 3113 N N . GLY A 1 404 ? 6.845 3.173 -16.592 1.00 94.06 404 GLY A N 1
ATOM 3114 C CA . GLY A 1 404 ? 7.679 3.067 -17.784 1.00 94.06 404 GLY A CA 1
ATOM 3115 C C . GLY A 1 404 ? 6.953 3.480 -19.052 1.00 94.06 404 GLY A C 1
ATOM 3116 O O . GLY A 1 404 ? 5.743 3.744 -19.051 1.00 94.06 404 GLY A O 1
ATOM 3117 N N . ASP A 1 405 ? 7.709 3.532 -20.141 1.00 90.62 405 ASP A N 1
ATOM 3118 C CA . ASP A 1 405 ? 7.238 4.075 -21.404 1.00 90.62 405 ASP A CA 1
ATOM 3119 C C . ASP A 1 405 ? 7.637 3.265 -22.646 1.00 90.62 405 ASP A C 1
ATOM 3121 O O . ASP A 1 405 ? 7.207 3.584 -23.755 1.00 90.62 405 ASP A O 1
ATOM 3125 N N . GLY A 1 406 ? 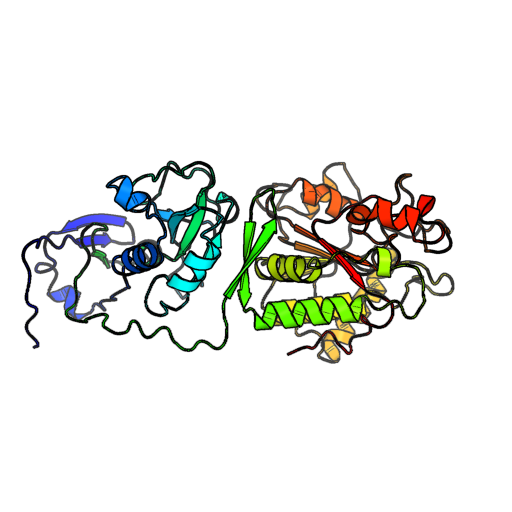8.430 2.210 -22.471 1.00 90.38 406 GLY A N 1
ATOM 3126 C CA . GLY A 1 406 ? 8.934 1.340 -23.527 1.00 90.38 406 GLY A CA 1
ATOM 3127 C C . GLY A 1 406 ? 8.687 -0.146 -23.273 1.00 90.38 406 GLY A C 1
ATOM 3128 O O . GLY A 1 406 ? 8.772 -0.945 -24.204 1.00 90.38 406 GLY A O 1
ATOM 3129 N N . GLY A 1 407 ? 8.338 -0.542 -22.050 1.00 94.75 407 GLY A N 1
ATOM 3130 C CA . GLY A 1 407 ? 8.097 -1.932 -21.659 1.00 94.75 407 GLY A CA 1
ATOM 3131 C C . GLY A 1 407 ? 9.350 -2.709 -21.235 1.00 94.75 407 GLY A C 1
ATOM 3132 O O . GLY A 1 407 ? 9.252 -3.882 -20.869 1.00 94.75 407 GLY A O 1
ATOM 3133 N N . ASN A 1 408 ? 10.520 -2.076 -21.289 1.00 97.00 408 ASN A N 1
ATOM 3134 C CA . ASN A 1 408 ? 11.811 -2.593 -20.827 1.00 97.00 408 ASN A CA 1
ATOM 3135 C C . ASN A 1 408 ? 12.220 -2.012 -19.460 1.00 97.00 408 ASN A C 1
ATOM 3137 O O . ASN A 1 408 ? 13.342 -2.222 -19.002 1.00 97.00 408 ASN A O 1
ATOM 3141 N N . GLU A 1 409 ? 11.313 -1.290 -18.807 1.00 97.81 409 GLU A N 1
ATOM 3142 C CA . GLU A 1 409 ? 11.467 -0.750 -17.464 1.00 97.81 409 GLU A CA 1
ATOM 3143 C C . GLU A 1 409 ? 10.974 -1.733 -16.395 1.00 97.81 409 GLU A C 1
ATOM 3145 O O . GLU A 1 409 ? 10.043 -2.518 -16.600 1.00 97.81 409 GLU A O 1
ATOM 3150 N N . LEU A 1 410 ? 11.583 -1.656 -15.217 1.00 98.44 410 LEU A N 1
ATOM 3151 C CA . LEU A 1 410 ? 11.253 -2.449 -14.045 1.00 98.44 410 LEU A CA 1
ATOM 3152 C C . LEU A 1 410 ? 9.776 -2.281 -13.659 1.00 98.44 410 LEU A C 1
ATOM 3154 O O . LEU A 1 410 ? 9.262 -1.177 -13.482 1.00 98.44 410 LEU A O 1
ATOM 3158 N N . GLY A 1 411 ? 9.090 -3.416 -13.528 1.00 97.75 411 GLY A N 1
ATOM 3159 C CA . GLY A 1 411 ? 7.668 -3.514 -13.221 1.00 97.75 411 GLY A CA 1
ATOM 3160 C C . GLY A 1 411 ? 6.787 -3.698 -14.459 1.00 97.75 411 GLY A C 1
ATOM 3161 O O . GLY A 1 411 ? 5.670 -4.215 -14.341 1.00 97.75 411 GLY A O 1
ATOM 3162 N N . MET A 1 412 ? 7.297 -3.390 -15.660 1.00 98.00 412 MET A N 1
ATOM 3163 C CA . MET A 1 412 ? 6.577 -3.609 -16.921 1.00 98.00 412 MET A CA 1
ATOM 3164 C C . MET A 1 412 ? 6.434 -5.091 -17.292 1.00 98.00 412 MET A C 1
ATOM 3166 O O . MET A 1 412 ? 5.685 -5.408 -18.218 1.00 98.00 412 MET A O 1
ATOM 3170 N N . GLY A 1 413 ? 7.027 -6.022 -16.531 1.00 97.81 413 GLY A N 1
ATOM 3171 C CA . GLY A 1 413 ? 6.772 -7.459 -16.678 1.00 97.81 413 GLY A CA 1
ATOM 3172 C C . GLY A 1 413 ? 5.290 -7.832 -16.566 1.00 97.81 413 GLY A C 1
ATOM 3173 O O . GLY A 1 413 ? 4.826 -8.758 -17.229 1.00 97.81 413 GLY A O 1
ATOM 3174 N N . LYS A 1 414 ? 4.484 -7.030 -15.855 1.00 97.31 414 LYS A N 1
ATOM 3175 C CA . LYS A 1 414 ? 3.016 -7.174 -15.817 1.00 97.31 414 LYS A CA 1
ATOM 3176 C C . LYS A 1 414 ? 2.356 -7.007 -17.199 1.00 97.31 414 LYS A C 1
ATOM 3178 O O . LYS A 1 414 ? 1.248 -7.503 -17.429 1.00 97.31 414 LYS A O 1
ATOM 3183 N N . LEU A 1 415 ? 3.022 -6.303 -18.116 1.00 97.31 415 LEU A N 1
ATOM 3184 C CA . LEU A 1 415 ? 2.585 -5.981 -19.478 1.00 97.31 415 LEU A CA 1
ATOM 3185 C C . LEU A 1 415 ? 3.373 -6.751 -20.552 1.00 97.31 415 LEU A C 1
ATOM 3187 O O . LEU A 1 415 ? 3.178 -6.494 -21.740 1.00 97.31 415 LEU A O 1
ATOM 3191 N N . LYS A 1 416 ? 4.229 -7.706 -20.159 1.00 97.38 416 LYS A N 1
ATOM 3192 C CA . LYS A 1 416 ? 5.208 -8.391 -21.019 1.00 97.38 416 LYS A CA 1
ATOM 3193 C C . LYS A 1 416 ? 4.644 -8.873 -22.356 1.00 97.38 416 LYS A C 1
ATOM 3195 O O . LYS A 1 416 ? 5.242 -8.616 -23.397 1.00 97.38 416 LYS A O 1
ATOM 3200 N N . ASP A 1 417 ? 3.485 -9.527 -22.359 1.00 97.44 417 ASP A N 1
ATOM 3201 C CA . ASP A 1 417 ? 2.883 -10.050 -23.595 1.00 97.44 417 ASP A CA 1
ATOM 3202 C C . ASP A 1 417 ? 2.467 -8.939 -24.569 1.00 97.44 417 ASP A C 1
ATOM 3204 O O . ASP A 1 417 ? 2.643 -9.066 -25.782 1.00 97.44 417 ASP A O 1
ATOM 3208 N N . ALA A 1 418 ? 1.956 -7.821 -24.046 1.00 96.81 418 ALA A N 1
ATOM 3209 C CA . ALA A 1 418 ? 1.622 -6.656 -24.858 1.00 96.81 418 ALA A CA 1
ATOM 3210 C C . ALA A 1 418 ? 2.893 -5.987 -25.401 1.00 96.81 418 ALA A C 1
ATOM 3212 O O . ALA A 1 418 ? 2.927 -5.620 -26.575 1.00 96.81 418 ALA A O 1
ATOM 3213 N N . VAL A 1 419 ? 3.954 -5.908 -24.588 1.00 97.31 419 VAL A N 1
ATOM 3214 C CA . VAL A 1 419 ? 5.264 -5.382 -25.006 1.00 97.31 419 VAL A CA 1
ATOM 3215 C C . VAL A 1 419 ? 5.828 -6.204 -26.160 1.00 97.31 419 VAL A C 1
ATOM 3217 O O . VAL A 1 419 ? 6.157 -5.641 -27.200 1.00 97.31 419 VAL A O 1
ATOM 3220 N N . LYS A 1 420 ? 5.858 -7.536 -26.037 1.00 97.25 420 LYS A N 1
ATOM 3221 C CA . LYS A 1 420 ? 6.320 -8.436 -27.107 1.00 97.25 420 LYS A CA 1
ATOM 3222 C C . LYS A 1 420 ? 5.576 -8.226 -28.421 1.00 97.25 420 LYS A C 1
ATOM 3224 O O . LYS A 1 420 ? 6.183 -8.186 -29.485 1.00 97.25 420 LYS A O 1
ATOM 3229 N N . LYS A 1 421 ? 4.256 -8.061 -28.339 1.00 96.81 421 LYS A N 1
ATOM 3230 C CA . LYS A 1 421 ? 3.386 -7.955 -29.510 1.00 96.81 421 LYS A CA 1
ATOM 3231 C C . LYS A 1 421 ? 3.433 -6.587 -30.194 1.00 96.81 421 LYS A C 1
ATOM 3233 O O . LYS A 1 421 ? 3.282 -6.520 -31.412 1.00 96.81 421 LYS A O 1
ATOM 3238 N N . HIS A 1 422 ? 3.566 -5.508 -29.425 1.00 95.12 422 HIS A N 1
ATOM 3239 C CA . HIS A 1 422 ? 3.302 -4.153 -29.917 1.00 95.12 422 HIS A CA 1
ATOM 3240 C C . HIS A 1 422 ? 4.519 -3.228 -29.909 1.00 95.12 422 HIS A C 1
ATOM 3242 O O . HIS A 1 422 ? 4.510 -2.234 -30.633 1.00 95.12 422 HIS A O 1
ATOM 3248 N N . ILE A 1 423 ? 5.566 -3.546 -29.145 1.00 95.00 423 ILE A N 1
ATOM 3249 C CA . ILE A 1 423 ? 6.776 -2.728 -29.070 1.00 95.00 423 ILE A CA 1
ATOM 3250 C C . ILE A 1 423 ? 7.861 -3.304 -29.976 1.00 95.00 423 ILE A C 1
ATOM 3252 O O . ILE A 1 423 ? 8.126 -4.508 -30.012 1.00 95.00 423 ILE A O 1
ATOM 3256 N N . LYS A 1 424 ? 8.545 -2.422 -30.709 1.00 94.19 424 LYS A N 1
ATOM 3257 C CA . LYS A 1 424 ? 9.696 -2.797 -31.534 1.00 94.19 424 LYS A CA 1
ATOM 3258 C C . LYS A 1 424 ? 10.780 -3.448 -30.668 1.00 94.19 424 LYS A C 1
ATOM 3260 O O . LYS A 1 424 ? 11.204 -2.874 -29.674 1.00 94.19 424 LYS A O 1
ATOM 3265 N N . ASN A 1 425 ? 11.278 -4.609 -31.098 1.00 96.44 425 ASN A N 1
ATOM 3266 C CA . ASN A 1 425 ? 12.214 -5.457 -30.344 1.00 96.44 425 ASN A CA 1
ATOM 3267 C C . ASN A 1 425 ? 11.642 -6.055 -29.041 1.00 96.44 425 ASN A C 1
ATOM 3269 O O . ASN A 1 425 ? 12.415 -6.627 -28.269 1.00 96.44 425 ASN A O 1
ATOM 3273 N N . GLY A 1 426 ? 10.327 -5.966 -28.807 1.00 96.25 426 GLY A N 1
ATOM 3274 C CA . GLY A 1 426 ? 9.665 -6.408 -27.577 1.00 96.25 426 GLY A CA 1
ATOM 3275 C C . GLY A 1 426 ? 9.971 -7.855 -27.186 1.00 96.25 426 GLY A C 1
ATOM 3276 O O . GLY A 1 426 ? 10.142 -8.139 -26.007 1.00 96.25 426 GLY A O 1
ATOM 3277 N N . ASP A 1 427 ? 10.147 -8.754 -28.160 1.00 96.69 427 ASP A N 1
ATOM 3278 C CA . ASP A 1 427 ? 10.518 -10.160 -27.920 1.00 96.69 427 ASP A CA 1
ATOM 3279 C C . ASP A 1 427 ? 11.818 -10.347 -27.127 1.00 96.69 427 ASP A C 1
ATOM 3281 O O . ASP A 1 427 ? 12.000 -11.385 -26.493 1.00 96.69 427 ASP A O 1
ATOM 3285 N N . VAL A 1 428 ? 12.713 -9.353 -27.158 1.00 97.69 428 VAL A N 1
ATOM 3286 C CA . VAL A 1 428 ? 13.993 -9.379 -26.438 1.00 97.69 428 VAL A CA 1
ATOM 3287 C C . VAL A 1 428 ? 14.015 -8.397 -25.279 1.00 97.69 428 VAL A C 1
ATOM 3289 O O . VAL A 1 428 ? 14.503 -8.742 -24.211 1.00 97.69 428 VAL A O 1
ATOM 3292 N N . ILE A 1 429 ? 13.521 -7.175 -25.487 1.00 97.69 429 ILE A N 1
ATOM 3293 C CA . ILE A 1 429 ? 13.705 -6.100 -24.505 1.00 97.69 429 ILE A CA 1
ATOM 3294 C C . ILE A 1 429 ? 12.674 -6.126 -23.377 1.00 97.69 429 ILE A C 1
ATOM 3296 O O . ILE A 1 429 ? 12.884 -5.444 -22.382 1.00 97.69 429 ILE A O 1
ATOM 3300 N N . ALA A 1 430 ? 11.560 -6.854 -23.532 1.00 98.19 430 ALA A N 1
ATOM 3301 C CA . ALA A 1 430 ? 10.488 -6.841 -22.543 1.00 98.19 430 ALA A CA 1
ATOM 3302 C C . ALA A 1 430 ? 11.013 -7.237 -21.159 1.00 98.19 430 ALA A C 1
ATOM 3304 O O . ALA A 1 430 ? 11.593 -8.316 -20.993 1.00 98.19 430 ALA A O 1
ATOM 3305 N N . CYS A 1 431 ? 10.759 -6.370 -20.177 1.00 98.44 431 CYS A N 1
ATOM 3306 C CA . CYS A 1 431 ? 11.051 -6.662 -18.784 1.00 98.44 431 CYS A CA 1
ATOM 3307 C C . CYS A 1 431 ? 10.289 -7.926 -18.358 1.00 98.44 431 CYS A C 1
ATOM 3309 O O . CYS A 1 431 ? 9.146 -8.158 -18.760 1.00 98.44 431 CYS A O 1
ATOM 3311 N N . ASP A 1 432 ? 10.942 -8.766 -17.565 1.00 98.25 432 ASP A N 1
ATOM 3312 C CA . ASP A 1 432 ? 10.381 -9.986 -16.993 1.00 98.25 432 ASP A CA 1
ATOM 3313 C C . ASP A 1 432 ? 9.844 -9.766 -15.575 1.00 98.25 432 ASP A C 1
ATOM 3315 O O . ASP A 1 432 ? 8.964 -10.487 -15.112 1.00 98.25 432 ASP A O 1
ATOM 3319 N N . VAL A 1 433 ? 10.332 -8.732 -14.890 1.00 98.38 433 VAL A N 1
ATOM 3320 C CA . VAL A 1 433 ? 9.972 -8.435 -13.504 1.00 98.38 433 VAL A CA 1
ATOM 3321 C C . VAL A 1 433 ? 8.690 -7.610 -13.462 1.00 98.38 433 VAL A C 1
ATOM 3323 O O . VAL A 1 433 ? 8.633 -6.462 -13.911 1.00 98.38 433 VAL A O 1
ATOM 3326 N N . ALA A 1 434 ? 7.629 -8.221 -12.937 1.00 97.62 434 ALA A N 1
ATOM 3327 C CA . ALA A 1 434 ? 6.329 -7.590 -12.764 1.00 97.62 434 ALA A CA 1
ATOM 3328 C C . ALA A 1 434 ? 6.243 -6.816 -11.440 1.00 97.62 434 ALA A C 1
ATOM 3330 O O . ALA A 1 434 ? 6.767 -7.252 -10.416 1.00 97.62 434 ALA A O 1
ATOM 3331 N N . ALA A 1 435 ? 5.536 -5.690 -11.474 1.00 97.56 435 ALA A N 1
ATOM 3332 C CA . ALA A 1 435 ? 5.073 -4.979 -10.287 1.00 97.56 435 ALA A CA 1
ATOM 3333 C C . ALA A 1 435 ? 3.571 -5.228 -10.070 1.00 97.56 435 ALA A C 1
ATOM 3335 O O . ALA A 1 435 ? 2.867 -5.620 -11.005 1.00 97.56 435 ALA A O 1
ATOM 3336 N N . ASP A 1 436 ? 3.066 -4.948 -8.868 1.00 97.19 436 ASP A N 1
ATOM 3337 C CA . ASP A 1 436 ? 1.633 -5.025 -8.550 1.00 97.19 436 ASP A CA 1
ATOM 3338 C C . ASP A 1 436 ? 0.831 -4.036 -9.390 1.00 97.19 436 ASP A C 1
ATOM 3340 O O . ASP A 1 436 ? -0.269 -4.355 -9.846 1.00 97.19 436 ASP A O 1
ATOM 3344 N N . PHE A 1 437 ? 1.411 -2.863 -9.662 1.00 97.50 437 PHE A N 1
ATOM 3345 C CA . PHE A 1 437 ? 0.861 -1.843 -10.549 1.00 97.50 437 PHE A CA 1
ATOM 3346 C C . PHE A 1 437 ? 1.859 -1.474 -11.648 1.00 97.50 437 PHE A C 1
ATOM 3348 O O . PHE A 1 437 ? 3.035 -1.253 -11.375 1.00 97.50 437 PHE A O 1
ATOM 3355 N N . ALA A 1 438 ? 1.392 -1.376 -12.891 1.00 96.88 438 ALA A N 1
ATOM 3356 C CA . ALA A 1 438 ? 2.196 -0.960 -14.038 1.00 96.88 438 ALA A CA 1
ATOM 3357 C C . ALA A 1 438 ? 1.548 0.259 -14.701 1.00 96.88 438 ALA A C 1
ATOM 3359 O O . ALA A 1 438 ? 0.552 0.141 -15.417 1.00 96.88 438 ALA A O 1
ATOM 3360 N N . VAL A 1 439 ? 2.112 1.437 -14.441 1.00 96.38 439 VAL A N 1
ATOM 3361 C CA . VAL A 1 439 ? 1.664 2.711 -15.007 1.00 96.38 439 VAL A CA 1
ATOM 3362 C C . VAL A 1 439 ? 2.462 2.991 -16.274 1.00 96.38 439 VAL A C 1
ATOM 3364 O O . VAL A 1 439 ? 3.686 3.092 -16.234 1.00 96.38 439 VAL A O 1
ATOM 3367 N N . VAL A 1 440 ? 1.760 3.142 -17.396 1.00 93.88 440 VAL A N 1
ATOM 3368 C CA . VAL A 1 440 ? 2.375 3.484 -18.684 1.00 93.88 440 VAL A CA 1
ATOM 3369 C C . VAL A 1 440 ? 2.176 4.963 -18.968 1.00 93.88 440 VAL A C 1
ATOM 3371 O O . VAL A 1 440 ? 1.050 5.460 -18.907 1.00 93.88 440 VAL A O 1
ATOM 3374 N N . ALA A 1 441 ? 3.260 5.662 -19.292 1.00 87.00 441 ALA A N 1
ATOM 3375 C CA . ALA A 1 441 ? 3.236 7.101 -19.522 1.00 87.00 441 ALA A CA 1
ATOM 3376 C C . ALA A 1 441 ? 4.270 7.509 -20.579 1.00 87.00 441 ALA A C 1
ATOM 3378 O O . ALA A 1 441 ? 5.432 7.177 -20.432 1.00 87.00 441 ALA A O 1
ATOM 3379 N N . GLY A 1 442 ? 3.878 8.231 -21.633 1.00 75.69 442 GLY A N 1
ATOM 3380 C CA . GLY A 1 442 ? 4.781 8.621 -22.726 1.00 75.69 442 GLY A CA 1
ATOM 3381 C C . GLY A 1 442 ? 5.797 9.721 -22.367 1.00 75.69 442 GLY A C 1
ATOM 3382 O O . GLY A 1 442 ? 5.539 10.552 -21.487 1.00 75.69 442 GLY A O 1
ATOM 3383 N N . LYS A 1 443 ? 6.929 9.779 -23.103 1.00 63.09 443 LYS A N 1
ATOM 3384 C CA . LYS A 1 443 ? 7.981 10.807 -22.919 1.00 63.09 443 LYS A CA 1
ATOM 3385 C C . LYS A 1 443 ? 7.397 12.215 -22.962 1.00 63.09 443 LYS A C 1
ATOM 3387 O O . LYS A 1 443 ? 6.682 12.581 -23.895 1.00 63.09 443 LYS A O 1
ATOM 3392 N N . GLY A 1 444 ? 7.748 13.013 -21.952 1.00 49.69 444 GLY A N 1
ATOM 3393 C CA . GLY A 1 444 ? 7.357 14.421 -21.817 1.00 49.69 444 GLY A CA 1
ATOM 3394 C C . GLY A 1 444 ? 6.335 14.720 -20.715 1.00 49.69 444 GLY A C 1
ATOM 3395 O O . GLY A 1 444 ? 6.156 15.889 -20.376 1.00 49.69 444 GLY A O 1
ATOM 3396 N N . PHE A 1 445 ? 5.699 13.710 -20.110 1.00 48.88 445 PHE A N 1
ATOM 3397 C CA . PHE A 1 445 ? 4.815 13.924 -18.951 1.00 48.88 445 PHE A CA 1
ATOM 3398 C C . PHE A 1 445 ? 5.550 13.906 -17.600 1.00 48.88 445 PHE A C 1
ATOM 3400 O O . PHE A 1 445 ? 5.072 14.529 -16.650 1.00 48.88 445 PHE A O 1
ATOM 3407 N N . TRP A 1 446 ? 6.734 13.284 -17.538 1.00 50.44 446 TRP A N 1
ATOM 3408 C CA . TRP A 1 446 ? 7.597 13.224 -16.348 1.00 50.44 446 TRP A CA 1
ATOM 3409 C C . TRP A 1 446 ? 8.592 14.381 -16.214 1.00 50.44 446 TRP A C 1
ATOM 3411 O O . TRP A 1 446 ? 9.218 14.501 -15.163 1.00 50.44 446 TRP A O 1
ATOM 3421 N N . ASP A 1 447 ? 8.701 15.278 -17.205 1.00 41.53 447 ASP A N 1
ATOM 3422 C CA . ASP A 1 447 ? 9.456 16.537 -17.075 1.00 41.53 447 ASP A CA 1
ATOM 3423 C C . ASP A 1 447 ? 8.701 17.501 -16.147 1.00 41.53 447 ASP A C 1
ATOM 3425 O O . ASP A 1 447 ? 8.104 18.456 -16.633 1.00 41.53 447 ASP A O 1
ATOM 3429 N N . GLY A 1 448 ? 8.632 17.174 -14.844 1.00 37.41 448 GLY A N 1
ATOM 3430 C CA . GLY A 1 448 ? 8.409 18.007 -13.645 1.00 37.41 448 GLY A CA 1
ATOM 3431 C C . GLY A 1 448 ? 7.260 19.028 -13.598 1.00 37.41 448 GLY A C 1
ATOM 3432 O O . GLY A 1 448 ? 6.961 19.570 -12.537 1.00 37.41 448 GLY A O 1
ATOM 3433 N N . ARG A 1 449 ? 6.590 19.319 -14.710 1.00 33.66 449 ARG A N 1
ATOM 3434 C CA . ARG A 1 449 ? 5.748 20.498 -14.927 1.00 33.66 449 ARG A CA 1
ATOM 3435 C C . ARG A 1 449 ? 4.257 20.201 -14.795 1.00 33.66 449 ARG A C 1
ATOM 3437 O O . ARG A 1 449 ? 3.473 21.142 -14.810 1.00 33.66 449 ARG A O 1
ATOM 3444 N N . LYS A 1 450 ? 3.846 18.931 -14.662 1.00 36.06 450 LYS A N 1
ATOM 3445 C CA . LYS A 1 450 ? 2.419 18.543 -14.595 1.00 36.06 450 LYS A CA 1
ATOM 3446 C C . LYS A 1 450 ? 2.009 17.606 -13.450 1.00 36.06 450 LYS A C 1
ATOM 3448 O O . LYS A 1 450 ? 0.813 17.415 -13.262 1.00 36.06 450 LYS A O 1
ATOM 3453 N N . LEU A 1 451 ? 2.943 17.085 -12.646 1.00 32.47 451 LEU A N 1
ATOM 3454 C CA . LEU A 1 451 ? 2.621 16.293 -11.440 1.00 32.47 451 LEU A CA 1
ATOM 3455 C C . LEU A 1 451 ? 2.302 17.148 -10.198 1.00 32.47 451 LEU A C 1
ATOM 3457 O O . LEU A 1 451 ? 1.842 16.613 -9.196 1.00 32.47 451 LEU A O 1
ATOM 3461 N N . ARG A 1 452 ? 2.451 18.478 -10.278 1.00 27.06 452 ARG A N 1
ATOM 3462 C CA . ARG A 1 452 ? 1.793 19.422 -9.361 1.00 27.06 452 ARG A CA 1
ATOM 3463 C C . ARG A 1 452 ? 0.352 19.645 -9.822 1.00 27.06 452 ARG A C 1
ATOM 3465 O O . ARG A 1 452 ? 0.062 20.625 -10.500 1.00 27.06 452 ARG A O 1
ATOM 3472 N N . CYS A 1 453 ? -0.530 18.707 -9.512 1.00 26.14 453 CYS A N 1
ATOM 3473 C CA . CYS A 1 453 ? -1.958 19.004 -9.445 1.00 26.14 453 CYS A CA 1
ATOM 3474 C C . CYS A 1 453 ? -2.327 19.067 -7.961 1.00 26.14 453 CYS A C 1
ATOM 3476 O O . CYS A 1 453 ? -2.745 18.056 -7.399 1.00 26.14 453 CYS A O 1
ATOM 3478 N N . ASP A 1 454 ? -2.089 20.238 -7.361 1.00 23.50 454 ASP A N 1
ATOM 3479 C CA . ASP A 1 454 ? -2.796 20.697 -6.158 1.00 23.50 454 ASP A CA 1
ATOM 3480 C C . ASP A 1 454 ? -4.217 21.143 -6.540 1.00 23.50 454 ASP A C 1
ATOM 3482 O O . ASP A 1 454 ? -4.362 21.802 -7.603 1.00 23.50 454 ASP A O 1
#

Secondary structure (DSSP, 8-state):
-------S-----EEEEETTEEEEEES-SGGGTTGGGG--------THHHHHHHHHTT---HHHHTT-PPPEEEEEEEPPPBTTB--EEEEEEEEEEGGGHHHHHHHHHT-TTTT-S-SEEE-GGGGT---TTS-SBS---PPPTTEEEEEEE-TTHHHHHHHHHT-SSEEEE-TT-PPPPS-----------S--EEEEEEEETTEEEEEEEHHHHHHHHHHHHHHT--TT-SSGGGT--TTHHHHHHHHHHH-SEEEEEEE-B--TTSSS-B-SSSHHHHHHHHHHHHHTT-EEEEE--GGGHHHHHHHHHHHHHTTSSSSPPPEE----SSTTHHHHHHBGGG-TTSBS-SEEEEEEEB-BBTTS-BB-TT--B-GGG---THHHHHHHTTSTT-EEEEEESSS-BTBBGGGHHHHHHHSTTHHHH-B--B-SEEEE--TTSSSSSSS---

Organism: Pavo cristatus (NCBI:txid9049)

Radius of gyration: 26.33 Å; chains: 1; bounding box: 65×42×79 Å

InterPro domains:
  IPR009906 D-glutamate cyclase-like domain [PF07286] (40-182)
  IPR025504 D-glutamate cyclase-like, C-terminal [PF14336] (223-448)
  IPR038021 Putative hydro-lyase [SSF160920] (7-184)